Protein AF-0000000080771744 (afdb_homodimer)

Structure (mmCIF, N/CA/C/O backbone):
data_AF-0000000080771744-model_v1
#
loop_
_entity.id
_entity.type
_entity.pdbx_description
1 polymer 'Methyltransferase domain-containing protein'
#
loop_
_atom_site.group_PDB
_atom_site.id
_atom_site.type_symbol
_atom_site.label_atom_id
_atom_site.label_alt_id
_atom_site.label_comp_id
_atom_site.label_asym_id
_atom_site.label_entity_id
_atom_site.label_seq_id
_atom_site.pdbx_PDB_ins_code
_atom_site.Cartn_x
_atom_site.Cartn_y
_atom_site.Cartn_z
_atom_site.occupancy
_atom_site.B_iso_or_equiv
_atom_site.auth_seq_id
_atom_site.auth_comp_id
_atom_site.auth_asym_id
_atom_site.auth_atom_id
_atom_site.pdbx_PDB_model_num
ATOM 1 N N . MET A 1 1 ? 26.859 32.031 -7.391 1 39.81 1 MET A N 1
ATOM 2 C CA . MET A 1 1 ? 26.438 30.641 -7.172 1 39.81 1 MET A CA 1
ATOM 3 C C . MET A 1 1 ? 25.406 30.203 -8.211 1 39.81 1 MET A C 1
ATOM 5 O O . MET A 1 1 ? 24.422 30.906 -8.445 1 39.81 1 MET A O 1
ATOM 9 N N . SER A 1 2 ? 25.719 29.422 -9.203 1 46.47 2 SER A N 1
ATOM 10 C CA . SER A 1 2 ? 24.938 29.047 -10.367 1 46.47 2 SER A CA 1
ATOM 11 C C . SER A 1 2 ? 23.547 28.547 -9.969 1 46.47 2 SER A C 1
ATOM 13 O O . SER A 1 2 ? 23.438 27.672 -9.102 1 46.47 2 SER A O 1
ATOM 15 N N . LEU A 1 3 ? 22.516 29.344 -10.125 1 62.22 3 LEU A N 1
ATOM 16 C CA . LEU A 1 3 ? 21.109 29.141 -9.766 1 62.22 3 LEU A CA 1
ATOM 17 C C . LEU A 1 3 ? 20.578 27.844 -10.367 1 62.22 3 LEU A C 1
ATOM 19 O O . LEU A 1 3 ? 20.703 27.609 -11.57 1 62.22 3 LEU A O 1
ATOM 23 N N . ILE A 1 4 ? 20.688 26.734 -9.656 1 73.06 4 ILE A N 1
ATOM 24 C CA . ILE A 1 4 ? 19.984 25.531 -10.102 1 73.06 4 ILE A CA 1
ATOM 25 C C . ILE A 1 4 ? 18.531 25.859 -10.438 1 73.06 4 ILE A C 1
ATOM 27 O O . ILE A 1 4 ? 17.766 26.25 -9.562 1 73.06 4 ILE A O 1
ATOM 31 N N . PRO A 1 5 ? 18.25 25.906 -11.727 1 79.5 5 PRO A N 1
ATOM 32 C CA . PRO A 1 5 ? 16.938 26.391 -12.188 1 79.5 5 PRO A CA 1
ATOM 33 C C . PRO A 1 5 ? 15.773 25.75 -11.438 1 79.5 5 PRO A C 1
ATOM 35 O O . PRO A 1 5 ? 14.719 26.375 -11.289 1 79.5 5 PRO A O 1
ATOM 38 N N . GLU A 1 6 ? 15.922 24.609 -10.898 1 85.56 6 GLU A N 1
ATOM 39 C CA . GLU A 1 6 ? 14.828 23.891 -10.25 1 85.56 6 GLU A CA 1
ATOM 40 C C . GLU A 1 6 ? 14.594 24.422 -8.836 1 85.56 6 GLU A C 1
ATOM 42 O O . GLU A 1 6 ? 13.531 24.188 -8.25 1 85.56 6 GLU A O 1
ATOM 47 N N . ILE A 1 7 ? 15.602 25.172 -8.336 1 88.31 7 ILE A N 1
ATOM 48 C CA . ILE A 1 7 ? 15.516 25.625 -6.945 1 88.31 7 ILE A CA 1
ATOM 49 C C . ILE A 1 7 ? 14.969 27.047 -6.898 1 88.31 7 ILE A C 1
ATOM 51 O O . ILE A 1 7 ? 15.406 27.906 -7.664 1 88.31 7 ILE A O 1
ATOM 55 N N . LYS A 1 8 ? 14.062 27.266 -6.027 1 88.56 8 LYS A N 1
ATOM 56 C CA . LYS A 1 8 ? 13.523 28.625 -5.871 1 88.56 8 LYS A CA 1
ATOM 57 C C . LYS A 1 8 ? 14.578 29.578 -5.32 1 88.56 8 LYS A C 1
ATOM 59 O O . LYS A 1 8 ? 15.375 29.203 -4.457 1 88.56 8 LYS A O 1
ATOM 64 N N . PRO A 1 9 ? 14.578 30.844 -5.73 1 86.81 9 PRO A N 1
ATOM 65 C CA . PRO A 1 9 ? 15.648 31.781 -5.418 1 86.81 9 PRO A CA 1
ATOM 66 C C . PRO A 1 9 ? 15.789 32.062 -3.92 1 86.81 9 PRO A C 1
ATOM 68 O O . PRO A 1 9 ? 16.891 32.344 -3.436 1 86.81 9 PRO A O 1
ATOM 71 N N . GLN A 1 10 ? 14.758 31.984 -3.225 1 86.69 10 GLN A N 1
ATOM 72 C CA . GLN A 1 10 ? 14.805 32.375 -1.818 1 86.69 10 GLN A CA 1
ATOM 73 C C . GLN A 1 10 ? 15.289 31.219 -0.951 1 86.69 10 GLN A C 1
ATOM 75 O O . GLN A 1 10 ? 15.562 31.391 0.238 1 86.69 10 GLN A O 1
ATOM 80 N N . GLN A 1 11 ? 15.492 30.094 -1.507 1 92.19 11 GLN A N 1
ATOM 81 C CA . GLN A 1 11 ? 15.797 28.906 -0.697 1 92.19 11 GLN A CA 1
ATOM 82 C C . GLN A 1 11 ? 17.281 28.859 -0.331 1 92.19 11 GLN A C 1
ATOM 84 O O . GLN A 1 11 ? 18.125 29.25 -1.132 1 92.19 11 GLN A O 1
ATOM 89 N N . SER A 1 12 ? 17.547 28.391 0.818 1 92.31 12 SER A N 1
ATOM 90 C CA . SER A 1 12 ? 18.891 28.203 1.317 1 92.31 12 SER A CA 1
ATOM 91 C C . SER A 1 12 ? 19.531 26.953 0.713 1 92.31 12 SER A C 1
ATOM 93 O O . SER A 1 12 ? 19.094 25.844 0.976 1 92.31 12 SER A O 1
ATOM 95 N N . LEU A 1 13 ? 20.562 27.203 0.035 1 90.56 13 LEU A N 1
ATOM 96 C CA . LEU A 1 13 ? 21.281 26.078 -0.55 1 90.56 13 LEU A CA 1
ATOM 97 C C . LEU A 1 13 ? 21.891 25.188 0.537 1 90.56 13 LEU A C 1
ATOM 99 O O . LEU A 1 13 ? 21.938 23.969 0.393 1 90.56 13 LEU A O 1
ATOM 103 N N . GLU A 1 14 ? 22.328 25.859 1.558 1 92.94 14 GLU A N 1
ATOM 104 C CA . GLU A 1 14 ? 22.906 25.125 2.674 1 92.94 14 GLU A CA 1
ATOM 105 C C . GLU A 1 14 ? 21.891 24.188 3.314 1 92.94 14 GLU A C 1
ATOM 107 O O . GLU A 1 14 ? 22.234 23.062 3.684 1 92.94 14 GLU A O 1
ATOM 112 N N . LEU A 1 15 ? 20.719 24.672 3.41 1 94.56 15 LEU A N 1
ATOM 113 C CA . LEU A 1 15 ? 19.656 23.828 3.941 1 94.56 15 LEU A CA 1
ATOM 114 C C . LEU A 1 15 ? 19.422 22.641 3.033 1 94.56 15 LEU A C 1
ATOM 116 O O . LEU A 1 15 ? 19.328 21.5 3.504 1 94.56 15 LEU A O 1
ATOM 120 N N . LEU A 1 16 ? 19.312 22.859 1.751 1 93.06 16 LEU A N 1
ATOM 121 C CA . LEU A 1 16 ? 19 21.812 0.785 1 93.06 16 LEU A CA 1
ATOM 122 C C . LEU A 1 16 ? 20.094 20.75 0.759 1 93.06 16 LEU A C 1
ATOM 124 O O . LEU A 1 16 ? 19.828 19.578 0.575 1 93.06 16 LEU A O 1
ATOM 128 N N . LYS A 1 17 ? 21.312 21.203 1.01 1 92 17 LYS A N 1
ATOM 129 C CA . LYS A 1 17 ? 22.422 20.25 1.13 1 92 17 LYS A CA 1
ATOM 130 C C . LYS A 1 17 ? 22.266 19.391 2.373 1 92 17 LYS A C 1
ATOM 132 O O . LYS A 1 17 ? 22.406 18.156 2.303 1 92 17 LYS A O 1
ATOM 137 N N . GLU A 1 18 ? 21.906 20.094 3.426 1 91.44 18 GLU A N 1
ATOM 138 C CA . GLU A 1 18 ? 21.75 19.406 4.703 1 91.44 18 GLU A CA 1
ATOM 139 C C . GLU A 1 18 ? 20.641 18.359 4.648 1 91.44 18 GLU A C 1
ATOM 141 O O . GLU A 1 18 ? 20.734 17.312 5.297 1 91.44 18 GLU A O 1
ATOM 146 N N . LEU A 1 19 ? 19.641 18.625 3.889 1 89.69 19 LEU A N 1
ATOM 147 C CA . LEU A 1 19 ? 18.469 17.75 3.797 1 89.69 19 LEU A CA 1
ATOM 148 C C . LEU A 1 19 ? 18.672 16.703 2.707 1 89.69 19 LEU A C 1
ATOM 150 O O . LEU A 1 19 ? 17.766 15.906 2.439 1 89.69 19 LEU A O 1
ATOM 154 N N . HIS A 1 20 ? 19.75 16.734 2.057 1 88.69 20 HIS A N 1
ATOM 155 C CA . HIS A 1 20 ? 20.109 15.797 0.997 1 88.69 20 HIS A CA 1
ATOM 156 C C . HIS A 1 20 ? 19.172 15.922 -0.195 1 88.69 20 HIS A C 1
ATOM 158 O O . HIS A 1 20 ? 18.859 14.93 -0.854 1 88.69 20 HIS A O 1
ATOM 164 N N . ILE A 1 21 ? 18.656 17 -0.301 1 87.5 21 ILE A N 1
ATOM 165 C CA . ILE A 1 21 ? 17.891 17.344 -1.495 1 87.5 21 ILE A CA 1
ATOM 166 C C . ILE A 1 21 ? 18.844 17.766 -2.607 1 87.5 21 ILE A C 1
ATOM 168 O O . ILE A 1 21 ? 18.531 17.641 -3.793 1 87.5 21 ILE A O 1
ATOM 172 N N . LEU A 1 22 ? 19.984 18.297 -2.223 1 87.94 22 LEU A N 1
ATOM 173 C CA . LEU A 1 22 ? 21.141 18.516 -3.088 1 87.94 22 LEU A CA 1
ATOM 174 C C . LEU A 1 22 ? 22.297 17.625 -2.674 1 87.94 22 LEU A C 1
ATOM 176 O O . LEU A 1 22 ? 22.359 17.156 -1.536 1 87.94 22 LEU A O 1
ATOM 180 N N . THR A 1 23 ? 23.172 17.453 -3.676 1 87.62 23 THR A N 1
ATOM 181 C CA . THR A 1 23 ? 24.406 16.75 -3.32 1 87.62 23 THR A CA 1
ATOM 182 C C . THR A 1 23 ? 25.266 17.609 -2.408 1 87.62 23 THR A C 1
ATOM 184 O O . THR A 1 23 ? 25 18.797 -2.219 1 87.62 23 THR A O 1
ATOM 187 N N . ARG A 1 24 ? 26.297 17 -1.881 1 85.44 24 ARG A N 1
ATOM 188 C CA . ARG A 1 24 ? 27.188 17.688 -0.962 1 85.44 24 ARG A CA 1
ATOM 189 C C . ARG A 1 24 ? 27.859 18.875 -1.645 1 85.44 24 ARG A C 1
ATOM 191 O O . ARG A 1 24 ? 28.172 19.875 -0.997 1 85.44 24 ARG A O 1
ATOM 198 N N . ASP A 1 25 ? 27.969 18.75 -2.9 1 87.56 25 ASP A N 1
ATOM 199 C CA . ASP A 1 25 ? 28.641 19.797 -3.648 1 87.56 25 ASP A CA 1
ATOM 200 C C . ASP A 1 25 ? 27.641 20.797 -4.223 1 87.56 25 ASP A C 1
ATOM 202 O O . ASP A 1 25 ? 28 21.656 -5.02 1 87.56 25 ASP A O 1
ATOM 206 N N . GLY A 1 26 ? 26.391 20.562 -3.896 1 84.25 26 GLY A N 1
ATOM 207 C CA . GLY A 1 26 ? 25.375 21.531 -4.277 1 84.25 26 GLY A CA 1
ATOM 208 C C . GLY A 1 26 ? 24.828 21.297 -5.676 1 84.25 26 GLY A C 1
ATOM 209 O O . GLY A 1 26 ? 24.359 22.234 -6.324 1 84.25 26 GLY A O 1
ATOM 210 N N . LYS A 1 27 ? 25.016 20.016 -6.16 1 87.94 27 LYS A N 1
ATOM 211 C CA . LYS A 1 27 ? 24.531 19.688 -7.496 1 87.94 27 LYS A CA 1
ATOM 212 C C . LYS A 1 27 ? 23.234 18.875 -7.43 1 87.94 27 LYS A C 1
ATOM 214 O O . LYS A 1 27 ? 22.812 18.453 -6.348 1 87.94 27 LYS A O 1
ATOM 219 N N . ILE A 1 28 ? 22.469 18.812 -8.586 1 86.31 28 ILE A N 1
ATOM 220 C CA . ILE A 1 28 ? 21.219 18.078 -8.688 1 86.31 28 ILE A CA 1
ATOM 221 C C . ILE A 1 28 ? 21.422 16.844 -9.562 1 86.31 28 ILE A C 1
ATOM 223 O O . ILE A 1 28 ? 22.062 16.922 -10.617 1 86.31 28 ILE A O 1
ATOM 227 N N . ASN A 1 29 ? 21.141 15.742 -9.125 1 84.19 29 ASN A N 1
ATOM 228 C CA . ASN A 1 29 ? 21.062 14.508 -9.906 1 84.19 29 ASN A CA 1
ATOM 229 C C . ASN A 1 29 ? 19.641 13.977 -9.961 1 84.19 29 ASN A C 1
ATOM 231 O O . ASN A 1 29 ? 18.703 14.656 -9.547 1 84.19 29 ASN A O 1
ATOM 235 N N . GLN A 1 30 ? 19.422 12.812 -10.609 1 80.62 30 GLN A N 1
ATOM 236 C CA . GLN A 1 30 ? 18.078 12.289 -10.82 1 80.62 30 GLN A CA 1
ATOM 237 C C . GLN A 1 30 ? 17.375 12.047 -9.484 1 80.62 30 GLN A C 1
ATOM 239 O O . GLN A 1 30 ? 16.203 12.375 -9.336 1 80.62 30 GLN A O 1
ATOM 244 N N . ASP A 1 31 ? 18.047 11.562 -8.594 1 80.5 31 ASP A N 1
ATOM 245 C CA . ASP A 1 31 ? 17.484 11.25 -7.285 1 80.5 31 ASP A CA 1
ATOM 246 C C . ASP A 1 31 ? 17.094 12.523 -6.531 1 80.5 31 ASP A C 1
ATOM 248 O O . ASP A 1 31 ? 16 12.617 -5.98 1 80.5 31 ASP A O 1
ATOM 252 N N . THR A 1 32 ? 17.984 13.469 -6.527 1 83.06 32 THR A N 1
ATOM 253 C CA . THR A 1 32 ? 17.719 14.711 -5.816 1 83.06 32 THR A CA 1
ATOM 254 C C . THR A 1 32 ? 16.594 15.5 -6.484 1 83.06 32 THR A C 1
ATOM 256 O O . THR A 1 32 ? 15.82 16.188 -5.812 1 83.06 32 THR A O 1
ATOM 259 N N . ARG A 1 33 ? 16.562 15.398 -7.727 1 85.44 33 ARG A N 1
ATOM 260 C CA . ARG A 1 33 ? 15.461 16.031 -8.453 1 85.44 33 ARG A CA 1
ATOM 261 C C . ARG A 1 33 ? 14.117 15.461 -8.023 1 85.44 33 ARG A C 1
ATOM 263 O O . ARG A 1 33 ? 13.148 16.203 -7.848 1 85.44 33 ARG A O 1
ATOM 270 N N . ARG A 1 34 ? 14.047 14.188 -7.926 1 82.38 34 ARG A N 1
ATOM 271 C CA . ARG A 1 34 ? 12.836 13.508 -7.473 1 82.38 34 ARG A CA 1
ATOM 272 C C . ARG A 1 34 ? 12.438 13.969 -6.074 1 82.38 34 ARG A C 1
ATOM 274 O O . ARG A 1 34 ? 11.266 14.266 -5.82 1 82.38 34 ARG A O 1
ATOM 281 N N . LYS A 1 35 ? 13.398 14.094 -5.23 1 83.44 35 LYS A N 1
ATOM 282 C CA . LYS A 1 35 ? 13.141 14.531 -3.861 1 83.44 35 LYS A CA 1
ATOM 283 C C . LYS A 1 35 ? 12.633 15.969 -3.832 1 83.44 35 LYS A C 1
ATOM 285 O O . LYS A 1 35 ? 11.703 16.297 -3.08 1 83.44 35 LYS A O 1
ATOM 290 N N . LEU A 1 36 ? 13.273 16.75 -4.621 1 87.62 36 LEU A N 1
ATOM 291 C CA . LEU A 1 36 ? 12.867 18.156 -4.695 1 87.62 36 LEU A CA 1
ATOM 292 C C . LEU A 1 36 ? 11.43 18.281 -5.172 1 87.62 36 LEU A C 1
ATOM 294 O O . LEU A 1 36 ? 10.656 19.062 -4.621 1 87.62 36 LEU A O 1
ATOM 298 N N . LYS A 1 37 ? 11.109 17.531 -6.113 1 87.56 37 LYS A N 1
ATOM 299 C CA . LYS A 1 37 ? 9.75 17.547 -6.633 1 87.56 37 LYS A CA 1
ATOM 300 C C . LYS A 1 37 ? 8.75 17.125 -5.555 1 87.56 37 LYS A C 1
ATOM 302 O O . LYS A 1 37 ? 7.668 17.719 -5.445 1 87.56 37 LYS A O 1
ATOM 307 N N . GLN A 1 38 ? 9.07 16.188 -4.785 1 84.31 38 GLN A N 1
ATOM 308 C CA . GLN A 1 38 ? 8.219 15.711 -3.699 1 84.31 38 GLN A CA 1
ATOM 309 C C . GLN A 1 38 ? 8 16.797 -2.656 1 84.31 38 GLN A C 1
ATOM 311 O O . GLN A 1 38 ? 6.883 17.016 -2.191 1 84.31 38 GLN A O 1
ATOM 316 N N . VAL A 1 39 ? 9.055 17.453 -2.369 1 87.25 39 VAL A N 1
ATOM 317 C CA . VAL A 1 39 ? 9.016 18.516 -1.374 1 87.25 39 VAL A CA 1
ATOM 318 C C . VAL A 1 39 ? 8.102 19.641 -1.859 1 87.25 39 VAL A C 1
ATOM 320 O O . VAL A 1 39 ? 7.238 20.109 -1.115 1 87.25 39 VAL A O 1
ATOM 323 N N . TYR A 1 40 ? 8.258 19.984 -3.102 1 91.12 40 TYR A N 1
ATOM 324 C CA . TYR A 1 40 ? 7.457 21.078 -3.656 1 91.12 40 TYR A CA 1
ATOM 325 C C . TYR A 1 40 ? 5.992 20.672 -3.752 1 91.12 40 TYR A C 1
ATOM 327 O O . TYR A 1 40 ? 5.102 21.5 -3.559 1 91.12 40 TYR A O 1
ATOM 335 N N . HIS A 1 41 ? 5.812 19.453 -4.023 1 90.75 41 HIS A N 1
ATOM 336 C CA . HIS A 1 41 ? 4.438 18.984 -4.113 1 90.75 41 HIS A CA 1
ATOM 337 C C . HIS A 1 41 ? 3.725 19.094 -2.771 1 90.75 41 HIS A C 1
ATOM 339 O O . HIS A 1 41 ? 2.592 19.578 -2.705 1 90.75 41 HIS A O 1
ATOM 345 N N . LEU A 1 42 ? 4.352 18.641 -1.793 1 91.38 42 LEU A N 1
ATOM 346 C CA . LEU A 1 42 ? 3.783 18.766 -0.456 1 91.38 42 LEU A CA 1
ATOM 347 C C . LEU A 1 42 ? 3.611 20.234 -0.078 1 91.38 42 LEU A C 1
ATOM 349 O O . LEU A 1 42 ? 2.578 20.625 0.472 1 91.38 42 LEU A O 1
ATOM 353 N N . TYR A 1 43 ? 4.566 21.062 -0.37 1 94.69 43 TYR A N 1
ATOM 354 C CA . TYR A 1 43 ? 4.531 22.484 -0.07 1 94.69 43 TYR A CA 1
ATOM 355 C C . TYR A 1 43 ? 3.324 23.156 -0.723 1 94.69 43 TYR A C 1
ATOM 357 O O . TYR A 1 43 ? 2.699 24.031 -0.132 1 94.69 43 TYR A O 1
ATOM 365 N N . GLN A 1 44 ? 2.975 22.703 -1.859 1 94.75 44 GLN A N 1
ATOM 366 C CA . GLN A 1 44 ? 1.87 23.297 -2.611 1 94.75 44 GLN A CA 1
ATOM 367 C C . GLN A 1 44 ? 0.547 23.125 -1.869 1 94.75 44 GLN A C 1
ATOM 369 O O . GLN A 1 44 ? -0.357 23.953 -2.006 1 94.75 44 GLN A O 1
ATOM 374 N N . PHE A 1 45 ? 0.478 22.125 -1.07 1 95.19 45 PHE A N 1
ATOM 375 C CA . PHE A 1 45 ? -0.747 21.891 -0.316 1 95.19 45 PHE A CA 1
ATOM 376 C C . PHE A 1 45 ? -0.758 22.703 0.969 1 95.19 45 PHE A C 1
ATOM 378 O O . PHE A 1 45 ? -1.824 23.078 1.465 1 95.19 45 PHE A O 1
ATOM 385 N N . ILE A 1 46 ? 0.387 23.016 1.455 1 97.38 46 ILE A N 1
ATOM 386 C CA . ILE A 1 46 ? 0.469 23.641 2.768 1 97.38 46 ILE A CA 1
ATOM 387 C C . ILE A 1 46 ? 0.539 25.156 2.609 1 97.38 46 ILE A C 1
ATOM 389 O O . ILE A 1 46 ? -0.006 25.906 3.43 1 97.38 46 ILE A O 1
ATOM 393 N N . GLU A 1 47 ? 1.116 25.609 1.543 1 97.44 47 GLU A N 1
ATOM 394 C CA . GLU A 1 47 ? 1.354 27.031 1.31 1 97.44 47 GLU A CA 1
ATOM 395 C C . GLU A 1 47 ? 0.055 27.828 1.381 1 97.44 47 GLU A C 1
ATOM 397 O O . GLU A 1 47 ? -0.011 28.859 2.051 1 97.44 47 GLU A O 1
ATOM 402 N N . PRO A 1 48 ? -1.002 27.344 0.71 1 98 48 PRO A N 1
ATOM 403 C CA . PRO A 1 48 ? -2.242 28.125 0.768 1 98 48 PRO A CA 1
ATOM 404 C C . PRO A 1 48 ? -2.805 28.234 2.184 1 98 48 PRO A C 1
ATOM 406 O O . PRO A 1 48 ? -3.447 29.219 2.52 1 98 48 PRO A O 1
ATOM 409 N N . LEU A 1 49 ? -2.596 27.219 3.01 1 98.31 49 LEU A N 1
ATOM 410 C CA . LEU A 1 49 ? -3.049 27.25 4.398 1 98.31 49 LEU A CA 1
ATOM 411 C C . LEU A 1 49 ? -2.275 28.297 5.195 1 98.31 49 LEU A C 1
ATOM 413 O O . LEU A 1 49 ? -2.869 29.062 5.945 1 98.31 49 LEU A O 1
ATOM 417 N N . MET A 1 50 ? -0.976 28.312 4.969 1 97.94 50 MET A N 1
ATOM 418 C CA . MET A 1 50 ? -0.13 29.281 5.645 1 97.94 50 MET A CA 1
ATOM 419 C C . MET A 1 50 ? -0.497 30.703 5.227 1 97.94 50 MET A C 1
ATOM 421 O O . MET A 1 50 ? -0.61 31.594 6.07 1 97.94 50 MET A O 1
ATOM 425 N N . ALA A 1 51 ? -0.719 30.875 3.973 1 97.38 51 ALA A N 1
ATOM 426 C CA . ALA A 1 51 ? -1.099 32.188 3.445 1 97.38 51 ALA A CA 1
ATOM 427 C C . ALA A 1 51 ? -2.432 32.625 4.027 1 97.38 51 ALA A C 1
ATOM 429 O O . ALA A 1 51 ? -2.6 33.812 4.359 1 97.38 51 ALA A O 1
ATOM 430 N N . ASP A 1 52 ? -3.309 31.703 4.125 1 97.88 52 ASP A N 1
ATOM 431 C CA . ASP A 1 52 ? -4.633 32 4.656 1 97.88 52 ASP A CA 1
ATOM 432 C C . ASP A 1 52 ? -4.547 32.5 6.102 1 97.88 52 ASP A C 1
ATOM 434 O O . ASP A 1 52 ? -5.156 33.5 6.457 1 97.88 52 ASP A O 1
ATOM 438 N N . VAL A 1 53 ? -3.775 31.812 6.926 1 97.75 53 VAL A N 1
ATOM 439 C CA . VAL A 1 53 ? -3.619 32.188 8.328 1 97.75 53 VAL A CA 1
ATOM 440 C C . VAL A 1 53 ? -2.965 33.562 8.43 1 97.75 53 VAL A C 1
ATOM 442 O O . VAL A 1 53 ? -3.418 34.438 9.195 1 97.75 53 VAL A O 1
ATOM 445 N N . LEU A 1 54 ? -1.964 33.781 7.637 1 96.44 54 LEU A N 1
ATOM 446 C CA . LEU A 1 54 ? -1.242 35.031 7.68 1 96.44 54 LEU A CA 1
ATOM 447 C C . LEU A 1 54 ? -2.152 36.188 7.273 1 96.44 54 LEU A C 1
ATOM 449 O O . LEU A 1 54 ? -2.09 37.281 7.867 1 96.44 54 LEU A O 1
ATOM 453 N N . GLU A 1 55 ? -2.883 35.969 6.277 1 95.88 55 GLU A N 1
ATOM 454 C CA . GLU A 1 55 ? -3.795 37 5.801 1 95.88 55 GLU A CA 1
ATOM 455 C C . GLU A 1 55 ? -4.832 37.375 6.859 1 95.88 55 GLU A C 1
ATOM 457 O O . GLU A 1 55 ? -5.156 38.531 7.055 1 95.88 55 GLU A O 1
ATOM 462 N N . LYS A 1 56 ? -5.266 36.438 7.57 1 96.12 56 LYS A N 1
ATOM 463 C CA . LYS A 1 56 ? -6.355 36.625 8.523 1 96.12 56 LYS A CA 1
ATOM 464 C C . LYS A 1 56 ? -5.832 37.156 9.859 1 96.12 56 LYS A C 1
ATOM 466 O O . LYS A 1 56 ? -6.48 38 10.508 1 96.12 56 LYS A O 1
ATOM 471 N N . LYS A 1 57 ? -4.633 36.719 10.234 1 95.75 57 LYS A N 1
ATOM 472 C CA . LYS A 1 57 ? -4.191 36.969 11.602 1 95.75 57 LYS A CA 1
ATOM 473 C C . LYS A 1 57 ? -2.967 37.875 11.617 1 95.75 57 LYS A C 1
ATOM 475 O O . LYS A 1 57 ? -2.604 38.438 12.664 1 95.75 57 LYS A O 1
ATOM 480 N N . GLY A 1 58 ? -2.299 38.031 10.516 1 94 58 GLY A N 1
ATOM 481 C CA . GLY A 1 58 ? -1.105 38.844 10.445 1 94 58 GLY A CA 1
ATOM 482 C C . GLY A 1 58 ? 0.151 38.125 10.891 1 94 58 GLY A C 1
ATOM 483 O O . GLY A 1 58 ? 1.265 38.562 10.586 1 94 58 GLY A O 1
ATOM 484 N N . ALA A 1 59 ? -0.069 37.094 11.625 1 94.19 59 ALA A N 1
ATOM 485 C CA . ALA A 1 59 ? 1.008 36.219 12.062 1 94.19 59 ALA A CA 1
ATOM 486 C C . ALA A 1 59 ? 0.541 34.781 12.094 1 94.19 59 ALA A C 1
ATOM 488 O O . ALA A 1 59 ? -0.659 34.5 12.18 1 94.19 59 ALA A O 1
ATOM 489 N N . MET A 1 60 ? 1.565 33.844 11.984 1 95.56 60 MET A N 1
ATOM 490 C CA . MET A 1 60 ? 1.15 32.438 11.977 1 95.56 60 MET A CA 1
ATOM 491 C C . MET A 1 60 ? 2.08 31.594 12.844 1 95.56 60 MET A C 1
ATOM 493 O O . MET A 1 60 ? 3.281 31.875 12.922 1 95.56 60 MET A O 1
ATOM 497 N N . THR A 1 61 ? 1.513 30.641 13.484 1 98 61 THR A N 1
ATOM 498 C CA . THR A 1 61 ? 2.279 29.641 14.211 1 98 61 THR A CA 1
ATOM 499 C C . THR A 1 61 ? 2.047 28.25 13.625 1 98 61 THR A C 1
ATOM 501 O O . THR A 1 61 ? 0.918 27.891 13.281 1 98 61 THR A O 1
ATOM 504 N N . LEU A 1 62 ? 3.08 27.562 13.398 1 98.44 62 LEU A N 1
ATOM 505 C CA . LEU A 1 62 ? 3.043 26.188 12.906 1 98.44 62 LEU A CA 1
ATOM 506 C C . LEU A 1 62 ? 3.836 25.266 13.82 1 98.44 62 LEU A C 1
ATOM 508 O O . LEU A 1 62 ? 4.938 25.609 14.258 1 98.44 62 LEU A O 1
ATOM 512 N N . ALA A 1 63 ? 3.271 24.172 14.18 1 98.12 63 ALA A N 1
ATOM 513 C CA . ALA A 1 63 ? 3.988 23.172 14.969 1 98.12 63 ALA A CA 1
ATOM 514 C C . ALA A 1 63 ? 4.02 21.828 14.242 1 98.12 63 ALA A C 1
ATOM 516 O O . ALA A 1 63 ? 2.975 21.297 13.852 1 98.12 63 ALA A O 1
ATOM 517 N N . ASP A 1 64 ? 5.203 21.328 14.039 1 97.38 64 ASP A N 1
ATOM 518 C CA . ASP A 1 64 ? 5.395 19.984 13.508 1 97.38 64 ASP A CA 1
ATOM 519 C C . ASP A 1 64 ? 5.551 18.969 14.633 1 97.38 64 ASP A C 1
ATOM 521 O O . ASP A 1 64 ? 6.504 19.031 15.414 1 97.38 64 ASP A O 1
ATOM 525 N N . HIS A 1 65 ? 4.605 18.062 14.68 1 95 65 HIS A N 1
ATOM 526 C CA . HIS A 1 65 ? 4.613 17.047 15.727 1 95 65 HIS A CA 1
ATOM 527 C C . HIS A 1 65 ? 5.32 15.781 15.25 1 95 65 HIS A C 1
ATOM 529 O O . HIS A 1 65 ? 5.07 15.305 14.141 1 95 65 HIS A O 1
ATOM 535 N N . GLY A 1 66 ? 6.129 15.195 16.125 1 93.5 66 GLY A N 1
ATOM 536 C CA . GLY A 1 66 ? 7.008 14.141 15.648 1 93.5 66 GLY A CA 1
ATOM 537 C C . GLY A 1 66 ? 7.965 14.609 14.57 1 93.5 66 GLY A C 1
ATOM 538 O O . GLY A 1 66 ? 8.07 13.992 13.508 1 93.5 66 GLY A O 1
ATOM 539 N N . ALA A 1 67 ? 8.695 15.617 14.844 1 94.31 67 ALA A N 1
ATOM 540 C CA . ALA A 1 67 ? 9.391 16.391 13.82 1 94.31 67 ALA A CA 1
ATOM 541 C C . ALA A 1 67 ? 10.656 15.68 13.359 1 94.31 67 ALA A C 1
ATOM 543 O O . ALA A 1 67 ? 11.203 15.992 12.297 1 94.31 67 ALA A O 1
ATOM 544 N N . GLY A 1 68 ? 11.172 14.773 14.141 1 93.25 68 GLY A N 1
ATOM 545 C CA . GLY A 1 68 ? 12.453 14.18 13.797 1 93.25 68 GLY A CA 1
ATOM 546 C C . GLY A 1 68 ? 13.547 15.211 13.57 1 93.25 68 GLY A C 1
ATOM 547 O O . GLY A 1 68 ? 13.805 16.047 14.438 1 93.25 68 GLY A O 1
ATOM 548 N N . LYS A 1 69 ? 14.125 15.164 12.43 1 92.81 69 LYS A N 1
ATOM 549 C CA . LYS A 1 69 ? 15.141 16.156 12.062 1 92.81 69 LYS A CA 1
ATOM 550 C C . LYS A 1 69 ? 14.5 17.438 11.555 1 92.81 69 LYS A C 1
ATOM 552 O O . LYS A 1 69 ? 15.195 18.312 11.039 1 92.81 69 LYS A O 1
ATOM 557 N N . SER A 1 70 ? 13.273 17.594 11.656 1 94.75 70 SER A N 1
ATOM 558 C CA . SER A 1 70 ? 12.469 18.766 11.367 1 94.75 70 SER A CA 1
ATOM 559 C C . SER A 1 70 ? 12.633 19.219 9.914 1 94.75 70 SER A C 1
ATOM 561 O O . SER A 1 70 ? 12.656 20.406 9.625 1 94.75 70 SER A O 1
ATOM 563 N N . TYR A 1 71 ? 12.703 18.25 9.062 1 93.25 71 TYR A N 1
ATOM 564 C CA . TYR A 1 71 ? 12.875 18.547 7.648 1 93.25 71 TYR A CA 1
ATOM 565 C C . TYR A 1 71 ? 11.719 19.391 7.121 1 93.25 71 TYR A C 1
ATOM 567 O O . TYR A 1 71 ? 11.938 20.406 6.457 1 93.25 71 TYR A O 1
ATOM 575 N N . LEU A 1 72 ? 10.531 18.984 7.402 1 94.69 72 LEU A N 1
ATOM 576 C CA . LEU A 1 72 ? 9.367 19.703 6.898 1 94.69 72 LEU A CA 1
ATOM 577 C C . LEU A 1 72 ? 9.328 21.125 7.445 1 94.69 72 LEU A C 1
ATOM 579 O O . LEU A 1 72 ? 9.125 22.078 6.691 1 94.69 72 LEU A O 1
ATOM 583 N N . GLY A 1 73 ? 9.508 21.266 8.703 1 96.88 73 GLY A N 1
ATOM 584 C CA . GLY A 1 73 ? 9.523 22.594 9.305 1 96.88 73 GLY A CA 1
ATOM 585 C C . GLY A 1 73 ? 10.523 23.531 8.656 1 96.88 73 GLY A C 1
ATOM 586 O O . GLY A 1 73 ? 10.195 24.688 8.352 1 96.88 73 GLY A O 1
ATOM 587 N N . PHE A 1 74 ? 11.758 23.047 8.422 1 97.5 74 PHE A N 1
ATOM 588 C CA . PHE A 1 74 ? 12.805 23.859 7.797 1 97.5 74 PHE A CA 1
ATOM 589 C C . PHE A 1 74 ? 12.391 24.266 6.391 1 97.5 74 PHE A C 1
ATOM 591 O O . PHE A 1 74 ? 12.609 25.406 5.984 1 97.5 74 PHE A O 1
ATOM 598 N N . ILE A 1 75 ? 11.812 23.359 5.719 1 96.06 75 ILE A N 1
ATOM 599 C CA . ILE A 1 75 ? 11.422 23.625 4.34 1 96.06 75 ILE A CA 1
ATOM 600 C C . ILE A 1 75 ? 10.328 24.688 4.312 1 96.06 75 ILE A C 1
ATOM 602 O O . ILE A 1 75 ? 10.391 25.641 3.52 1 96.06 75 ILE A O 1
ATOM 606 N N . LEU A 1 76 ? 9.336 24.562 5.117 1 97.12 76 LEU A N 1
ATOM 607 C CA . LEU A 1 76 ? 8.234 25.516 5.16 1 97.12 76 LEU A CA 1
ATOM 608 C C . LEU A 1 76 ? 8.719 26.906 5.59 1 97.12 76 LEU A C 1
ATOM 610 O O . LEU A 1 76 ? 8.266 27.922 5.059 1 97.12 76 LEU A O 1
ATOM 614 N N . TYR A 1 77 ? 9.641 26.891 6.555 1 97.81 77 TYR A N 1
ATOM 615 C CA . TYR A 1 77 ? 10.234 28.156 6.984 1 97.81 77 TYR A CA 1
ATOM 616 C C . TYR A 1 77 ? 10.992 28.828 5.84 1 97.81 77 TYR A C 1
ATOM 618 O O . TYR A 1 77 ? 10.805 30.016 5.566 1 97.81 77 TYR A O 1
ATOM 626 N N . ASP A 1 78 ? 11.742 28.062 5.195 1 97.12 78 ASP A N 1
ATOM 627 C CA . ASP A 1 78 ? 12.633 28.547 4.137 1 97.12 78 ASP A CA 1
ATOM 628 C C . ASP A 1 78 ? 11.836 29.047 2.936 1 97.12 78 ASP A C 1
ATOM 630 O O . ASP A 1 78 ? 12.164 30.094 2.363 1 97.12 78 ASP A O 1
ATOM 634 N N . LEU A 1 79 ? 10.828 28.359 2.619 1 95.81 79 LEU A N 1
ATOM 635 C CA . LEU A 1 79 ? 10.078 28.641 1.4 1 95.81 79 LEU A CA 1
ATOM 636 C C . LEU A 1 79 ? 9.062 29.766 1.636 1 95.81 79 LEU A C 1
ATOM 638 O O . LEU A 1 79 ? 8.727 30.5 0.71 1 95.81 79 LEU A O 1
ATOM 642 N N . PHE A 1 80 ? 8.617 29.891 2.869 1 96.56 80 PHE A N 1
ATOM 643 C CA . PHE A 1 80 ? 7.453 30.766 3.051 1 96.56 80 PHE A CA 1
ATOM 644 C C . PHE A 1 80 ? 7.699 31.766 4.164 1 96.56 80 PHE A C 1
ATOM 646 O O . PHE A 1 80 ? 7.668 32.969 3.93 1 96.56 80 PHE A O 1
ATOM 653 N N . LEU A 1 81 ? 8.062 31.328 5.336 1 95.81 81 LEU A N 1
ATOM 654 C CA . LEU A 1 81 ? 7.977 32.156 6.527 1 95.81 81 LEU A CA 1
ATOM 655 C C . LEU A 1 81 ? 9.172 33.125 6.609 1 95.81 81 LEU A C 1
ATOM 657 O O . LEU A 1 81 ? 9.055 34.219 7.145 1 95.81 81 LEU A O 1
ATOM 661 N N . LYS A 1 82 ? 10.25 32.656 6.078 1 95.19 82 LYS A N 1
ATOM 662 C CA . LYS A 1 82 ? 11.492 33.406 6.18 1 95.19 82 LYS A CA 1
ATOM 663 C C . LYS A 1 82 ? 11.32 34.844 5.648 1 95.19 82 LYS A C 1
ATOM 665 O O . LYS A 1 82 ? 11.906 35.781 6.188 1 95.19 82 LYS A O 1
ATOM 670 N N . GLU A 1 83 ? 10.523 35.031 4.703 1 92.62 83 GLU A N 1
ATOM 671 C CA . GLU A 1 83 ? 10.367 36.312 4.043 1 92.62 83 GLU A CA 1
ATOM 672 C C . GLU A 1 83 ? 9.203 37.125 4.645 1 92.62 83 GLU A C 1
ATOM 674 O O . GLU A 1 83 ? 8.945 38.25 4.238 1 92.62 83 GLU A O 1
ATOM 679 N N . LYS A 1 84 ? 8.586 36.5 5.566 1 94.56 84 LYS A N 1
ATOM 680 C CA . LYS A 1 84 ? 7.461 37.188 6.203 1 94.56 84 LYS A CA 1
ATOM 681 C C . LYS A 1 84 ? 7.902 37.906 7.469 1 94.56 84 LYS A C 1
ATOM 683 O O . LYS A 1 84 ? 8.953 37.594 8.031 1 94.56 84 LYS A O 1
ATOM 688 N N . ALA A 1 85 ? 7.094 38.844 7.906 1 90.94 85 ALA A N 1
ATOM 689 C CA . ALA A 1 85 ? 7.453 39.719 9.031 1 90.94 85 ALA A CA 1
ATOM 690 C C . ALA A 1 85 ? 7.199 39 10.359 1 90.94 85 ALA A C 1
ATOM 692 O O . ALA A 1 85 ? 7.844 39.312 11.367 1 90.94 85 ALA A O 1
ATOM 693 N N . ALA A 1 86 ? 6.238 38.156 10.297 1 92.75 86 ALA A N 1
ATOM 694 C CA . ALA A 1 86 ? 5.859 37.531 11.555 1 92.75 86 ALA A CA 1
ATOM 695 C C . ALA A 1 86 ? 5.5 36.062 11.344 1 92.75 86 ALA A C 1
ATOM 697 O O . ALA A 1 86 ? 5.156 35.656 10.234 1 92.75 86 ALA A O 1
ATOM 698 N N . GLY A 1 87 ? 5.613 35.375 12.547 1 95.44 87 GLY A N 1
ATOM 699 C CA . GLY A 1 87 ? 5.328 33.938 12.547 1 95.44 87 GLY A CA 1
ATOM 700 C C . GLY A 1 87 ? 6.41 33.125 13.219 1 95.44 87 GLY A C 1
ATOM 701 O O . GLY A 1 87 ? 7.512 33.594 13.469 1 95.44 87 GLY A O 1
ATOM 702 N N . HIS A 1 88 ? 6.078 31.922 13.531 1 98 88 HIS A N 1
ATOM 703 C CA . HIS A 1 88 ? 7.004 31.031 14.219 1 98 88 HIS A CA 1
ATOM 704 C C . HIS A 1 88 ? 6.711 29.578 13.891 1 98 88 HIS A C 1
ATOM 706 O O . HIS A 1 88 ? 5.547 29.188 13.773 1 98 88 HIS A O 1
ATOM 712 N N . VAL A 1 89 ? 7.773 28.812 13.688 1 98.31 89 VAL A N 1
ATOM 713 C CA . VAL A 1 89 ? 7.648 27.375 13.453 1 98.31 89 VAL A CA 1
ATOM 714 C C . VAL A 1 89 ? 8.234 26.594 14.633 1 98.31 89 VAL A C 1
ATOM 716 O O . VAL A 1 89 ? 9.352 26.875 15.07 1 98.31 89 VAL A O 1
ATOM 719 N N . TYR A 1 90 ? 7.461 25.703 15.133 1 98.25 90 TYR A N 1
ATOM 720 C CA . TYR A 1 90 ? 7.914 24.844 16.234 1 98.25 90 TYR A CA 1
ATOM 721 C C . TYR A 1 90 ? 8.07 23.406 15.766 1 98.25 90 TYR A C 1
ATOM 723 O O . TYR A 1 90 ? 7.258 22.906 14.992 1 98.25 90 TYR A O 1
ATOM 731 N N . GLY A 1 91 ? 9.172 22.75 16.156 1 97.69 91 GLY A N 1
ATOM 732 C CA . GLY A 1 91 ? 9.32 21.312 16.062 1 97.69 91 GLY A CA 1
ATOM 733 C C . GLY A 1 91 ? 9.242 20.625 17.422 1 97.69 91 GLY A C 1
ATOM 734 O O . GLY A 1 91 ? 10 20.953 18.328 1 97.69 91 GLY A O 1
ATOM 735 N N . VAL A 1 92 ? 8.328 19.688 17.547 1 97 92 VAL A N 1
ATOM 736 C CA . VAL A 1 92 ? 8.18 18.938 18.797 1 97 92 VAL A CA 1
ATOM 737 C C . VAL A 1 92 ? 8.695 17.516 18.594 1 97 92 VAL A C 1
ATOM 739 O O . VAL A 1 92 ? 8.211 16.781 17.703 1 97 92 VAL A O 1
ATOM 742 N N . GLU A 1 93 ? 9.648 17.156 19.375 1 96 93 GLU A N 1
ATOM 743 C CA . GLU A 1 93 ? 10.328 15.867 19.219 1 96 93 GLU A CA 1
ATOM 744 C C . GLU A 1 93 ? 10.773 15.32 20.578 1 96 93 GLU A C 1
ATOM 746 O O . GLU A 1 93 ? 11.211 16.078 21.438 1 96 93 GLU A O 1
ATOM 751 N N . THR A 1 94 ? 10.641 13.93 20.688 1 94.56 94 THR A N 1
ATOM 752 C CA . THR A 1 94 ? 10.938 13.312 21.969 1 94.56 94 THR A CA 1
ATOM 753 C C . THR A 1 94 ? 12.414 12.945 22.062 1 94.56 94 THR A C 1
ATOM 755 O O . THR A 1 94 ? 12.945 12.75 23.156 1 94.56 94 THR A O 1
ATOM 758 N N . ARG A 1 95 ? 13.125 12.797 21.031 1 94.81 95 ARG A N 1
ATOM 759 C CA . ARG A 1 95 ? 14.547 12.445 21.031 1 94.81 95 ARG A CA 1
ATOM 760 C C . ARG A 1 95 ? 15.414 13.695 21.109 1 94.81 95 ARG A C 1
ATOM 762 O O . ARG A 1 95 ? 15.508 14.461 20.156 1 94.81 95 ARG A O 1
ATOM 769 N N . GLN A 1 96 ? 16.094 13.828 22.156 1 96.75 96 GLN A N 1
ATOM 770 C CA . GLN A 1 96 ? 16.891 15.008 22.438 1 96.75 96 GLN A CA 1
ATOM 771 C C . GLN A 1 96 ? 17.953 15.234 21.359 1 96.75 96 GLN A C 1
ATOM 773 O O . GLN A 1 96 ? 18.188 16.375 20.953 1 96.75 96 GLN A O 1
ATOM 778 N N . GLU A 1 97 ? 18.547 14.18 20.953 1 97.62 97 GLU A N 1
ATOM 779 C CA . GLU A 1 97 ? 19.594 14.289 19.953 1 97.62 97 GLU A CA 1
ATOM 780 C C . GLU A 1 97 ? 19.094 14.969 18.672 1 97.62 97 GLU A C 1
ATOM 782 O O . GLU A 1 97 ? 19.781 15.797 18.078 1 97.62 97 GLU A O 1
ATOM 787 N N . LEU A 1 98 ? 17.891 14.633 18.266 1 96.94 98 LEU A N 1
ATOM 788 C CA . LEU A 1 98 ? 17.297 15.211 17.062 1 96.94 98 LEU A CA 1
ATOM 789 C C . LEU A 1 98 ? 16.938 16.672 17.297 1 96.94 98 LEU A C 1
ATOM 791 O O . LEU A 1 98 ? 17.109 17.516 16.406 1 96.94 98 LEU A O 1
ATOM 795 N N . VAL A 1 99 ? 16.516 17.031 18.438 1 97.69 99 VAL A N 1
ATOM 796 C CA . VAL A 1 99 ? 16.188 18.391 18.812 1 97.69 99 VAL A CA 1
ATOM 797 C C . VAL A 1 99 ? 17.453 19.266 18.75 1 97.69 99 VAL A C 1
ATOM 799 O O . VAL A 1 99 ? 17.438 20.344 18.156 1 97.69 99 VAL A O 1
ATOM 802 N N . ASP A 1 100 ? 18.531 18.734 19.297 1 98.19 100 ASP A N 1
ATOM 803 C CA . ASP A 1 100 ? 19.781 19.469 19.312 1 98.19 100 ASP A CA 1
ATOM 804 C C . ASP A 1 100 ? 20.297 19.719 17.906 1 98.19 100 ASP A C 1
ATOM 806 O O . ASP A 1 100 ? 20.781 20.812 17.594 1 98.19 100 ASP A O 1
ATOM 810 N N . LYS A 1 101 ? 20.203 18.734 17.125 1 97.44 101 LYS A N 1
ATOM 811 C CA . LYS A 1 101 ? 20.641 18.859 15.734 1 97.44 101 LYS A CA 1
ATOM 812 C C . LYS A 1 101 ? 19.828 19.922 15 1 97.44 101 LYS A C 1
ATOM 814 O O . LYS A 1 101 ? 20.359 20.703 14.211 1 97.44 101 LYS A O 1
ATOM 819 N N . SER A 1 102 ? 18.547 19.906 15.266 1 97.81 102 SER A N 1
ATOM 820 C CA . SER A 1 102 ? 17.672 20.906 14.641 1 97.81 102 SER A CA 1
ATOM 821 C C . SER A 1 102 ? 18 22.312 15.125 1 97.81 102 SER A C 1
ATOM 823 O O . SER A 1 102 ? 18.031 23.25 14.328 1 97.81 102 SER A O 1
ATOM 825 N N . ARG A 1 103 ? 18.281 22.484 16.391 1 98.12 103 ARG A N 1
ATOM 826 C CA . ARG A 1 103 ? 18.672 23.781 16.953 1 98.12 103 ARG A CA 1
ATOM 827 C C . ARG A 1 103 ? 19.969 24.266 16.328 1 98.12 103 ARG A C 1
ATOM 829 O O . ARG A 1 103 ? 20.062 25.438 15.938 1 98.12 103 ARG A O 1
ATOM 836 N N . GLU A 1 104 ? 20.875 23.391 16.219 1 98 104 GLU A N 1
ATOM 837 C CA . GLU A 1 104 ? 22.172 23.734 15.633 1 98 104 GLU A CA 1
ATOM 838 C C . GLU A 1 104 ? 22 24.188 14.18 1 98 104 GLU A C 1
ATOM 840 O O . GLU A 1 104 ? 22.609 25.156 13.75 1 98 104 GLU A O 1
ATOM 845 N N . LEU A 1 105 ? 21.234 23.453 13.484 1 97.5 105 LEU A N 1
ATOM 846 C CA . LEU A 1 105 ? 21.031 23.766 12.07 1 97.5 105 LEU A CA 1
ATOM 847 C C . LEU A 1 105 ? 20.359 25.125 11.914 1 97.5 105 LEU A C 1
ATOM 849 O O . LEU A 1 105 ? 20.75 25.922 11.07 1 97.5 105 LEU A O 1
ATOM 853 N N . ALA A 1 106 ? 19.312 25.375 12.711 1 98.06 106 ALA A N 1
ATOM 854 C CA . ALA A 1 106 ? 18.625 26.656 12.656 1 98.06 106 ALA A CA 1
ATOM 855 C C . ALA A 1 106 ? 19.562 27.812 12.961 1 98.06 106 ALA A C 1
ATOM 857 O O . ALA A 1 106 ? 19.516 28.859 12.297 1 98.06 106 ALA A O 1
ATOM 858 N N . GLU A 1 107 ? 20.391 27.578 13.906 1 97.75 107 GLU A N 1
ATOM 859 C CA . GLU A 1 107 ? 21.391 28.594 14.273 1 97.75 107 GLU A CA 1
ATOM 860 C C . GLU A 1 107 ? 22.359 28.844 13.125 1 97.75 107 GLU A C 1
ATOM 862 O O . GLU A 1 107 ? 22.641 30 12.781 1 97.75 107 GLU A O 1
ATOM 867 N N . ARG A 1 108 ? 22.828 27.828 12.562 1 97.12 108 ARG A N 1
ATOM 868 C CA . ARG A 1 108 ? 23.781 27.922 11.461 1 97.12 108 ARG A CA 1
ATOM 869 C C . ARG A 1 108 ? 23.156 28.656 10.273 1 97.12 108 ARG A C 1
ATOM 871 O O . ARG A 1 108 ? 23.859 29.391 9.57 1 97.12 108 ARG A O 1
ATOM 878 N N . LEU A 1 109 ? 21.875 28.484 10.094 1 97.06 109 LEU A N 1
ATOM 879 C CA . LEU A 1 109 ? 21.219 29.031 8.922 1 97.06 109 LEU A CA 1
ATOM 880 C C . LEU A 1 109 ? 20.641 30.422 9.219 1 97.06 109 LEU A C 1
ATOM 882 O O . LEU A 1 109 ? 20.156 31.109 8.32 1 97.06 109 LEU A O 1
ATOM 886 N N . GLY A 1 110 ? 20.594 30.781 10.492 1 96.69 110 GLY A N 1
ATOM 887 C CA . GLY A 1 110 ? 20.016 32.062 10.906 1 96.69 110 GLY A CA 1
ATOM 888 C C . GLY A 1 110 ? 18.5 32.031 10.906 1 96.69 110 GLY A C 1
ATOM 889 O O . GLY A 1 110 ? 17.875 33.062 10.602 1 96.69 110 GLY A O 1
ATOM 890 N N . PHE A 1 111 ? 17.938 30.891 11.047 1 97.5 111 PHE A N 1
ATOM 891 C CA . PHE A 1 111 ? 16.484 30.781 11.133 1 97.5 111 PHE A CA 1
ATOM 892 C C . PHE A 1 111 ? 16 31.062 12.539 1 97.5 111 PHE A C 1
ATOM 894 O O . PHE A 1 111 ? 15.711 30.156 13.312 1 97.5 111 PHE A O 1
ATOM 901 N N . GLU A 1 112 ? 15.734 32.312 12.859 1 95.94 112 GLU A N 1
ATOM 902 C CA . GLU A 1 112 ? 15.57 32.812 14.219 1 95.94 112 GLU A CA 1
ATOM 903 C C . GLU A 1 112 ? 14.156 32.531 14.734 1 95.94 112 GLU A C 1
ATOM 905 O O . GLU A 1 112 ? 13.914 32.531 15.938 1 95.94 112 GLU A O 1
ATOM 910 N N . ARG A 1 113 ? 13.234 32.406 13.836 1 97.62 113 ARG A N 1
ATOM 911 C CA . ARG A 1 113 ? 11.859 32.219 14.281 1 97.62 113 ARG A CA 1
ATOM 912 C C . ARG A 1 113 ? 11.438 30.766 14.211 1 97.62 113 ARG A C 1
ATOM 914 O O . ARG A 1 113 ? 10.312 30.453 13.82 1 97.62 113 ARG A O 1
ATOM 921 N N . MET A 1 114 ? 12.375 29.875 14.453 1 98 114 MET A N 1
ATOM 922 C CA . MET A 1 114 ? 12.102 28.453 14.648 1 98 114 MET A CA 1
ATOM 923 C C . MET A 1 114 ? 12.461 28.031 16.062 1 98 114 MET A C 1
ATOM 925 O O . MET A 1 114 ? 13.469 28.484 16.625 1 98 114 MET A O 1
ATOM 929 N N . GLY A 1 115 ? 11.68 27.25 16.625 1 97.69 115 GLY A N 1
ATOM 930 C CA . GLY A 1 115 ? 11.938 2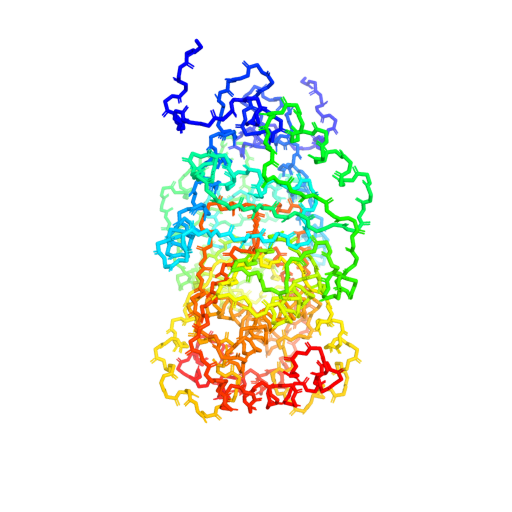6.656 17.938 1 97.69 115 GLY A CA 1
ATOM 931 C C . GLY A 1 115 ? 11.789 25.141 17.938 1 97.69 115 GLY A C 1
ATOM 932 O O . GLY A 1 115 ? 10.93 24.594 17.234 1 97.69 115 GLY A O 1
ATOM 933 N N . PHE A 1 116 ? 12.609 24.5 18.719 1 98.19 116 PHE A N 1
ATOM 934 C CA . PHE A 1 116 ? 12.602 23.031 18.812 1 98.19 116 PHE A CA 1
ATOM 935 C C . PHE A 1 116 ? 12.484 22.594 20.25 1 98.19 116 PHE A C 1
ATOM 937 O O . PHE A 1 116 ? 13.312 22.953 21.094 1 98.19 116 PHE A O 1
ATOM 944 N N . LEU A 1 117 ? 11.477 21.844 20.5 1 97.88 117 LEU A N 1
ATOM 945 C CA . LEU A 1 117 ? 11.133 21.5 21.875 1 97.88 117 LEU A CA 1
ATOM 946 C C . LEU A 1 117 ? 11.203 19.984 22.094 1 97.88 117 LEU A C 1
ATOM 948 O O . LEU A 1 117 ? 10.656 19.219 21.297 1 97.88 117 LEU A O 1
ATOM 952 N N . ASN A 1 118 ? 11.898 19.594 23.125 1 97.5 118 ASN A N 1
ATOM 953 C CA . ASN A 1 118 ? 11.938 18.203 23.547 1 97.5 118 ASN A CA 1
ATOM 954 C C . ASN A 1 118 ? 10.789 17.859 24.5 1 97.5 118 ASN A C 1
ATOM 956 O O . ASN A 1 118 ? 10.953 17.938 25.719 1 97.5 118 ASN A O 1
ATOM 960 N N . LEU A 1 119 ? 9.656 17.5 23.938 1 95.62 119 LEU A N 1
ATOM 961 C CA . LEU A 1 119 ? 8.445 17.25 24.703 1 95.62 119 LEU A CA 1
ATOM 962 C C . LEU A 1 119 ? 7.719 16.016 24.188 1 95.62 119 LEU A C 1
ATOM 964 O O . LEU A 1 119 ? 7.723 15.742 22.984 1 95.62 119 LEU A O 1
ATOM 968 N N . THR A 1 120 ? 7.09 15.258 25.078 1 92.19 120 THR A N 1
ATOM 969 C CA . THR A 1 120 ? 6.086 14.273 24.703 1 92.19 120 THR A CA 1
ATOM 970 C C . THR A 1 120 ? 4.781 14.953 24.297 1 92.19 120 THR A C 1
ATOM 972 O O . THR A 1 120 ? 4.629 16.172 24.484 1 92.19 120 THR A O 1
ATOM 975 N N . VAL A 1 121 ? 3.906 14.188 23.688 1 86.62 121 VAL A N 1
ATOM 976 C CA . VAL A 1 121 ? 2.607 14.742 23.312 1 86.62 121 VAL A CA 1
ATOM 977 C C . VAL A 1 121 ? 1.913 15.32 24.547 1 86.62 121 VAL A C 1
ATOM 979 O O . VAL A 1 121 ? 1.384 16.438 24.5 1 86.62 121 VAL A O 1
ATOM 982 N N . GLU A 1 122 ? 1.893 14.547 25.594 1 88.88 122 GLU A N 1
ATOM 983 C CA . GLU A 1 122 ? 1.237 14.984 26.828 1 88.88 122 GLU A CA 1
ATOM 984 C C . GLU A 1 122 ? 1.844 16.281 27.344 1 88.88 122 GLU A C 1
ATOM 986 O O . GLU A 1 122 ? 1.119 17.203 27.734 1 88.88 122 GLU A O 1
ATOM 991 N N . GLN A 1 123 ? 3.109 16.344 27.297 1 94.31 123 GLN A N 1
ATOM 992 C CA . GLN A 1 123 ? 3.807 17.547 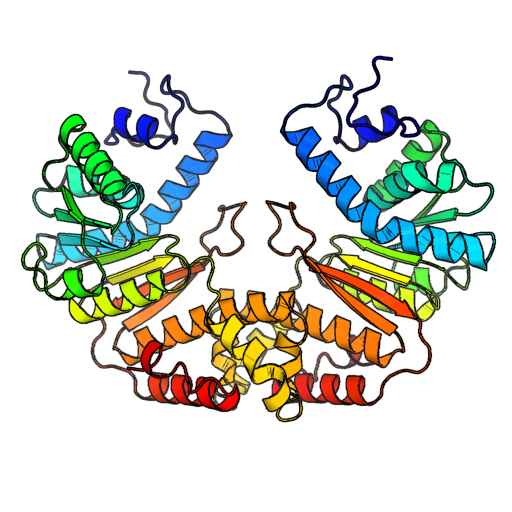27.75 1 94.31 123 GLN A CA 1
ATOM 993 C C . GLN A 1 123 ? 3.529 18.719 26.828 1 94.31 123 GLN A C 1
ATOM 995 O O . GLN A 1 123 ? 3.396 19.859 27.297 1 94.31 123 GLN A O 1
ATOM 1000 N N . SER A 1 124 ? 3.482 18.422 25.562 1 93.69 124 SER A N 1
ATOM 1001 C CA . SER A 1 124 ? 3.322 19.5 24.594 1 93.69 124 SER A CA 1
ATOM 1002 C C . SER A 1 124 ? 1.949 20.156 24.703 1 93.69 124 SER A C 1
ATOM 1004 O O . SER A 1 124 ? 1.792 21.344 24.406 1 93.69 124 SER A O 1
ATOM 1006 N N . ILE A 1 125 ? 0.981 19.422 25.109 1 93.94 125 ILE A N 1
ATOM 1007 C CA . ILE A 1 125 ? -0.388 19.906 25.234 1 93.94 125 ILE A CA 1
ATOM 1008 C C . ILE A 1 125 ? -0.457 20.953 26.328 1 93.94 125 ILE A C 1
ATOM 1010 O O . ILE A 1 125 ? -1.166 21.953 26.203 1 93.94 125 ILE A O 1
ATOM 1014 N N . THR A 1 126 ? 0.399 20.844 27.359 1 93.69 126 THR A N 1
ATOM 1015 C CA . THR A 1 126 ? 0.283 21.719 28.516 1 93.69 126 THR A CA 1
ATOM 1016 C C . THR A 1 126 ? 1.488 22.656 28.609 1 93.69 126 THR A C 1
ATOM 1018 O O . THR A 1 126 ? 1.515 23.562 29.438 1 93.69 126 THR A O 1
ATOM 1021 N N . SER A 1 127 ? 2.398 22.453 27.781 1 94.06 127 SER A N 1
ATOM 1022 C CA . SER A 1 127 ? 3.639 23.219 27.875 1 94.06 127 SER A CA 1
ATOM 1023 C C . SER A 1 127 ? 3.396 24.703 27.609 1 94.06 127 SER A C 1
ATOM 1025 O O . SER A 1 127 ? 2.643 25.062 26.703 1 94.06 127 SER A O 1
ATOM 1027 N N . THR A 1 128 ? 4.18 25.578 28.328 1 94.69 128 THR A N 1
ATOM 1028 C CA . THR A 1 128 ? 4.113 27.016 28.125 1 94.69 128 THR A CA 1
ATOM 1029 C C . THR A 1 128 ? 5.125 27.469 27.078 1 94.69 128 THR A C 1
ATOM 1031 O O . THR A 1 128 ? 5.129 28.641 26.672 1 94.69 128 THR A O 1
ATOM 1034 N N . ALA A 1 129 ? 5.898 26.562 26.609 1 94.88 129 ALA A N 1
ATOM 1035 C CA . ALA A 1 129 ? 6.863 26.875 25.562 1 94.88 129 ALA A CA 1
ATOM 1036 C C . ALA A 1 129 ? 6.18 27 24.203 1 94.88 129 ALA A C 1
ATOM 1038 O O . ALA A 1 129 ? 6.762 27.516 23.25 1 94.88 129 ALA A O 1
ATOM 1039 N N . LEU A 1 130 ? 4.984 26.5 24.109 1 95.62 130 LEU A N 1
ATOM 1040 C CA . LEU A 1 130 ? 4.133 26.641 22.938 1 95.62 130 LEU A CA 1
ATOM 1041 C C . LEU A 1 130 ? 2.955 27.578 23.219 1 95.62 130 LEU A C 1
ATOM 1043 O O . LEU A 1 130 ? 2.512 27.672 24.375 1 95.62 130 LEU A O 1
ATOM 1047 N N . PRO A 1 131 ? 2.564 28.281 22.234 1 95.62 131 PRO A N 1
ATOM 1048 C CA . PRO A 1 131 ? 1.349 29.062 22.453 1 95.62 131 PRO A CA 1
ATOM 1049 C C . PRO A 1 131 ? 0.138 28.203 22.797 1 95.62 131 PRO A C 1
ATOM 1051 O O . PRO A 1 131 ? 0.125 27 22.5 1 95.62 131 PRO A O 1
ATOM 1054 N N . GLU A 1 132 ? -0.817 28.844 23.438 1 95.56 132 GLU A N 1
ATOM 1055 C CA . GLU A 1 132 ? -2.043 28.141 23.797 1 95.56 132 GLU A CA 1
ATOM 1056 C C . GLU A 1 132 ? -2.77 27.625 22.547 1 95.56 132 GLU A C 1
ATOM 1058 O O . GLU A 1 132 ? -3.357 26.547 22.578 1 95.56 132 GLU A O 1
ATOM 1063 N N . GLN A 1 133 ? -2.721 28.453 21.562 1 96.69 133 GLN A N 1
ATOM 1064 C CA . GLN A 1 133 ? -3.285 28.078 20.266 1 96.69 133 GLN A CA 1
ATOM 1065 C C . GLN A 1 133 ? -2.211 28.047 19.188 1 96.69 133 GLN A C 1
ATOM 1067 O O . GLN A 1 133 ? -1.337 28.922 19.141 1 96.69 133 GLN A O 1
ATOM 1072 N N . VAL A 1 134 ? -2.254 27 18.406 1 97.94 134 VAL A N 1
ATOM 1073 C CA . VAL A 1 134 ? -1.366 26.891 17.25 1 97.94 134 VAL A CA 1
ATOM 1074 C C . VAL A 1 134 ? -2.191 26.844 15.961 1 97.94 134 VAL A C 1
ATOM 1076 O O . VAL A 1 134 ? -3.152 26.078 15.859 1 97.94 134 VAL A O 1
ATOM 1079 N N . ASP A 1 135 ? -1.807 27.594 14.953 1 98.69 135 ASP A N 1
ATOM 1080 C CA . ASP A 1 135 ? -2.637 27.781 13.766 1 98.69 135 ASP A CA 1
ATOM 1081 C C . ASP A 1 135 ? -2.615 26.531 12.883 1 98.69 135 ASP A C 1
ATOM 1083 O O . ASP A 1 135 ? -3.658 26.109 12.391 1 98.69 135 ASP A O 1
ATOM 1087 N N . ILE A 1 136 ? -1.438 26.016 12.609 1 98.75 136 ILE A N 1
ATOM 1088 C CA . ILE A 1 136 ? -1.276 24.875 11.711 1 98.75 136 ILE A CA 1
ATOM 1089 C C . ILE A 1 136 ? -0.46 23.797 12.406 1 98.75 136 ILE A C 1
ATOM 1091 O O . ILE A 1 136 ? 0.603 24.062 12.969 1 98.75 136 ILE A O 1
ATOM 1095 N N . ILE A 1 137 ? -0.95 22.625 12.414 1 98.56 137 ILE A N 1
ATOM 1096 C CA . ILE A 1 137 ? -0.211 21.469 12.938 1 98.56 137 ILE A CA 1
ATOM 1097 C C . ILE A 1 137 ? 0.057 20.469 11.812 1 98.56 137 ILE A C 1
ATOM 1099 O O . ILE A 1 137 ? -0.845 20.141 11.047 1 98.56 137 ILE A O 1
ATOM 1103 N N . THR A 1 138 ? 1.283 20.047 11.711 1 98 138 THR A N 1
ATOM 1104 C CA . THR A 1 138 ? 1.672 19.062 10.711 1 98 138 THR A CA 1
ATOM 1105 C C . THR A 1 138 ? 2.25 17.812 11.375 1 98 138 THR A C 1
ATOM 1107 O O . THR A 1 138 ? 2.84 17.906 12.453 1 98 138 THR A O 1
ATOM 1110 N N . ALA A 1 139 ? 2.033 16.703 10.836 1 96.06 139 ALA A N 1
ATOM 1111 C CA . ALA A 1 139 ? 2.666 15.438 11.203 1 96.06 139 ALA A CA 1
ATOM 1112 C C . ALA A 1 139 ? 2.938 14.578 9.977 1 96.06 139 ALA A C 1
ATOM 1114 O O . ALA A 1 139 ? 2.012 14.023 9.383 1 96.06 139 ALA A O 1
ATOM 1115 N N . LEU A 1 140 ? 4.184 14.5 9.68 1 91.94 140 LEU A N 1
ATOM 1116 C CA . LEU A 1 140 ? 4.59 13.773 8.477 1 91.94 140 LEU A CA 1
ATOM 1117 C C . LEU A 1 140 ? 5.258 12.453 8.844 1 91.94 140 LEU A C 1
ATOM 1119 O O . LEU A 1 140 ? 6.27 12.438 9.547 1 91.94 140 LEU A O 1
ATOM 1123 N N . HIS A 1 141 ? 4.645 11.375 8.328 1 87.94 141 HIS A N 1
ATOM 1124 C CA . HIS A 1 141 ? 5.168 10.031 8.539 1 87.94 141 HIS A CA 1
ATOM 1125 C C . HIS A 1 141 ? 5.352 9.727 10.023 1 87.94 141 HIS A C 1
ATOM 1127 O O . HIS A 1 141 ? 6.391 9.203 10.43 1 87.94 141 HIS A O 1
ATOM 1133 N N . ALA A 1 142 ? 4.469 10.25 10.734 1 87.06 142 ALA A N 1
ATOM 1134 C CA . ALA A 1 142 ? 4.441 9.891 12.148 1 87.06 142 ALA A CA 1
ATOM 1135 C C . ALA A 1 142 ? 3.916 8.469 12.344 1 87.06 142 ALA A C 1
ATOM 1137 O O . ALA A 1 142 ? 2.746 8.188 12.086 1 87.06 142 ALA A O 1
ATOM 1138 N N . CYS A 1 143 ? 4.703 7.59 12.812 1 81.69 143 CYS A N 1
ATOM 1139 C CA . CYS A 1 143 ? 4.43 6.16 12.773 1 81.69 143 CYS A CA 1
ATOM 1140 C C . CYS A 1 143 ? 3.559 5.734 13.953 1 81.69 143 CYS A C 1
ATOM 1142 O O . CYS A 1 143 ? 3.414 6.48 14.922 1 81.69 143 CYS A O 1
ATOM 1144 N N . ASN A 1 144 ? 2.895 4.617 13.773 1 84.75 144 ASN A N 1
ATOM 1145 C CA . ASN A 1 144 ? 2.072 3.945 14.773 1 84.75 144 ASN A CA 1
ATOM 1146 C C . ASN A 1 144 ? 1.066 4.902 15.406 1 84.75 144 ASN A C 1
ATOM 1148 O O . ASN A 1 144 ? 0.162 5.398 14.734 1 84.75 144 ASN A O 1
ATOM 1152 N N . THR A 1 145 ? 1.306 5.316 16.703 1 88.69 145 THR A N 1
ATOM 1153 C CA . THR A 1 145 ? 0.3 6.113 17.406 1 88.69 145 THR A CA 1
ATOM 1154 C C . THR A 1 145 ? 0.68 7.594 17.391 1 88.69 145 THR A C 1
ATOM 1156 O O . THR A 1 145 ? -0.076 8.438 17.859 1 88.69 145 THR A O 1
ATOM 1159 N N . ALA A 1 146 ? 1.778 7.867 16.75 1 91 146 ALA A N 1
ATOM 1160 C CA . ALA A 1 146 ? 2.271 9.242 16.766 1 91 146 ALA A CA 1
ATOM 1161 C C . ALA A 1 146 ? 1.315 10.18 16.031 1 91 146 ALA A C 1
ATOM 1163 O O . ALA A 1 146 ? 1.149 11.336 16.422 1 91 146 ALA A O 1
ATOM 1164 N N . THR A 1 147 ? 0.736 9.711 14.922 1 94.31 147 THR A N 1
ATOM 1165 C CA . THR A 1 147 ? -0.257 10.516 14.211 1 94.31 147 THR A CA 1
ATOM 1166 C C . THR A 1 147 ? -1.464 10.789 15.109 1 94.31 147 THR A C 1
ATOM 1168 O O . THR A 1 147 ? -1.995 11.906 15.117 1 94.31 147 THR A O 1
ATOM 1171 N N . ASP A 1 148 ? -1.873 9.828 15.859 1 95.06 148 ASP A N 1
ATOM 1172 C CA . ASP A 1 148 ? -2.977 10.008 16.797 1 95.06 148 ASP A CA 1
ATOM 1173 C C . ASP A 1 148 ? -2.621 11.031 17.875 1 95.06 148 ASP A C 1
ATOM 1175 O O . ASP A 1 148 ? -3.461 11.844 18.266 1 95.06 148 ASP A O 1
ATOM 1179 N N . ASP A 1 149 ? -1.442 10.953 18.281 1 94.62 149 ASP A N 1
ATOM 1180 C CA . ASP A 1 149 ? -0.95 11.93 19.25 1 94.62 149 ASP A CA 1
ATOM 1181 C C . ASP A 1 149 ? -0.957 13.336 18.672 1 94.62 149 ASP A C 1
ATOM 1183 O O . ASP A 1 149 ? -1.311 14.297 19.359 1 94.62 149 ASP A O 1
ATOM 1187 N N . ALA A 1 150 ? -0.539 13.391 17.469 1 96.25 150 ALA A N 1
ATOM 1188 C CA . ALA A 1 150 ? -0.554 14.688 16.797 1 96.25 150 ALA A CA 1
ATOM 1189 C C . ALA A 1 150 ? -1.973 15.242 16.703 1 96.25 150 ALA A C 1
ATOM 1191 O O . ALA A 1 150 ? -2.184 16.453 16.859 1 96.25 150 ALA A O 1
ATOM 1192 N N . ILE A 1 151 ? -2.914 14.383 16.422 1 97.5 151 ILE A N 1
ATOM 1193 C CA . ILE A 1 151 ? -4.309 14.797 16.344 1 97.5 151 ILE A CA 1
ATOM 1194 C C . ILE A 1 151 ? -4.77 15.305 17.703 1 97.5 151 ILE A C 1
ATOM 1196 O O . ILE A 1 151 ? -5.387 16.375 17.812 1 97.5 151 ILE A O 1
ATOM 1200 N N . ARG A 1 152 ? -4.457 14.586 18.75 1 96.56 152 ARG A N 1
ATOM 1201 C CA . ARG A 1 152 ? -4.805 15.008 20.109 1 96.56 152 ARG A CA 1
ATOM 1202 C C . ARG A 1 152 ? -4.199 16.375 20.422 1 96.56 152 ARG A C 1
ATOM 1204 O O . ARG A 1 152 ? -4.879 17.25 20.969 1 96.56 152 ARG A O 1
ATOM 1211 N N . PHE A 1 153 ? -2.98 16.516 20.078 1 96.94 153 PHE A N 1
ATOM 1212 C CA . PHE A 1 153 ? -2.275 17.781 20.266 1 96.94 153 PHE A CA 1
ATOM 1213 C C . PHE A 1 153 ? -2.959 18.906 19.5 1 96.94 153 PHE A C 1
ATOM 1215 O O . PHE A 1 153 ? -3.186 19.984 20.047 1 96.94 153 PHE A O 1
ATOM 1222 N N . ALA A 1 154 ? -3.264 18.656 18.266 1 98.06 154 ALA A N 1
ATOM 1223 C CA . ALA A 1 154 ? -3.893 19.656 17.406 1 98.06 154 ALA A CA 1
ATOM 1224 C C . ALA A 1 154 ? -5.234 20.094 17.984 1 98.06 154 ALA A C 1
ATOM 1226 O O . ALA A 1 154 ? -5.555 21.281 17.969 1 98.06 154 ALA A O 1
ATOM 1227 N N . LEU A 1 155 ? -5.988 19.125 18.469 1 97.25 155 LEU A N 1
ATOM 1228 C CA . LEU A 1 155 ? -7.285 19.438 19.047 1 97.25 155 LEU A CA 1
ATOM 1229 C C . LEU A 1 155 ? -7.125 20.25 20.328 1 97.25 155 LEU A C 1
ATOM 1231 O O . LEU A 1 155 ? -7.852 21.219 20.547 1 97.25 155 LEU A O 1
ATOM 1235 N N . ALA A 1 156 ? -6.16 19.875 21.125 1 96.75 156 ALA A N 1
ATOM 1236 C CA . ALA A 1 156 ? -5.906 20.594 22.375 1 96.75 156 ALA A CA 1
ATOM 1237 C C . ALA A 1 156 ? -5.457 22.016 22.109 1 96.75 156 ALA A C 1
ATOM 1239 O O . ALA A 1 156 ? -5.793 22.938 22.875 1 96.75 156 ALA A O 1
ATOM 1240 N N . LYS A 1 157 ? -4.758 22.219 21.047 1 97.5 157 LYS A N 1
ATOM 1241 C CA . LYS A 1 157 ? -4.21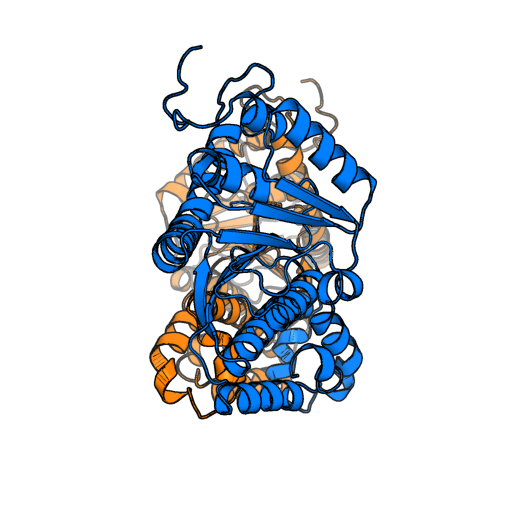9 23.547 20.719 1 97.5 157 LYS A CA 1
ATOM 1242 C C . LYS A 1 157 ? -5.164 24.312 19.812 1 97.5 157 LYS A C 1
ATOM 1244 O O . LYS A 1 157 ? -4.82 25.391 19.312 1 97.5 157 LYS A O 1
ATOM 1249 N N . ASP A 1 158 ? -6.27 23.766 19.547 1 97 158 ASP A N 1
ATOM 1250 C CA . ASP A 1 158 ? -7.328 24.406 18.766 1 97 158 ASP A CA 1
ATOM 1251 C C . ASP A 1 158 ? -6.801 24.875 17.422 1 97 158 ASP A C 1
ATOM 1253 O O . ASP A 1 158 ? -6.984 26.031 17.047 1 97 158 ASP A O 1
ATOM 1257 N N . ALA A 1 159 ? -6.164 23.984 16.719 1 98.31 159 ALA A N 1
ATOM 1258 C CA . ALA A 1 159 ? -5.535 24.297 15.445 1 98.31 159 ALA A CA 1
ATOM 1259 C C . ALA A 1 159 ? -6.582 24.672 14.391 1 98.31 159 ALA A C 1
ATOM 1261 O O . ALA A 1 159 ? -7.652 24.062 14.336 1 98.31 159 ALA A O 1
ATOM 1262 N N . GLN A 1 160 ? -6.234 25.625 13.547 1 98.31 160 GLN A N 1
ATOM 1263 C CA . GLN A 1 160 ? -7.086 25.984 12.422 1 98.31 160 GLN A CA 1
ATOM 1264 C C . GLN A 1 160 ? -6.957 24.969 11.289 1 98.31 160 GLN A C 1
ATOM 1266 O O . GLN A 1 160 ? -7.945 24.625 10.641 1 98.31 160 GLN A O 1
ATOM 1271 N N . TYR A 1 161 ? -5.773 24.578 11.047 1 98.75 161 TYR A N 1
ATOM 1272 C CA . TYR A 1 161 ? -5.496 23.578 10.031 1 98.75 161 TYR A CA 1
ATOM 1273 C C . TYR A 1 161 ? -4.641 22.453 10.594 1 98.75 161 TYR A C 1
ATOM 1275 O O . TYR A 1 161 ? -3.75 22.688 11.414 1 98.75 161 TYR A O 1
ATOM 1283 N N . ILE A 1 162 ? -4.91 21.234 10.156 1 98.69 162 ILE A N 1
ATOM 1284 C CA . ILE A 1 162 ? -4.125 20.047 10.477 1 98.69 162 ILE A CA 1
ATOM 1285 C C . ILE A 1 162 ? -3.723 19.328 9.188 1 98.69 162 ILE A C 1
ATOM 1287 O O . ILE A 1 162 ? -4.562 19.078 8.32 1 98.69 162 ILE A O 1
ATOM 1291 N N . VAL A 1 163 ? -2.447 19.078 8.984 1 98.06 163 VAL A N 1
ATOM 1292 C CA . VAL A 1 163 ? -1.935 18.375 7.805 1 98.06 163 VAL A CA 1
ATOM 1293 C C . VAL A 1 163 ? -1.222 17.094 8.234 1 98.06 163 VAL A C 1
ATOM 1295 O O . VAL A 1 163 ? -0.194 17.141 8.914 1 98.06 163 VAL A O 1
ATOM 1298 N N . LEU A 1 164 ? -1.769 15.977 7.82 1 96.25 164 LEU A N 1
ATOM 1299 C CA . LEU A 1 164 ? -1.234 14.68 8.234 1 96.25 164 LEU A CA 1
ATOM 1300 C C . LEU A 1 164 ? -0.825 13.844 7.031 1 96.25 164 LEU A C 1
ATOM 1302 O O . LEU A 1 164 ? -1.53 13.82 6.02 1 96.25 164 LEU A O 1
ATOM 1306 N N . VAL A 1 165 ? 0.307 13.266 7.125 1 93.19 165 VAL A N 1
ATOM 1307 C CA . VAL A 1 165 ? 0.733 12.219 6.207 1 93.19 165 VAL A CA 1
ATOM 1308 C C . VAL A 1 165 ? 1.064 10.953 6.992 1 93.19 165 VAL A C 1
ATOM 1310 O O . VAL A 1 165 ? 2.229 10.695 7.305 1 93.19 165 VAL A O 1
ATOM 1313 N N . PRO A 1 166 ? -0.016 10.125 7.203 1 90.94 166 PRO A N 1
ATOM 1314 C CA . PRO A 1 166 ? 0.212 8.938 8.031 1 90.94 166 PRO A CA 1
ATOM 1315 C C . PRO A 1 166 ? 1.021 7.863 7.305 1 90.94 166 PRO A C 1
ATOM 1317 O O . PRO A 1 166 ? 1.128 7.887 6.078 1 90.94 166 PRO A O 1
ATOM 1320 N N . CYS A 1 167 ? 1.696 6.93 7.977 1 81.69 167 CYS A N 1
ATOM 1321 C CA . CYS A 1 167 ? 2.445 5.836 7.375 1 81.69 167 CYS A CA 1
ATOM 1322 C C . CYS A 1 167 ? 2.051 4.5 7.992 1 81.69 167 CYS A C 1
ATOM 1324 O O . CYS A 1 167 ? 0.885 4.105 7.938 1 81.69 167 CYS A O 1
ATOM 1326 N N . CYS A 1 168 ? 2.93 3.949 8.812 1 76.31 168 CYS A N 1
ATOM 1327 C CA . CYS A 1 168 ? 2.676 2.607 9.32 1 76.31 168 CYS A CA 1
ATOM 1328 C C . CYS A 1 168 ? 1.907 2.658 10.633 1 76.31 168 CYS A C 1
ATOM 1330 O O . CYS A 1 168 ? 2.113 3.564 11.445 1 76.31 168 CYS A O 1
ATOM 1332 N N . GLN A 1 169 ? 0.94 1.837 10.781 1 79.19 169 GLN A N 1
ATOM 1333 C CA . GLN A 1 169 ? 0.174 1.666 12.016 1 79.19 169 GLN A CA 1
ATOM 1334 C C . GLN A 1 169 ? -0.136 0.194 12.266 1 79.19 169 GLN A C 1
ATOM 1336 O O . GLN A 1 169 ? -0.582 -0.517 11.367 1 79.19 169 GLN A O 1
ATOM 1341 N N . ALA A 1 170 ? 0.099 -0.106 13.594 1 85.75 170 ALA A N 1
ATOM 1342 C CA . ALA A 1 170 ? -0.014 -1.539 13.852 1 85.75 170 ALA A CA 1
ATOM 1343 C C . ALA A 1 170 ? -1.023 -1.819 14.961 1 85.75 170 ALA A C 1
ATOM 1345 O O . ALA A 1 170 ? -1.408 -2.969 15.18 1 85.75 170 ALA A O 1
ATOM 1346 N N . GLU A 1 171 ? -1.494 -0.793 15.602 1 90.25 171 GLU A N 1
ATOM 1347 C CA . GLU A 1 171 ? -2.309 -1.027 16.797 1 90.25 171 GLU A CA 1
ATOM 1348 C C . GLU A 1 171 ? -3.643 -1.67 16.422 1 90.25 171 GLU A C 1
ATOM 1350 O O . GLU A 1 171 ? -4.043 -2.666 17.031 1 90.25 171 GLU A O 1
ATOM 1355 N N . VAL A 1 172 ? -4.328 -1.102 15.492 1 93.31 172 VAL A N 1
ATOM 1356 C CA . VAL A 1 172 ? -5.621 -1.633 15.078 1 93.31 172 VAL A CA 1
ATOM 1357 C C . VAL A 1 172 ? -5.457 -3.059 14.555 1 93.31 172 VAL A C 1
ATOM 1359 O O . VAL A 1 172 ? -6.211 -3.957 14.93 1 93.31 172 VAL A O 1
ATOM 1362 N N . ALA A 1 173 ? -4.469 -3.254 13.758 1 92.25 173 ALA A N 1
ATOM 1363 C CA . ALA A 1 173 ? -4.191 -4.59 13.234 1 92.25 173 ALA A CA 1
ATOM 1364 C C . ALA A 1 173 ? -3.938 -5.578 14.367 1 92.25 173 ALA A C 1
ATOM 1366 O O . ALA A 1 173 ? -4.391 -6.723 14.312 1 92.25 173 ALA A O 1
ATOM 1367 N N . SER A 1 174 ? -3.203 -5.117 15.336 1 93.81 174 SER A N 1
ATOM 1368 C CA . SER A 1 174 ? -2.885 -5.973 16.484 1 93.81 174 SER A CA 1
ATOM 1369 C C . SER A 1 174 ? -4.148 -6.406 17.219 1 93.81 174 SER A C 1
ATOM 1371 O O . SER A 1 174 ? -4.297 -7.574 17.562 1 93.81 174 SER A O 1
ATOM 1373 N N . VAL A 1 175 ? -5.031 -5.555 17.422 1 93.69 175 VAL A N 1
ATOM 1374 C CA . VAL A 1 175 ? -6.27 -5.875 18.125 1 93.69 175 VAL A CA 1
ATOM 1375 C C . VAL A 1 175 ? -7.129 -6.801 17.266 1 93.69 175 VAL A C 1
ATOM 1377 O O . VAL A 1 175 ? -7.73 -7.746 17.781 1 93.69 175 VAL A O 1
ATOM 1380 N N . LEU A 1 176 ? -7.207 -6.523 15.984 1 93.31 176 LEU A N 1
ATOM 1381 C CA . LEU A 1 176 ? -7.941 -7.395 15.078 1 93.31 176 LEU A CA 1
ATOM 1382 C C . LEU A 1 176 ? -7.418 -8.828 15.156 1 93.31 176 LEU A C 1
ATOM 1384 O O . LEU A 1 176 ? -8.203 -9.781 15.195 1 93.31 176 LEU A O 1
ATOM 1388 N N . ARG A 1 177 ? -6.113 -8.953 15.188 1 91.31 177 ARG A N 1
ATOM 1389 C CA . ARG A 1 177 ? -5.48 -10.273 15.25 1 91.31 177 ARG A CA 1
ATOM 1390 C C . ARG A 1 177 ? -5.809 -10.969 16.562 1 91.31 177 ARG A C 1
ATOM 1392 O O . ARG A 1 177 ? -6.098 -12.172 16.578 1 91.31 177 ARG A O 1
ATOM 1399 N N . GLN A 1 178 ? -5.75 -10.227 17.609 1 91.69 178 GLN A N 1
ATOM 1400 C CA . GLN A 1 178 ? -5.992 -10.773 18.938 1 91.69 178 GLN A CA 1
ATOM 1401 C C . GLN A 1 178 ? -7.426 -11.281 19.078 1 91.69 178 GLN A C 1
ATOM 1403 O O . GLN A 1 178 ? -7.676 -12.289 19.734 1 91.69 178 GLN A O 1
ATOM 1408 N N . LYS A 1 179 ? -8.32 -10.656 18.422 1 91.5 179 LYS A N 1
ATOM 1409 C CA . LYS A 1 179 ? -9.727 -10.984 18.594 1 91.5 179 LYS A CA 1
ATOM 1410 C C . LYS A 1 179 ? -10.258 -11.797 17.422 1 91.5 179 LYS A C 1
ATOM 1412 O O . LYS A 1 179 ? -11.477 -11.906 17.234 1 91.5 179 LYS A O 1
ATOM 1417 N N . LYS A 1 180 ? -9.391 -12.195 16.641 1 87 180 LYS A N 1
ATOM 1418 C CA . LYS A 1 180 ? -9.742 -12.891 15.398 1 87 180 LYS A CA 1
ATOM 1419 C C . LYS A 1 180 ? -10.703 -14.039 15.672 1 87 180 LYS A C 1
ATOM 1421 O O . LYS A 1 180 ? -11.742 -14.156 15.016 1 87 180 LYS A O 1
ATOM 1426 N N . ASN A 1 181 ? -10.453 -14.891 16.625 1 84.56 181 ASN A N 1
ATOM 1427 C CA . ASN A 1 181 ? -11.25 -16.078 16.922 1 84.56 181 ASN A CA 1
ATOM 1428 C C . ASN A 1 181 ? -12.656 -15.695 17.391 1 84.56 181 ASN A C 1
ATOM 1430 O O . ASN A 1 181 ? -13.625 -16.391 17.094 1 84.56 181 ASN A O 1
ATOM 1434 N N . GLU A 1 182 ? -12.68 -14.562 18.094 1 86 182 GLU A N 1
ATOM 1435 C CA . GLU A 1 182 ? -13.969 -14.094 18.594 1 86 182 GLU A CA 1
ATOM 1436 C C . GLU A 1 182 ? -14.82 -13.516 17.469 1 86 182 GLU A C 1
ATOM 1438 O O . GLU A 1 182 ? -16.047 -13.562 17.531 1 86 182 GLU A O 1
ATOM 1443 N N . THR A 1 183 ? -14.133 -13.086 16.484 1 82.12 183 THR A N 1
ATOM 1444 C CA . THR A 1 183 ? -14.852 -12.328 15.469 1 82.12 183 THR A CA 1
ATOM 1445 C C . THR A 1 183 ? -15.156 -13.203 14.258 1 82.12 183 THR A C 1
ATOM 1447 O O . THR A 1 183 ? -16.109 -12.938 13.516 1 82.12 183 THR A O 1
ATOM 1450 N N . PHE A 1 184 ? -14.25 -14.242 14.281 1 75.25 184 PHE A N 1
ATOM 1451 C CA . PHE A 1 184 ? -14.422 -15.117 13.125 1 75.25 184 PHE A CA 1
ATOM 1452 C C . PHE A 1 184 ? -15.773 -15.82 13.18 1 75.25 184 PHE A C 1
ATOM 1454 O O . PHE A 1 184 ? -16.188 -16.297 14.242 1 75.25 184 PHE A O 1
ATOM 1461 N N . GLY A 1 185 ? -16.641 -15.742 12.484 1 76.12 185 GLY A N 1
ATOM 1462 C CA . GLY A 1 185 ? -17.953 -16.359 12.438 1 76.12 185 GLY A CA 1
ATOM 1463 C C . GLY A 1 185 ? -19.078 -15.359 12.656 1 76.12 185 GLY A C 1
ATOM 1464 O O . GLY A 1 185 ? -20.234 -15.648 12.344 1 76.12 185 GLY A O 1
ATOM 1465 N N . LYS A 1 186 ? -18.625 -14.227 13.234 1 80.75 186 LYS A N 1
ATOM 1466 C CA . LYS A 1 186 ? -19.656 -13.242 13.523 1 80.75 186 LYS A CA 1
ATOM 1467 C C . LYS A 1 186 ? -19.969 -12.391 12.297 1 80.75 186 LYS A C 1
ATOM 1469 O O . LYS A 1 186 ? -21.078 -11.859 12.164 1 80.75 186 LYS A O 1
ATOM 1474 N N . THR A 1 187 ? -19 -12.328 11.516 1 86.06 187 THR A N 1
ATOM 1475 C CA . THR A 1 187 ? -19.219 -11.523 10.32 1 86.06 187 THR A CA 1
ATOM 1476 C C . THR A 1 187 ? -18.391 -12.055 9.148 1 86.06 187 THR A C 1
ATOM 1478 O O . THR A 1 187 ? -17.219 -12.43 9.328 1 86.06 187 THR A O 1
ATOM 1481 N N . PRO A 1 188 ? -19 -12.094 7.992 1 88.44 188 PRO A N 1
ATOM 1482 C CA . PRO A 1 188 ? -18.219 -12.5 6.82 1 88.44 188 PRO A CA 1
ATOM 1483 C C . PRO A 1 188 ? -17.078 -11.539 6.504 1 88.44 188 PRO A C 1
ATOM 1485 O O . PRO A 1 188 ? -16.125 -11.914 5.824 1 88.44 188 PRO A O 1
ATOM 1488 N N . LEU A 1 189 ? -17.141 -10.359 7.035 1 90.5 189 LEU A N 1
ATOM 1489 C CA . LEU A 1 189 ? -16.125 -9.344 6.75 1 90.5 189 LEU A CA 1
ATOM 1490 C C . LEU A 1 189 ? -14.828 -9.656 7.469 1 90.5 189 LEU A C 1
ATOM 1492 O O . LEU A 1 189 ? -13.789 -9.062 7.168 1 90.5 189 LEU A O 1
ATOM 1496 N N . SER A 1 190 ? -14.875 -10.68 8.328 1 91.06 190 SER A N 1
ATOM 1497 C CA . SER A 1 190 ? -13.648 -11.094 9.023 1 91.06 190 SER A CA 1
ATOM 1498 C C . SER A 1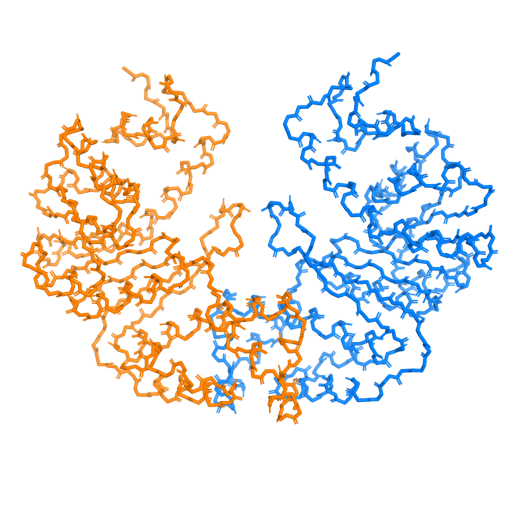 190 ? -12.625 -11.641 8.039 1 91.06 190 SER A C 1
ATOM 1500 O O . SER A 1 190 ? -11.438 -11.727 8.359 1 91.06 190 SER A O 1
ATOM 1502 N N . GLU A 1 191 ? -13.07 -11.961 6.844 1 92.19 191 GLU A N 1
ATOM 1503 C CA . GLU A 1 191 ? -12.164 -12.422 5.797 1 92.19 191 GLU A CA 1
ATOM 1504 C C . GLU A 1 191 ? -11.164 -11.336 5.406 1 92.19 191 GLU A C 1
ATOM 1506 O O . GLU A 1 191 ? -10.086 -11.633 4.898 1 92.19 191 GLU A O 1
ATOM 1511 N N . LEU A 1 192 ? -11.531 -10.094 5.676 1 92.88 192 LEU A N 1
ATOM 1512 C CA . LEU A 1 192 ? -10.68 -8.961 5.328 1 92.88 192 LEU A CA 1
ATOM 1513 C C . LEU A 1 192 ? -9.414 -8.953 6.168 1 92.88 192 LEU A C 1
ATOM 1515 O O . LEU A 1 192 ? -8.438 -8.273 5.824 1 92.88 192 LEU A O 1
ATOM 1519 N N . TRP A 1 193 ? -9.422 -9.648 7.242 1 93.25 193 TRP A N 1
ATOM 1520 C CA . TRP A 1 193 ? -8.227 -9.672 8.078 1 93.25 193 TRP A CA 1
ATOM 1521 C C . TRP A 1 193 ? -7.918 -11.094 8.539 1 93.25 193 TRP A C 1
ATOM 1523 O O . TRP A 1 193 ? -7.473 -11.297 9.672 1 93.25 193 TRP A O 1
ATOM 1533 N N . ARG A 1 194 ? -8.211 -12.078 7.754 1 91.5 194 ARG A N 1
ATOM 1534 C CA . ARG A 1 194 ? -7.93 -13.477 8.047 1 91.5 194 ARG A CA 1
ATOM 1535 C C . ARG A 1 194 ? -6.438 -13.773 7.922 1 91.5 194 ARG A C 1
ATOM 1537 O O . ARG A 1 194 ? -5.855 -14.438 8.781 1 91.5 194 ARG A O 1
ATOM 1544 N N . HIS A 1 195 ? -5.879 -13.312 6.852 1 92.12 195 HIS A N 1
ATOM 1545 C CA . HIS A 1 195 ? -4.453 -13.516 6.621 1 92.12 195 HIS A CA 1
ATOM 1546 C C . HIS A 1 195 ? -3.633 -12.367 7.199 1 92.12 195 HIS A C 1
ATOM 1548 O O . HIS A 1 195 ? -4.07 -11.211 7.18 1 92.12 195 HIS A O 1
ATOM 1554 N N . PRO A 1 196 ? -2.441 -12.656 7.707 1 89.75 196 PRO A N 1
ATOM 1555 C CA . PRO A 1 196 ? -1.644 -11.641 8.391 1 89.75 196 PRO A CA 1
ATOM 1556 C C . PRO A 1 196 ? -1.407 -10.398 7.523 1 89.75 196 PRO A C 1
ATOM 1558 O O . PRO A 1 196 ? -1.538 -9.273 8.008 1 89.75 196 PRO A O 1
ATOM 1561 N N . ILE A 1 197 ? -1.092 -10.547 6.293 1 89.69 197 ILE A N 1
ATOM 1562 C CA . ILE A 1 197 ? -0.834 -9.406 5.422 1 89.69 197 ILE A CA 1
ATOM 1563 C C . ILE A 1 197 ? -2.115 -8.594 5.246 1 89.69 197 ILE A C 1
ATOM 1565 O O . ILE A 1 197 ? -2.078 -7.359 5.215 1 89.69 197 ILE A O 1
ATOM 1569 N N . HIS A 1 198 ? -3.287 -9.258 5.109 1 91.88 198 HIS A N 1
ATOM 1570 C CA . HIS A 1 198 ? -4.562 -8.562 4.977 1 91.88 198 HIS A CA 1
ATOM 1571 C C . HIS A 1 198 ? -4.922 -7.82 6.258 1 91.88 198 HIS A C 1
ATOM 1573 O O . HIS A 1 198 ? -5.473 -6.719 6.203 1 91.88 198 HIS A O 1
ATOM 1579 N N . THR A 1 199 ? -4.555 -8.453 7.375 1 92.5 199 THR A N 1
ATOM 1580 C CA . THR A 1 199 ? -4.82 -7.816 8.664 1 92.5 199 THR A CA 1
ATOM 1581 C C . THR A 1 199 ? -4.055 -6.5 8.781 1 92.5 199 THR A C 1
ATOM 1583 O O . THR A 1 199 ? -4.617 -5.488 9.203 1 92.5 199 THR A O 1
ATOM 1586 N N . ARG A 1 200 ? -2.857 -6.551 8.43 1 90.88 200 ARG A N 1
ATOM 1587 C CA . ARG A 1 200 ? -2.02 -5.359 8.508 1 90.88 200 ARG A CA 1
ATOM 1588 C C . ARG A 1 200 ? -2.537 -4.27 7.57 1 90.88 200 ARG A C 1
ATOM 1590 O O . ARG A 1 200 ? -2.635 -3.104 7.965 1 90.88 200 ARG A O 1
ATOM 1597 N N . GLU A 1 201 ? -2.855 -4.652 6.352 1 88.56 201 GLU A N 1
ATOM 1598 C CA . GLU A 1 201 ? -3.354 -3.697 5.367 1 88.56 201 GLU A CA 1
ATOM 1599 C C . GLU A 1 201 ? -4.688 -3.1 5.805 1 88.56 201 GLU A C 1
ATOM 1601 O O . GLU A 1 201 ? -4.879 -1.883 5.746 1 88.56 201 GLU A O 1
ATOM 1606 N N . PHE A 1 202 ? -5.535 -3.93 6.219 1 93.12 202 PHE A N 1
ATOM 1607 C CA . PHE A 1 202 ? -6.852 -3.471 6.652 1 93.12 202 PHE A CA 1
ATOM 1608 C C . PHE A 1 202 ? -6.734 -2.594 7.895 1 93.12 202 PHE A C 1
ATOM 1610 O O . PHE A 1 202 ? -7.395 -1.558 7.992 1 93.12 202 PHE A O 1
ATOM 1617 N N . GLY A 1 203 ? -5.988 -3.08 8.836 1 93.81 203 GLY A N 1
ATOM 1618 C CA . GLY A 1 203 ? -5.777 -2.301 10.047 1 93.81 203 GLY A CA 1
ATOM 1619 C C . GLY A 1 203 ? -5.266 -0.898 9.773 1 93.81 203 GLY A C 1
ATOM 1620 O O . GLY A 1 203 ? -5.719 0.066 10.391 1 93.81 203 GLY A O 1
ATOM 1621 N N . SER A 1 204 ? -4.371 -0.821 8.906 1 91.38 204 SER A N 1
ATOM 1622 C CA . SER A 1 204 ? -3.812 0.478 8.555 1 91.38 204 SER A CA 1
ATOM 1623 C C . SER A 1 204 ? -4.863 1.376 7.91 1 91.38 204 SER A C 1
ATOM 1625 O O . SER A 1 204 ? -4.992 2.549 8.273 1 91.38 204 SER A O 1
ATOM 1627 N N . GLN A 1 205 ? -5.551 0.856 6.93 1 91.69 205 GLN A N 1
ATOM 1628 C CA . GLN A 1 205 ? -6.598 1.611 6.254 1 91.69 205 GLN A CA 1
ATOM 1629 C C . GLN A 1 205 ? -7.668 2.07 7.234 1 91.69 205 GLN A C 1
ATOM 1631 O O . GLN A 1 205 ? -8.086 3.23 7.211 1 91.69 205 GLN A O 1
ATOM 1636 N N . LEU A 1 206 ? -8.102 1.158 8.031 1 94.75 206 LEU A N 1
ATOM 1637 C CA . LEU A 1 206 ? -9.133 1.454 9.023 1 94.75 206 LEU A CA 1
ATOM 1638 C C . LEU A 1 206 ? -8.68 2.559 9.969 1 94.75 206 LEU A C 1
ATOM 1640 O O . LEU A 1 206 ? -9.469 3.428 10.344 1 94.75 206 LEU A O 1
ATOM 1644 N N . THR A 1 207 ? -7.449 2.51 10.359 1 95.31 207 THR A N 1
ATOM 1645 C CA . THR A 1 207 ? -6.91 3.533 11.25 1 95.31 207 THR A CA 1
ATOM 1646 C C . THR A 1 207 ? -7.07 4.922 10.641 1 95.31 207 THR A C 1
ATOM 1648 O O . THR A 1 207 ? -7.523 5.852 11.312 1 95.31 207 THR A O 1
ATOM 1651 N N . ASN A 1 208 ? -6.707 5.043 9.398 1 94.25 208 ASN A N 1
ATOM 1652 C CA . ASN A 1 208 ? -6.832 6.332 8.727 1 94.25 208 ASN A CA 1
ATOM 1653 C C . ASN A 1 208 ? -8.289 6.785 8.648 1 94.25 208 ASN A C 1
ATOM 1655 O O . ASN A 1 208 ? -8.578 7.973 8.789 1 94.25 208 ASN A O 1
ATOM 1659 N N . VAL A 1 209 ? -9.18 5.875 8.398 1 95.69 209 VAL A N 1
ATOM 1660 C CA . VAL A 1 209 ? -10.602 6.18 8.352 1 95.69 209 VAL A CA 1
ATOM 1661 C C . VAL A 1 209 ? -11.07 6.688 9.711 1 95.69 209 VAL A C 1
ATOM 1663 O O . VAL A 1 209 ? -11.797 7.684 9.797 1 95.69 209 VAL A O 1
ATOM 1666 N N . LEU A 1 210 ? -10.633 5.988 10.75 1 96.88 210 LEU A N 1
ATOM 1667 C CA . LEU A 1 210 ? -11.016 6.391 12.102 1 96.88 210 LEU A CA 1
ATOM 1668 C C . LEU A 1 210 ? -10.453 7.766 12.438 1 96.88 210 LEU A C 1
ATOM 1670 O O . LEU A 1 210 ? -11.117 8.57 13.094 1 96.88 210 LEU A O 1
ATOM 1674 N N . ARG A 1 211 ? -9.25 8.023 12.016 1 96.62 211 ARG A N 1
ATOM 1675 C CA . ARG A 1 211 ? -8.641 9.336 12.211 1 96.62 211 ARG A CA 1
ATOM 1676 C C . ARG A 1 211 ? -9.453 10.43 11.523 1 96.62 211 ARG A C 1
ATOM 1678 O O . ARG A 1 211 ? -9.688 11.492 12.102 1 96.62 211 ARG A O 1
ATOM 1685 N N . CYS A 1 212 ? -9.875 10.141 10.297 1 97.12 212 CYS A N 1
ATOM 1686 C CA . CYS A 1 212 ? -10.711 11.086 9.562 1 97.12 212 CYS A CA 1
ATOM 1687 C C . CYS A 1 212 ? -12.016 11.352 10.305 1 97.12 212 CYS A C 1
ATOM 1689 O O . CYS A 1 212 ? -12.406 12.508 10.484 1 97.12 212 CYS A O 1
ATOM 1691 N N . LEU A 1 213 ? -12.664 10.328 10.75 1 97.5 213 LEU A N 1
ATOM 1692 C CA . LEU A 1 213 ? -13.93 10.469 11.461 1 97.5 213 LEU A CA 1
ATOM 1693 C C . LEU A 1 213 ? -13.742 11.242 12.758 1 97.5 213 LEU A C 1
ATOM 1695 O O . LEU A 1 213 ? -14.602 12.031 13.148 1 97.5 213 LEU A O 1
ATOM 1699 N N . GLN A 1 214 ? -12.625 10.984 13.453 1 97.69 214 GLN A N 1
ATOM 1700 C CA . GLN A 1 214 ? -12.336 11.719 14.68 1 97.69 214 GLN A CA 1
ATOM 1701 C C . GLN A 1 214 ? -12.242 13.219 14.414 1 97.69 214 GLN A C 1
ATOM 1703 O O . GLN A 1 214 ? -12.812 14.023 15.156 1 97.69 214 GLN A O 1
ATOM 1708 N N . LEU A 1 215 ? -11.555 13.578 13.391 1 98.12 215 LEU A N 1
ATOM 1709 C CA . LEU A 1 215 ? -11.398 14.992 13.039 1 98.12 215 LEU A CA 1
ATOM 1710 C C . LEU A 1 215 ? -12.742 15.609 12.656 1 98.12 215 LEU A C 1
ATOM 1712 O O . LEU A 1 215 ? -13.062 16.719 13.086 1 98.12 215 LEU A O 1
ATOM 1716 N N . GLU A 1 216 ? -13.555 14.859 11.891 1 97.62 216 GLU A N 1
ATOM 1717 C CA . GLU A 1 216 ? -14.883 15.359 11.531 1 97.62 216 GLU A CA 1
ATOM 1718 C C . GLU A 1 216 ? -15.758 15.523 12.766 1 97.62 216 GLU A C 1
ATOM 1720 O O . GLU A 1 216 ? -16.469 16.531 12.898 1 97.62 216 GLU A O 1
ATOM 1725 N N . ALA A 1 217 ? -15.672 14.57 13.609 1 97.62 217 ALA A N 1
ATOM 1726 C CA . ALA A 1 217 ? -16.469 14.609 14.836 1 97.62 217 ALA A CA 1
ATOM 1727 C C . ALA A 1 217 ? -16.062 15.797 15.703 1 97.62 217 ALA A C 1
ATOM 1729 O O . ALA A 1 217 ? -16.844 16.234 16.562 1 97.62 217 ALA A O 1
ATOM 1730 N N . ARG A 1 218 ? -14.898 16.328 15.484 1 97.75 218 ARG A N 1
ATOM 1731 C CA . ARG A 1 218 ? -14.391 17.406 16.312 1 97.75 218 ARG A CA 1
ATOM 1732 C C . ARG A 1 218 ? -14.422 18.734 15.555 1 97.75 218 ARG A C 1
ATOM 1734 O O . ARG A 1 218 ? -13.781 19.703 15.961 1 97.75 218 ARG A O 1
ATOM 1741 N N . GLY A 1 219 ? -15.078 18.766 14.438 1 97.69 219 GLY A N 1
ATOM 1742 C CA . GLY A 1 219 ? -15.43 20.031 13.812 1 97.69 219 GLY A CA 1
ATOM 1743 C C . GLY A 1 219 ? -14.492 20.422 12.688 1 97.69 219 GLY A C 1
ATOM 1744 O O . GLY A 1 219 ? -14.328 21.609 12.391 1 97.69 219 GLY A O 1
ATOM 1745 N N . TYR A 1 220 ? -13.914 19.453 12.07 1 98.44 220 TYR A N 1
ATOM 1746 C CA . TYR A 1 220 ? -13.023 19.734 10.953 1 98.44 220 TYR A CA 1
ATOM 1747 C C . TYR A 1 220 ? -13.609 19.219 9.641 1 98.44 220 TYR A C 1
ATOM 1749 O O . TYR A 1 220 ? -14.242 18.156 9.617 1 98.44 220 TYR A O 1
ATOM 1757 N N . GLN A 1 221 ? -13.398 19.984 8.578 1 97.75 221 GLN A N 1
ATOM 1758 C CA . GLN A 1 221 ? -13.641 19.531 7.207 1 97.75 221 GLN A CA 1
ATOM 1759 C C . GLN A 1 221 ? -12.383 18.938 6.59 1 97.75 221 GLN A C 1
ATOM 1761 O O . GLN A 1 221 ? -11.289 19.484 6.75 1 97.75 221 GLN A O 1
ATOM 1766 N N . LEU A 1 222 ? -12.625 17.812 5.898 1 97.12 222 LEU A N 1
ATOM 1767 C CA . LEU A 1 222 ? -11.438 17.078 5.492 1 97.12 222 LEU A CA 1
ATOM 1768 C C . LEU A 1 222 ? -11.266 17.109 3.975 1 97.12 222 LEU A C 1
ATOM 1770 O O . LEU A 1 222 ? -12.258 17.078 3.238 1 97.12 222 LEU A O 1
ATOM 1774 N N . THR A 1 223 ? -10.031 17.219 3.557 1 96 223 THR A N 1
ATOM 1775 C CA . THR A 1 223 ? -9.57 16.844 2.223 1 96 223 THR A CA 1
ATOM 1776 C C . THR A 1 223 ? -8.578 15.688 2.297 1 96 223 THR A C 1
ATOM 1778 O O . THR A 1 223 ? -7.539 15.789 2.951 1 96 223 THR A O 1
ATOM 1781 N N . VAL A 1 224 ? -8.977 14.57 1.736 1 94.81 224 VAL A N 1
ATOM 1782 C CA . VAL A 1 224 ? -8.141 13.375 1.747 1 94.81 224 VAL A CA 1
ATOM 1783 C C . VAL A 1 224 ? -7.676 13.055 0.327 1 94.81 224 VAL A C 1
ATOM 1785 O O . VAL A 1 224 ? -8.5 12.789 -0.553 1 94.81 224 VAL A O 1
ATOM 1788 N N . THR A 1 225 ? -6.328 13.117 0.107 1 90.62 225 THR A N 1
ATOM 1789 C CA . THR A 1 225 ? -5.812 12.922 -1.245 1 90.62 225 THR A CA 1
ATOM 1790 C C . THR A 1 225 ? -4.512 12.125 -1.221 1 90.62 225 THR A C 1
ATOM 1792 O O . THR A 1 225 ? -4.059 11.703 -0.156 1 90.62 225 THR A O 1
ATOM 1795 N N . GLU A 1 226 ? -4.102 11.797 -2.396 1 85.94 226 GLU A N 1
ATOM 1796 C CA . GLU A 1 226 ? -2.844 11.07 -2.541 1 85.94 226 GLU A CA 1
ATOM 1797 C C . GLU A 1 226 ? -1.688 12.016 -2.838 1 85.94 226 GLU A C 1
ATOM 1799 O O . GLU A 1 226 ? -1.831 12.945 -3.635 1 85.94 226 GLU A O 1
ATOM 1804 N N . LEU A 1 227 ? -0.69 11.883 -2.041 1 75.75 227 LEU A N 1
ATOM 1805 C CA . LEU A 1 227 ? 0.543 12.594 -2.352 1 75.75 227 LEU A CA 1
ATOM 1806 C C . LEU A 1 227 ? 1.355 11.844 -3.4 1 75.75 227 LEU A C 1
ATOM 1808 O O . LEU A 1 227 ? 1.915 10.781 -3.117 1 75.75 227 LEU A O 1
ATOM 1812 N N . VAL A 1 228 ? 1.103 12.156 -4.77 1 61.91 228 VAL A N 1
ATOM 1813 C CA . VAL A 1 228 ? 1.688 11.461 -5.914 1 61.91 228 VAL A CA 1
ATOM 1814 C C . VAL A 1 228 ? 3.201 11.656 -5.914 1 61.91 228 VAL A C 1
ATOM 1816 O O . VAL A 1 228 ? 3.699 12.711 -5.512 1 61.91 228 VAL A O 1
ATOM 1819 N N . GLY A 1 229 ? 4.004 10.578 -6.461 1 53.56 229 GLY A N 1
ATOM 1820 C CA . GLY A 1 229 ? 5.438 10.672 -6.684 1 53.56 229 GLY A CA 1
ATOM 1821 C C . GLY A 1 229 ? 6.258 10.031 -5.582 1 53.56 229 GLY A C 1
ATOM 1822 O O . GLY A 1 229 ? 7.492 10.031 -5.633 1 53.56 229 GLY A O 1
ATOM 1823 N N . TRP A 1 230 ? 5.512 9.875 -4.562 1 45.5 230 TRP A N 1
ATOM 1824 C CA . TRP A 1 230 ? 6.316 9.258 -3.512 1 45.5 230 TRP A CA 1
ATOM 1825 C C . TRP A 1 230 ? 6.52 7.773 -3.785 1 45.5 230 TRP A C 1
ATOM 1827 O O . TRP A 1 230 ? 5.566 6.996 -3.775 1 45.5 230 TRP A O 1
ATOM 1837 N N . GLU A 1 231 ? 7.145 7.59 -4.883 1 43.22 231 GLU A N 1
ATOM 1838 C CA . GLU A 1 231 ? 7.391 6.285 -5.496 1 43.22 231 GLU A CA 1
ATOM 1839 C C . GLU A 1 231 ? 7.328 5.168 -4.457 1 43.22 231 GLU A C 1
ATOM 1841 O O . GLU A 1 231 ? 6.852 4.07 -4.746 1 43.22 231 GLU A O 1
ATOM 1846 N N . HIS A 1 232 ? 8.141 5.406 -3.414 1 42.53 232 HIS A N 1
ATOM 1847 C CA . HIS A 1 232 ? 8.477 4.258 -2.58 1 42.53 232 HIS A CA 1
ATOM 1848 C C . HIS A 1 232 ? 7.469 4.082 -1.45 1 42.53 232 HIS A C 1
ATOM 1850 O O . HIS A 1 232 ? 7.68 3.275 -0.542 1 42.53 232 HIS A O 1
ATOM 1856 N N . SER A 1 233 ? 6.551 4.949 -1.359 1 43.88 233 SER A N 1
ATOM 1857 C CA . SER A 1 233 ? 5.832 4.781 -0.099 1 43.88 233 SER A CA 1
ATOM 1858 C C . SER A 1 233 ? 4.414 4.277 -0.333 1 43.88 233 SER A C 1
ATOM 1860 O O . SER A 1 233 ? 3.764 4.664 -1.306 1 43.88 233 SER A O 1
ATOM 1862 N N . MET A 1 234 ? 4.086 3.127 0.138 1 43.91 234 MET A N 1
ATOM 1863 C CA . MET A 1 234 ? 2.76 2.523 0.231 1 43.91 234 MET A CA 1
ATOM 1864 C C . MET A 1 234 ? 1.719 3.557 0.65 1 43.91 234 MET A C 1
ATOM 1866 O O . MET A 1 234 ? 0.524 3.375 0.408 1 43.91 234 MET A O 1
ATOM 1870 N N . LYS A 1 235 ? 2.17 4.383 1.531 1 57.28 235 LYS A N 1
ATOM 1871 C CA . LYS A 1 235 ? 1.065 5.137 2.119 1 57.28 235 LYS A CA 1
ATOM 1872 C C . LYS A 1 235 ? 1.178 6.625 1.793 1 57.28 235 LYS A C 1
ATOM 1874 O O . LYS A 1 235 ? 2.092 7.301 2.266 1 57.28 235 LYS A O 1
ATOM 1879 N N . ASN A 1 236 ? 0.719 6.957 0.557 1 72.69 236 ASN A N 1
ATOM 1880 C CA . ASN A 1 236 ? 0.737 8.312 0.024 1 72.69 236 ASN A CA 1
ATOM 1881 C C . ASN A 1 236 ? -0.545 9.07 0.367 1 72.69 236 ASN A C 1
ATOM 1883 O O . ASN A 1 236 ? -1.042 9.859 -0.441 1 72.69 236 ASN A O 1
ATOM 1887 N N . GLU A 1 237 ? -0.972 8.836 1.583 1 89 237 GLU A N 1
ATOM 1888 C CA . GLU A 1 237 ? -2.213 9.523 1.928 1 89 237 GLU A CA 1
ATOM 1889 C C . GLU A 1 237 ? -1.932 10.859 2.607 1 89 237 GLU A C 1
ATOM 1891 O O . GLU A 1 237 ? -1.061 10.953 3.475 1 89 237 GLU A O 1
ATOM 1896 N N . LEU A 1 238 ? -2.521 11.945 2.1 1 93.69 238 LEU A N 1
ATOM 1897 C CA . LEU A 1 238 ? -2.49 13.281 2.686 1 93.69 238 LEU A CA 1
ATOM 1898 C C . LEU A 1 238 ? -3.865 13.672 3.221 1 93.69 238 LEU A C 1
ATOM 1900 O O . LEU A 1 238 ? -4.852 13.656 2.482 1 93.69 238 LEU A O 1
ATOM 1904 N N . ILE A 1 239 ? -3.975 13.945 4.52 1 96.5 239 ILE A N 1
ATOM 1905 C CA . ILE A 1 239 ? -5.203 14.414 5.156 1 96.5 239 ILE A CA 1
ATOM 1906 C C . ILE A 1 239 ? -5.051 15.883 5.559 1 96.5 239 ILE A C 1
ATOM 1908 O O . ILE A 1 239 ? -4.172 16.219 6.352 1 96.5 239 ILE A O 1
ATOM 1912 N N . ILE A 1 240 ? -5.816 16.703 4.988 1 98.12 240 ILE A N 1
ATOM 1913 C CA . ILE A 1 240 ? -5.871 18.109 5.371 1 98.12 240 ILE A CA 1
ATOM 1914 C C . ILE A 1 240 ? -7.203 18.406 6.055 1 98.12 240 ILE A C 1
ATOM 1916 O O . ILE A 1 240 ? -8.273 18.156 5.484 1 98.12 240 ILE A O 1
ATOM 1920 N N . ALA A 1 241 ? -7.102 18.922 7.25 1 98.56 241 ALA A N 1
ATOM 1921 C CA . ALA A 1 241 ? -8.297 19.25 8.023 1 98.56 241 ALA A CA 1
ATOM 1922 C C . ALA A 1 241 ? -8.383 20.766 8.281 1 98.56 241 ALA A C 1
ATOM 1924 O O . ALA A 1 241 ? -7.398 21.375 8.695 1 98.56 241 ALA A O 1
ATOM 1925 N N . LYS A 1 242 ? -9.477 21.328 8.031 1 98.44 242 LYS A N 1
ATOM 1926 C CA . LYS A 1 242 ? -9.766 22.734 8.297 1 98.44 242 LYS A CA 1
ATOM 1927 C C . LYS A 1 242 ? -10.875 22.875 9.336 1 98.44 242 LYS A C 1
ATOM 1929 O O . LYS A 1 242 ? -11.953 22.297 9.188 1 98.44 242 LYS A O 1
ATOM 1934 N N . LYS A 1 243 ? -10.633 23.672 10.312 1 97.88 243 LYS A N 1
ATOM 1935 C CA . LYS A 1 243 ? -11.625 23.875 11.359 1 97.88 243 LYS A CA 1
ATOM 1936 C C . LYS A 1 243 ? -12.836 24.641 10.828 1 97.88 243 LYS A C 1
ATOM 1938 O O . LYS A 1 243 ? -12.68 25.703 10.234 1 97.88 243 LYS A O 1
ATOM 1943 N N . THR A 1 244 ? -13.969 24.172 10.93 1 93.19 244 THR A N 1
ATOM 1944 C CA . THR A 1 244 ? -15.188 24.812 10.445 1 93.19 244 THR A CA 1
ATOM 1945 C C . THR A 1 244 ? -16.141 25.109 11.602 1 93.19 244 THR A C 1
ATOM 1947 O O . THR A 1 244 ? -17.047 25.922 11.469 1 93.19 244 THR A O 1
ATOM 1950 N N . GLY A 1 245 ? -15.984 24.484 12.688 1 86.38 245 GLY A N 1
ATOM 1951 C CA . GLY A 1 245 ? -16.859 24.812 13.797 1 86.38 245 GLY A CA 1
ATOM 1952 C C . GLY A 1 245 ? -17.266 23.609 14.617 1 86.38 245 GLY A C 1
ATOM 1953 O O . GLY A 1 245 ? -16.406 22.828 15.055 1 86.38 245 GLY A O 1
ATOM 1954 N N . LYS A 1 246 ? -18.656 23.391 14.586 1 87.19 246 LYS A N 1
ATOM 1955 C CA . LYS A 1 246 ? -19.172 22.406 15.531 1 87.19 246 LYS A CA 1
ATOM 1956 C C . LYS A 1 246 ? -18.984 20.984 15 1 87.19 246 LYS A C 1
ATOM 1958 O O . LYS A 1 246 ? -19.203 20.734 13.812 1 87.19 246 LYS A O 1
ATOM 1963 N N . GLY A 1 247 ? -18.594 20.172 15.867 1 91.19 247 GLY A N 1
ATOM 1964 C CA . GLY A 1 247 ? -18.438 18.75 15.578 1 91.19 247 GLY A CA 1
ATOM 1965 C C . GLY A 1 247 ? -19.688 18.109 15.023 1 91.19 247 GLY A C 1
ATOM 1966 O O . GLY A 1 247 ? -20.797 18.484 15.398 1 91.19 247 GLY A O 1
ATOM 1967 N N . LYS A 1 248 ? -19.5 17.156 14.125 1 91.5 248 LYS A N 1
ATOM 1968 C CA . LYS A 1 248 ? -20.609 16.406 13.555 1 91.5 248 LYS A CA 1
ATOM 1969 C C . LYS A 1 248 ? -20.922 15.164 14.391 1 91.5 248 LYS A C 1
ATOM 1971 O O . LYS A 1 248 ? -20.125 14.219 14.445 1 91.5 248 LYS A O 1
ATOM 1976 N N . ASN A 1 249 ? -22.062 15.125 14.961 1 94.38 249 ASN A N 1
ATOM 1977 C CA . ASN A 1 249 ? -22.484 13.969 15.75 1 94.38 249 ASN A CA 1
ATOM 1978 C C . ASN A 1 249 ? -22.578 12.711 14.898 1 94.38 249 ASN A C 1
ATOM 1980 O O . ASN A 1 249 ? -22.297 11.609 15.375 1 94.38 249 ASN A O 1
ATOM 1984 N N . SER A 1 250 ? -23.016 12.945 13.695 1 93.81 250 SER A N 1
ATOM 1985 C CA . SER A 1 250 ? -23.141 11.82 12.781 1 93.81 250 SER A CA 1
ATOM 1986 C C . SER A 1 250 ? -21.797 11.117 12.586 1 93.81 250 SER A C 1
ATOM 1988 O O . SER A 1 250 ? -21.75 9.891 12.477 1 93.81 250 SER A O 1
ATOM 1990 N N . ALA A 1 251 ? -20.734 11.883 12.547 1 94.81 251 ALA A N 1
ATOM 1991 C CA . ALA A 1 251 ? -19.406 11.297 12.398 1 94.81 251 ALA A CA 1
ATOM 1992 C C . ALA A 1 251 ? -19.031 10.461 13.617 1 94.81 251 ALA A C 1
ATOM 1994 O O . ALA A 1 251 ? -18.484 9.359 13.484 1 94.81 251 ALA A O 1
ATOM 1995 N N . ARG A 1 252 ? -19.344 10.922 14.797 1 96.75 252 ARG A N 1
ATOM 1996 C CA . ARG A 1 252 ? -19.094 10.188 16.031 1 96.75 252 ARG A CA 1
ATOM 1997 C C . ARG A 1 252 ? -19.906 8.891 16.062 1 96.75 252 ARG A C 1
ATOM 1999 O O . ARG A 1 252 ? -19.375 7.84 16.438 1 96.75 252 ARG A O 1
ATOM 2006 N N . GLU A 1 253 ? -21.109 8.984 15.648 1 96.25 253 GLU A N 1
ATOM 2007 C CA . GLU A 1 253 ? -21.969 7.809 15.625 1 96.25 253 GLU A CA 1
ATOM 2008 C C . GLU A 1 253 ? -21.422 6.738 14.688 1 96.25 253 GLU A C 1
ATOM 2010 O O . GLU A 1 253 ? -21.391 5.555 15.031 1 96.25 253 GLU A O 1
ATOM 2015 N N . ARG A 1 254 ? -21.016 7.18 13.547 1 94.81 254 ARG A N 1
ATOM 2016 C CA . ARG A 1 254 ? -20.453 6.242 12.586 1 94.81 254 ARG A CA 1
ATOM 2017 C C . ARG A 1 254 ? -19.156 5.641 13.109 1 94.81 254 ARG A C 1
ATOM 2019 O O . ARG A 1 254 ? -18.891 4.445 12.93 1 94.81 254 ARG A O 1
ATOM 2026 N N . GLN A 1 255 ? -18.359 6.469 13.672 1 96.31 255 GLN A N 1
ATOM 2027 C CA . GLN A 1 255 ? -17.094 6.035 14.273 1 96.31 255 GLN A CA 1
ATOM 2028 C C . GLN A 1 255 ? -17.328 4.934 15.305 1 96.31 255 GLN A C 1
ATOM 2030 O O . GLN A 1 255 ? -16.688 3.885 15.258 1 96.31 255 GLN A O 1
ATOM 2035 N N . LEU A 1 256 ? -18.266 5.121 16.172 1 97.12 256 LEU A N 1
ATOM 2036 C CA . LEU A 1 256 ? -18.594 4.156 17.219 1 97.12 256 LEU A CA 1
ATOM 2037 C C . LEU A 1 256 ? -19.203 2.896 16.625 1 97.12 256 LEU A C 1
ATOM 2039 O O . LEU A 1 256 ? -18.938 1.786 17.094 1 97.12 256 LEU A O 1
ATOM 2043 N N . ALA A 1 257 ? -20.016 3.055 15.625 1 95.62 257 ALA A N 1
ATOM 2044 C CA . ALA A 1 257 ? -20.641 1.917 14.953 1 95.62 257 ALA A CA 1
ATOM 2045 C C . ALA A 1 257 ? -19.594 1.016 14.312 1 95.62 257 ALA A C 1
ATOM 2047 O O . ALA A 1 257 ? -19.688 -0.212 14.375 1 95.62 257 ALA A O 1
ATOM 2048 N N . ILE A 1 258 ? -18.594 1.634 13.711 1 94.88 258 ILE A N 1
ATOM 2049 C CA . ILE A 1 258 ? -17.516 0.88 13.078 1 94.88 258 ILE A CA 1
ATOM 2050 C C . ILE A 1 258 ? -16.734 0.101 14.133 1 94.88 258 ILE A C 1
ATOM 2052 O O . ILE A 1 258 ? -16.484 -1.094 13.969 1 94.88 258 ILE A O 1
ATOM 2056 N N . LEU A 1 259 ? -16.375 0.751 15.234 1 96.06 259 LEU A N 1
ATOM 2057 C CA . LEU A 1 259 ? -15.641 0.099 16.312 1 96.06 259 LEU A CA 1
ATOM 2058 C C . LEU A 1 259 ? -16.422 -1.081 16.875 1 96.06 259 LEU A C 1
ATOM 2060 O O . LEU A 1 259 ? -15.859 -2.141 17.141 1 96.06 259 LEU A O 1
ATOM 2064 N N . ASP A 1 260 ? -17.688 -0.905 16.953 1 93.94 260 ASP A N 1
ATOM 2065 C CA . ASP A 1 260 ? -18.547 -1.96 17.469 1 93.94 260 ASP A CA 1
ATOM 2066 C C . ASP A 1 260 ? -18.641 -3.129 16.5 1 93.94 260 ASP A C 1
ATOM 2068 O O . ASP A 1 260 ? -18.422 -4.281 16.875 1 93.94 260 ASP A O 1
ATOM 2072 N N . GLU A 1 261 ? -18.922 -2.844 15.266 1 90.81 261 GLU A N 1
ATOM 2073 C CA . GLU A 1 261 ? -19.141 -3.863 14.242 1 90.81 261 GLU A CA 1
ATOM 2074 C C . GLU A 1 261 ? -17.891 -4.707 14.039 1 90.81 261 GLU A C 1
ATOM 2076 O O . GLU A 1 261 ? -17.969 -5.902 13.742 1 90.81 261 GLU A O 1
ATOM 2081 N N . LEU A 1 262 ? -16.781 -4.098 14.266 1 92.06 262 LEU A N 1
ATOM 2082 C CA . LEU A 1 262 ? -15.531 -4.812 14.016 1 92.06 262 LEU A CA 1
ATOM 2083 C C . LEU A 1 262 ? -14.914 -5.301 15.32 1 92.06 262 LEU A C 1
ATOM 2085 O O . LEU A 1 262 ? -13.758 -5.734 15.344 1 92.06 262 LEU A O 1
ATOM 2089 N N . ASN A 1 263 ? -15.641 -5.188 16.406 1 92.12 263 ASN A N 1
ATOM 2090 C CA . ASN A 1 263 ? -15.211 -5.641 17.734 1 92.12 263 ASN A CA 1
ATOM 2091 C C . ASN A 1 263 ? -13.922 -4.949 18.172 1 92.12 263 ASN A C 1
ATOM 2093 O O . ASN A 1 263 ? -12.969 -5.613 18.578 1 92.12 263 ASN A O 1
ATOM 2097 N N . LEU A 1 264 ? -13.898 -3.652 18 1 94.5 264 LEU A N 1
ATOM 2098 C CA . LEU A 1 264 ? -12.711 -2.859 18.312 1 94.5 264 LEU A CA 1
ATOM 2099 C C . LEU A 1 264 ? -13.023 -1.811 19.375 1 94.5 264 LEU A C 1
ATOM 2101 O O . LEU A 1 264 ? -12.359 -0.773 19.438 1 94.5 264 LEU A O 1
ATOM 2105 N N . MET A 1 265 ? -14.023 -2.027 20.219 1 94.69 265 MET A N 1
ATOM 2106 C CA . MET A 1 265 ? -14.438 -1.048 21.219 1 94.69 265 MET A CA 1
ATOM 2107 C C . MET A 1 265 ? -13.328 -0.797 22.234 1 94.69 265 MET A C 1
ATOM 2109 O O . MET A 1 265 ? -13.312 0.243 22.891 1 94.69 265 MET A O 1
ATOM 2113 N N . ASP A 1 266 ? -12.391 -1.703 22.328 1 93.94 266 ASP A N 1
ATOM 2114 C CA . ASP A 1 266 ? -11.227 -1.515 23.188 1 93.94 266 ASP A CA 1
ATOM 2115 C C . ASP A 1 266 ? -10.43 -0.284 22.766 1 93.94 266 ASP A C 1
ATOM 2117 O O . ASP A 1 266 ? -9.672 0.273 23.562 1 93.94 266 ASP A O 1
ATOM 2121 N N . LEU A 1 267 ? -10.586 0.156 21.531 1 94.62 267 LEU A N 1
ATOM 2122 C CA . LEU A 1 267 ? -9.812 1.273 21 1 94.62 267 LEU A CA 1
ATOM 2123 C C . LEU A 1 267 ? -10.625 2.564 21.031 1 94.62 267 LEU A C 1
ATOM 2125 O O . LEU A 1 267 ? -10.195 3.592 20.516 1 94.62 267 LEU A O 1
ATOM 2129 N N . ARG A 1 268 ? -11.766 2.58 21.656 1 96.31 268 ARG A N 1
ATOM 2130 C CA . ARG A 1 268 ? -12.672 3.721 21.688 1 96.31 268 ARG A CA 1
ATOM 2131 C C . ARG A 1 268 ? -11.984 4.957 22.25 1 96.31 268 ARG A C 1
ATOM 2133 O O . ARG A 1 268 ? -12.109 6.051 21.703 1 96.31 268 ARG A O 1
ATOM 2140 N N . GLU A 1 269 ? -11.234 4.828 23.312 1 93.69 269 GLU A N 1
ATOM 2141 C CA . GLU A 1 269 ? -10.602 5.961 23.984 1 93.69 269 GLU A CA 1
ATOM 2142 C C . GLU A 1 269 ? -9.562 6.621 23.078 1 93.69 269 GLU A C 1
ATOM 2144 O O . GLU A 1 269 ? -9.32 7.824 23.172 1 93.69 269 GLU A O 1
ATOM 2149 N N . ARG A 1 270 ? -9.062 5.906 22.234 1 91.5 270 ARG A N 1
ATOM 2150 C CA . ARG A 1 270 ? -8.023 6.418 21.344 1 91.5 270 ARG A CA 1
ATOM 2151 C C . ARG A 1 270 ? -8.625 7.141 20.141 1 91.5 270 ARG A C 1
ATOM 2153 O O . ARG A 1 270 ? -8.094 8.164 19.703 1 91.5 270 ARG A O 1
ATOM 2160 N N . PHE A 1 271 ? -9.734 6.598 19.641 1 93.81 271 PHE A N 1
ATOM 2161 C CA . PHE A 1 271 ? -10.18 7.07 18.344 1 93.81 271 PHE A CA 1
ATOM 2162 C C . PHE A 1 271 ? -11.477 7.867 18.469 1 93.81 271 PHE A C 1
ATOM 2164 O O . PHE A 1 271 ? -11.859 8.578 17.531 1 93.81 271 PHE A O 1
ATOM 2171 N N . ALA A 1 272 ? -12.18 7.734 19.578 1 95.19 272 ALA A N 1
ATOM 2172 C CA . ALA A 1 272 ? -13.477 8.391 19.703 1 95.19 272 ALA A CA 1
ATOM 2173 C C . ALA A 1 272 ? -13.594 9.133 21.031 1 95.19 272 ALA A C 1
ATOM 2175 O O . ALA A 1 272 ? -14.188 8.625 21.984 1 95.19 272 ALA A O 1
ATOM 2176 N N . TYR A 1 273 ? -13.109 10.312 21.125 1 93.62 273 TYR A N 1
ATOM 2177 C CA . TYR A 1 273 ? -13.172 11.148 22.312 1 93.62 273 TYR A CA 1
ATOM 2178 C C . TYR A 1 273 ? -13.625 12.562 21.969 1 93.62 273 TYR A C 1
ATOM 2180 O O . TYR A 1 273 ? -13.516 12.992 20.812 1 93.62 273 TYR A O 1
ATOM 2188 N N . MET B 1 1 ? 35.125 -16.344 -17.547 1 39.75 1 MET B N 1
ATOM 2189 C CA . MET B 1 1 ? 34.094 -15.328 -17.219 1 39.75 1 MET B CA 1
ATOM 2190 C C . MET B 1 1 ? 33.938 -15.195 -15.703 1 39.75 1 MET B C 1
ATOM 2192 O O . MET B 1 1 ? 33.75 -16.188 -15 1 39.75 1 MET B O 1
ATOM 2196 N N . SER B 1 2 ? 34.469 -14.164 -15.055 1 45.56 2 SER B N 1
ATOM 2197 C CA . SER B 1 2 ? 34.594 -13.961 -13.609 1 45.56 2 SER B CA 1
ATOM 2198 C C . SER B 1 2 ? 33.25 -14.156 -12.922 1 45.56 2 SER B C 1
ATOM 2200 O O . SER B 1 2 ? 32.25 -13.57 -13.328 1 45.56 2 SER B O 1
ATOM 2202 N N . LEU B 1 3 ? 33 -15.297 -12.25 1 61.88 3 LEU B N 1
ATOM 2203 C CA . LEU B 1 3 ? 31.812 -15.758 -11.555 1 61.88 3 LEU B CA 1
ATOM 2204 C C . LEU B 1 3 ? 31.328 -14.719 -10.547 1 61.88 3 LEU B C 1
ATOM 2206 O O . LEU B 1 3 ? 32.094 -14.273 -9.688 1 61.88 3 LEU B O 1
ATOM 2210 N N . ILE B 1 4 ? 30.422 -13.758 -10.914 1 72.5 4 ILE B N 1
ATOM 2211 C CA . ILE B 1 4 ? 29.766 -12.906 -9.93 1 72.5 4 ILE B CA 1
ATOM 2212 C C . ILE B 1 4 ? 29.219 -13.75 -8.789 1 72.5 4 ILE B C 1
ATOM 2214 O O . ILE B 1 4 ? 28.312 -14.562 -8.992 1 72.5 4 ILE B O 1
ATOM 2218 N N . PRO B 1 5 ? 29.906 -13.656 -7.652 1 79 5 PRO B N 1
ATOM 2219 C CA . PRO B 1 5 ? 29.594 -14.562 -6.547 1 79 5 PRO B CA 1
ATOM 2220 C C . PRO B 1 5 ? 28.094 -14.617 -6.238 1 79 5 PRO B C 1
ATOM 2222 O O . PRO B 1 5 ? 27.594 -15.641 -5.758 1 79 5 PRO B O 1
ATOM 2225 N N . GLU B 1 6 ? 27.359 -13.617 -6.547 1 85.56 6 GLU B N 1
ATOM 2226 C CA . GLU B 1 6 ? 25.938 -13.555 -6.195 1 85.56 6 GLU B CA 1
ATOM 2227 C C . GLU B 1 6 ? 25.094 -14.359 -7.176 1 85.56 6 GLU B C 1
ATOM 2229 O O . GLU B 1 6 ? 23.953 -14.703 -6.875 1 85.56 6 GLU B O 1
ATOM 2234 N N . ILE B 1 7 ? 25.719 -14.719 -8.336 1 88.06 7 ILE B N 1
ATOM 2235 C CA . ILE B 1 7 ? 24.953 -15.391 -9.375 1 88.06 7 ILE B CA 1
ATOM 2236 C C . ILE B 1 7 ? 25.156 -16.891 -9.297 1 88.06 7 ILE B C 1
ATOM 2238 O O . ILE B 1 7 ? 26.297 -17.359 -9.156 1 88.06 7 ILE B O 1
ATOM 2242 N N . LYS B 1 8 ? 24.109 -17.609 -9.398 1 88.5 8 LYS B N 1
ATOM 2243 C CA . LYS B 1 8 ? 24.234 -19.062 -9.383 1 88.5 8 LYS B CA 1
ATOM 2244 C C . LYS B 1 8 ? 24.938 -19.578 -10.641 1 88.5 8 LYS B C 1
ATOM 2246 O O . LYS B 1 8 ? 24.719 -19.047 -11.734 1 88.5 8 LYS B O 1
ATOM 2251 N N . PRO B 1 9 ? 25.734 -20.625 -10.547 1 86.44 9 PRO B N 1
ATOM 2252 C CA . PRO B 1 9 ? 26.609 -21.078 -11.641 1 86.44 9 PRO B CA 1
ATOM 2253 C C . PRO B 1 9 ? 25.828 -21.5 -12.875 1 86.44 9 PRO B C 1
ATOM 2255 O O . PRO B 1 9 ? 26.312 -21.375 -14 1 86.44 9 PRO B O 1
ATOM 2258 N N . GLN B 1 10 ? 24.688 -22 -12.703 1 86.5 10 GLN B N 1
ATOM 2259 C CA . GLN B 1 10 ? 23.969 -22.562 -13.836 1 86.5 10 GLN B CA 1
ATOM 2260 C C . GLN B 1 10 ? 23.219 -21.469 -14.602 1 86.5 10 GLN B C 1
ATOM 2262 O O . GLN B 1 10 ? 22.688 -21.719 -15.68 1 86.5 10 GLN B O 1
ATOM 2267 N N . GLN B 1 11 ? 23.234 -20.297 -14.141 1 92.19 11 GLN B N 1
ATOM 2268 C CA . GLN B 1 11 ? 22.406 -19.25 -14.734 1 92.19 11 GLN B CA 1
ATOM 2269 C C . GLN B 1 11 ? 23.078 -18.641 -15.969 1 92.19 11 GLN B C 1
ATOM 2271 O O . GLN B 1 11 ? 24.312 -18.5 -16 1 92.19 11 GLN B O 1
ATOM 2276 N N . SER B 1 12 ? 22.297 -18.312 -16.922 1 92.19 12 SER B N 1
ATOM 2277 C CA . SER B 1 12 ? 22.75 -17.656 -18.141 1 92.19 12 SER B CA 1
ATOM 2278 C C . SER B 1 12 ? 23.031 -16.172 -17.906 1 92.19 12 SER B C 1
ATOM 2280 O O . SER B 1 12 ? 22.125 -15.398 -17.625 1 92.19 12 SER B O 1
ATOM 2282 N N . LEU B 1 13 ? 24.234 -15.852 -18.109 1 90.38 13 LEU B N 1
ATOM 2283 C CA . LEU B 1 13 ? 24.609 -14.453 -17.969 1 90.38 13 LEU B CA 1
ATOM 2284 C C . LEU B 1 13 ? 23.906 -13.586 -19.016 1 90.38 13 LEU B C 1
ATOM 2286 O O . LEU B 1 13 ? 23.531 -12.445 -18.734 1 90.38 13 LEU B O 1
ATOM 2290 N N . GLU B 1 14 ? 23.797 -14.164 -20.156 1 92.75 14 GLU B N 1
ATOM 2291 C CA . GLU B 1 14 ? 23.125 -13.445 -21.25 1 92.75 14 GLU B CA 1
ATOM 2292 C C . GLU B 1 14 ? 21.688 -13.133 -20.891 1 92.75 14 GLU B C 1
ATOM 2294 O O . GLU B 1 14 ? 21.188 -12.047 -21.188 1 92.75 14 GLU B O 1
ATOM 2299 N N . LEU B 1 15 ? 21.078 -14.078 -20.281 1 94.38 15 LEU B N 1
ATOM 2300 C CA . LEU B 1 15 ? 19.719 -13.852 -19.844 1 94.38 15 LEU B CA 1
ATOM 2301 C C . LEU B 1 15 ? 19.656 -12.734 -18.812 1 94.38 15 LEU B C 1
ATOM 2303 O O . LEU B 1 15 ? 18.828 -11.828 -18.906 1 94.38 15 LEU B O 1
ATOM 2307 N N . LEU B 1 16 ? 20.516 -12.773 -17.828 1 92.81 16 LEU B N 1
ATOM 2308 C CA . LEU B 1 16 ? 20.516 -11.805 -16.734 1 92.81 16 LEU B CA 1
ATOM 2309 C C . LEU B 1 16 ? 20.797 -10.398 -17.266 1 92.81 16 LEU B C 1
ATOM 2311 O O . LEU B 1 16 ? 20.25 -9.43 -16.734 1 92.81 16 LEU B O 1
ATOM 2315 N N . LYS B 1 17 ? 21.578 -10.328 -18.297 1 91.81 17 LYS B N 1
ATOM 2316 C CA . LYS B 1 17 ? 21.812 -9.039 -18.953 1 91.81 17 LYS B CA 1
ATOM 2317 C C . LYS B 1 17 ? 20.547 -8.531 -19.625 1 91.81 17 LYS B C 1
ATOM 2319 O O . LYS B 1 17 ? 20.172 -7.363 -19.469 1 91.81 17 LYS B O 1
ATOM 2324 N N . GLU B 1 18 ? 19.922 -9.484 -20.297 1 91.25 18 GLU B N 1
ATOM 2325 C CA . GLU B 1 18 ? 18.703 -9.141 -21.031 1 91.25 18 GLU B CA 1
ATOM 2326 C C . GLU B 1 18 ? 17.609 -8.664 -20.078 1 91.25 18 GLU B C 1
ATOM 2328 O O . GLU B 1 18 ? 16.812 -7.797 -20.438 1 91.25 18 GLU B O 1
ATOM 2333 N N . LEU B 1 19 ? 17.578 -9.203 -18.922 1 89.38 19 LEU B N 1
ATOM 2334 C CA . LEU B 1 19 ? 16.531 -8.891 -17.938 1 89.38 19 LEU B CA 1
ATOM 2335 C C . LEU B 1 19 ? 16.938 -7.695 -17.094 1 89.38 19 LEU B C 1
ATOM 2337 O O . LEU B 1 19 ? 16.203 -7.312 -16.172 1 89.38 19 LEU B O 1
ATOM 2341 N N . HIS B 1 20 ? 18.047 -7.156 -17.312 1 88.38 20 HIS B N 1
ATOM 2342 C CA . HIS B 1 20 ? 18.578 -6 -16.594 1 88.38 20 HIS B CA 1
ATOM 2343 C C . HIS B 1 20 ? 18.812 -6.316 -15.125 1 88.38 20 HIS B C 1
ATOM 2345 O O . HIS B 1 20 ? 18.641 -5.449 -14.266 1 88.38 20 HIS B O 1
ATOM 2351 N N . ILE B 1 21 ? 19 -7.477 -14.898 1 87.25 21 ILE B N 1
ATOM 2352 C CA . ILE B 1 21 ? 19.453 -7.91 -13.578 1 87.25 21 ILE B CA 1
ATOM 2353 C C . ILE B 1 21 ? 20.953 -7.711 -13.445 1 87.25 21 ILE B C 1
ATOM 2355 O O . ILE B 1 21 ? 21.469 -7.527 -12.344 1 87.25 21 ILE B O 1
ATOM 2359 N N . LEU B 1 22 ? 21.641 -7.758 -14.555 1 87.81 22 LEU B N 1
ATOM 2360 C CA . LEU B 1 22 ? 23.031 -7.328 -14.711 1 87.81 22 LEU B CA 1
ATOM 2361 C C . LEU B 1 22 ? 23.125 -6.113 -15.625 1 87.81 22 LEU B C 1
ATOM 2363 O O . LEU B 1 22 ? 22.219 -5.863 -16.422 1 87.81 22 LEU B O 1
ATOM 2367 N N . THR B 1 23 ? 24.266 -5.441 -15.414 1 87.44 23 THR B N 1
ATOM 2368 C CA . THR B 1 23 ? 24.516 -4.359 -16.359 1 87.44 23 THR B CA 1
ATOM 2369 C C . THR B 1 23 ? 24.828 -4.914 -17.75 1 87.44 23 THR B C 1
ATOM 2371 O O . THR B 1 23 ? 25.031 -6.121 -17.906 1 87.44 23 THR B O 1
ATOM 2374 N N . ARG B 1 24 ? 24.891 -4.027 -18.688 1 85.5 24 ARG B N 1
ATOM 2375 C CA . ARG B 1 24 ? 25.156 -4.422 -20.078 1 85.5 24 ARG B CA 1
ATOM 2376 C C . ARG B 1 24 ? 26.516 -5.082 -20.203 1 85.5 24 ARG B C 1
ATOM 2378 O O . ARG B 1 24 ? 26.719 -5.961 -21.047 1 85.5 24 ARG B O 1
ATOM 2385 N N . ASP B 1 25 ? 27.344 -4.703 -19.328 1 87.44 25 ASP B N 1
ATOM 2386 C CA . ASP B 1 25 ? 28.703 -5.234 -19.391 1 87.44 25 ASP B CA 1
ATOM 2387 C C . ASP B 1 25 ? 28.859 -6.449 -18.469 1 87.44 25 ASP B C 1
ATOM 2389 O O . ASP B 1 25 ? 29.969 -6.938 -18.266 1 87.44 25 ASP B O 1
ATOM 2393 N N . GLY B 1 26 ? 27.75 -6.82 -17.875 1 84 26 GLY B N 1
ATOM 2394 C CA . GLY B 1 26 ? 27.766 -8.047 -17.094 1 84 26 GLY B CA 1
ATOM 2395 C C . GLY B 1 26 ? 28.219 -7.84 -15.664 1 84 26 GLY B C 1
ATOM 2396 O O . GLY B 1 26 ? 28.734 -8.766 -15.031 1 84 26 GLY B O 1
ATOM 2397 N N . LYS B 1 27 ? 28.125 -6.516 -15.188 1 87.75 27 LYS B N 1
ATOM 2398 C CA . LYS B 1 27 ? 28.547 -6.207 -13.828 1 87.75 27 LYS B CA 1
ATOM 2399 C C . LYS B 1 27 ? 27.344 -6.039 -12.898 1 87.75 27 LYS B C 1
ATOM 2401 O O . LYS B 1 27 ? 26.203 -6.023 -13.359 1 87.75 27 LYS B O 1
ATOM 2406 N N . ILE B 1 28 ? 27.594 -6.133 -11.547 1 86.12 28 ILE B N 1
ATOM 2407 C CA . ILE B 1 28 ? 26.547 -5.965 -10.531 1 86.12 28 ILE B CA 1
ATOM 2408 C C . ILE B 1 28 ? 26.734 -4.633 -9.812 1 86.12 28 ILE B C 1
ATOM 2410 O O . ILE B 1 28 ? 27.859 -4.258 -9.469 1 86.12 28 ILE B O 1
ATOM 2414 N N . ASN B 1 29 ? 25.812 -3.836 -9.773 1 84.06 29 ASN B N 1
ATOM 2415 C CA . ASN B 1 29 ? 25.75 -2.639 -8.945 1 84.06 29 ASN B CA 1
ATOM 2416 C C . ASN B 1 29 ? 24.656 -2.75 -7.879 1 84.06 29 ASN B C 1
ATOM 2418 O O . ASN B 1 29 ? 24.078 -3.82 -7.691 1 84.06 29 ASN B O 1
ATOM 2422 N N . GLN B 1 30 ? 24.469 -1.699 -7.062 1 80.62 30 GLN B N 1
ATOM 2423 C CA . GLN B 1 30 ? 23.531 -1.763 -5.945 1 80.62 30 GLN B CA 1
ATOM 2424 C C . GLN B 1 30 ? 22.109 -2.064 -6.434 1 80.62 30 GLN B C 1
ATOM 2426 O O . GLN B 1 30 ? 21.406 -2.879 -5.836 1 80.62 30 GLN B O 1
ATOM 2431 N N . ASP B 1 31 ? 21.766 -1.496 -7.461 1 80.31 31 ASP B N 1
ATOM 2432 C CA . ASP B 1 31 ? 20.422 -1.671 -8.008 1 80.31 31 ASP B CA 1
ATOM 2433 C C . ASP B 1 31 ? 20.219 -3.094 -8.523 1 80.31 31 ASP B C 1
ATOM 2435 O O . ASP B 1 31 ? 19.203 -3.727 -8.234 1 80.31 31 ASP B O 1
ATOM 2439 N N . THR B 1 32 ? 21.172 -3.566 -9.258 1 82.81 32 THR B N 1
ATOM 2440 C CA . THR B 1 32 ? 21.062 -4.906 -9.828 1 82.81 32 THR B CA 1
ATOM 2441 C C . THR B 1 32 ? 21.109 -5.965 -8.727 1 82.81 32 THR B C 1
ATOM 2443 O O . THR B 1 32 ? 20.469 -7.008 -8.836 1 82.81 32 THR B O 1
ATOM 2446 N N . ARG B 1 33 ? 21.859 -5.688 -7.766 1 85.25 33 ARG B N 1
ATOM 2447 C CA . ARG B 1 33 ? 21.906 -6.594 -6.621 1 85.25 33 ARG B CA 1
ATOM 2448 C C . ARG B 1 33 ? 20.531 -6.711 -5.965 1 85.25 33 ARG B C 1
ATOM 2450 O O . ARG B 1 33 ? 20.109 -7.805 -5.59 1 85.25 33 ARG B O 1
ATOM 2457 N N . ARG B 1 34 ? 19.891 -5.625 -5.789 1 82.25 34 ARG B N 1
ATOM 2458 C CA . ARG B 1 34 ? 18.547 -5.598 -5.219 1 82.25 34 ARG B CA 1
ATOM 2459 C C . ARG B 1 34 ? 17.578 -6.41 -6.074 1 82.25 34 ARG B C 1
ATOM 2461 O O . ARG B 1 34 ? 16.797 -7.203 -5.547 1 82.25 34 ARG B O 1
ATOM 2468 N N . LYS B 1 35 ? 17.688 -6.254 -7.344 1 83.25 35 LYS B N 1
ATOM 2469 C CA . LYS B 1 35 ? 16.812 -6.984 -8.258 1 83.25 35 LYS B CA 1
ATOM 2470 C C . LYS B 1 35 ? 17.062 -8.484 -8.188 1 83.25 35 LYS B C 1
ATOM 2472 O O . LYS B 1 35 ? 16.125 -9.281 -8.195 1 83.25 35 LYS B O 1
ATOM 2477 N N . LEU B 1 36 ? 18.312 -8.797 -8.156 1 87.56 36 LEU B N 1
ATOM 2478 C CA . LEU B 1 36 ? 18.688 -10.203 -8.078 1 87.56 36 LEU B CA 1
ATOM 2479 C C . LEU B 1 36 ? 18.141 -10.836 -6.805 1 87.56 36 LEU B C 1
ATOM 2481 O O . LEU B 1 36 ? 17.625 -11.953 -6.844 1 87.56 36 LEU B O 1
ATOM 2485 N N . LYS B 1 37 ? 18.25 -10.141 -5.773 1 87.44 37 LYS B N 1
ATOM 2486 C CA . LYS B 1 37 ? 17.719 -10.625 -4.504 1 87.44 37 LYS B CA 1
ATOM 2487 C C . LYS B 1 37 ? 16.219 -10.859 -4.578 1 87.44 37 LYS B C 1
ATOM 2489 O O . LYS B 1 37 ? 15.703 -11.844 -4.051 1 87.44 37 LYS B O 1
ATOM 2494 N N . GLN B 1 38 ? 15.523 -10.008 -5.191 1 84.25 38 GLN B N 1
ATOM 2495 C CA . GLN B 1 38 ? 14.078 -10.125 -5.359 1 84.25 38 GLN B CA 1
ATOM 2496 C C . GLN B 1 38 ? 13.711 -11.359 -6.176 1 84.25 38 GLN B C 1
ATOM 2498 O O . GLN B 1 38 ? 12.789 -12.094 -5.82 1 84.25 38 GLN B O 1
ATOM 2503 N N . VAL B 1 39 ? 14.469 -11.547 -7.184 1 87.19 39 VAL B N 1
ATOM 2504 C CA . VAL B 1 39 ? 14.234 -12.68 -8.07 1 87.19 39 VAL B CA 1
ATOM 2505 C C . VAL B 1 39 ? 14.438 -13.984 -7.305 1 87.19 39 VAL B C 1
ATOM 2507 O O . VAL B 1 39 ? 13.609 -14.891 -7.371 1 87.19 39 VAL B O 1
ATOM 2510 N N . TYR B 1 40 ? 15.508 -14.023 -6.559 1 91 40 TYR B N 1
ATOM 2511 C CA . TYR B 1 40 ? 15.812 -15.234 -5.809 1 91 40 TYR B CA 1
ATOM 2512 C C . TYR B 1 40 ? 14.781 -15.477 -4.715 1 91 40 TYR B C 1
ATOM 2514 O O . TYR B 1 40 ? 14.43 -16.625 -4.418 1 91 40 TYR B O 1
ATOM 2522 N N . HIS B 1 41 ? 14.344 -14.422 -4.184 1 90.56 41 HIS B N 1
ATOM 2523 C CA . HIS B 1 41 ? 13.336 -14.555 -3.141 1 90.56 41 HIS B CA 1
ATOM 2524 C C . HIS B 1 41 ? 12.055 -15.172 -3.688 1 90.56 41 HIS B C 1
ATOM 2526 O O . HIS B 1 41 ? 11.492 -16.078 -3.08 1 90.56 41 HIS B O 1
ATOM 2532 N N . LEU B 1 42 ? 11.609 -14.664 -4.742 1 91.25 42 LEU B N 1
ATOM 2533 C CA . LEU B 1 42 ? 10.43 -15.234 -5.383 1 91.25 42 LEU B CA 1
ATOM 2534 C C . LEU B 1 42 ? 10.688 -16.672 -5.797 1 91.25 42 LEU B C 1
ATOM 2536 O O . LEU B 1 42 ? 9.836 -17.547 -5.594 1 91.25 42 LEU B O 1
ATOM 2540 N N . TYR B 1 43 ? 11.828 -16.969 -6.344 1 94.62 43 TYR B N 1
ATOM 2541 C CA . TYR B 1 43 ? 12.203 -18.312 -6.785 1 94.62 43 TYR B CA 1
ATOM 2542 C C . TYR B 1 43 ? 12.148 -19.312 -5.625 1 94.62 43 TYR B C 1
ATOM 2544 O O . TYR B 1 43 ? 11.734 -20.453 -5.805 1 94.62 43 TYR B O 1
ATOM 2552 N N . GLN B 1 44 ? 12.477 -18.859 -4.48 1 94.69 44 GLN B N 1
ATOM 2553 C CA . GLN B 1 44 ? 12.508 -19.719 -3.303 1 94.69 44 GLN B CA 1
ATOM 2554 C C . GLN B 1 44 ? 11.117 -20.234 -2.959 1 94.69 44 GLN B C 1
ATOM 2556 O O . GLN B 1 44 ? 10.977 -21.328 -2.408 1 94.69 44 GLN B O 1
ATOM 2561 N N . PHE B 1 45 ? 10.141 -19.5 -3.34 1 95.12 45 PHE B N 1
ATOM 2562 C CA . PHE B 1 45 ? 8.773 -19.922 -3.059 1 95.12 45 PHE B CA 1
ATOM 2563 C C . PHE B 1 45 ? 8.266 -20.875 -4.137 1 95.12 45 PHE B C 1
ATOM 2565 O O . PHE B 1 45 ? 7.422 -21.734 -3.871 1 95.12 45 PHE B O 1
ATOM 2572 N N . ILE B 1 46 ? 8.797 -20.75 -5.297 1 97.31 46 ILE B N 1
ATOM 2573 C CA . ILE B 1 46 ? 8.25 -21.5 -6.426 1 97.31 46 ILE B CA 1
ATOM 2574 C C . ILE B 1 46 ? 9.031 -22.797 -6.609 1 97.31 46 ILE B C 1
ATOM 2576 O O . ILE B 1 46 ? 8.453 -23.828 -6.984 1 97.31 46 ILE B O 1
ATOM 2580 N N . GLU B 1 47 ? 10.281 -22.781 -6.27 1 97.38 47 GLU B N 1
ATOM 2581 C CA . GLU B 1 47 ? 11.172 -23.922 -6.488 1 97.38 47 GLU B CA 1
ATOM 2582 C C . GLU B 1 47 ? 10.633 -25.172 -5.824 1 97.38 47 GLU B C 1
ATOM 2584 O O . GLU B 1 47 ? 10.578 -26.234 -6.449 1 97.38 47 GLU B O 1
ATOM 2589 N N . PRO B 1 48 ? 10.203 -25.078 -4.562 1 98 48 PRO B N 1
ATOM 2590 C CA . PRO B 1 48 ? 9.703 -26.297 -3.928 1 98 48 PRO B CA 1
ATOM 2591 C C . PRO B 1 48 ? 8.469 -26.859 -4.625 1 98 48 PRO B C 1
ATOM 2593 O O . PRO B 1 48 ? 8.25 -28.078 -4.625 1 98 48 PRO B O 1
ATOM 2596 N N . LEU B 1 49 ? 7.637 -26 -5.199 1 98.31 49 LEU B N 1
ATOM 2597 C CA . LEU B 1 49 ? 6.461 -26.453 -5.934 1 98.31 49 LEU B CA 1
ATOM 2598 C C . LEU B 1 49 ? 6.859 -27.203 -7.203 1 98.31 49 LEU B C 1
ATOM 2600 O O . LEU B 1 49 ? 6.316 -28.266 -7.504 1 98.31 49 LEU B O 1
ATOM 2604 N N . MET B 1 50 ? 7.84 -26.625 -7.895 1 97.94 50 MET B N 1
ATOM 2605 C CA . MET B 1 50 ? 8.336 -27.266 -9.109 1 97.94 50 MET B CA 1
ATOM 2606 C C . MET B 1 50 ? 8.969 -28.625 -8.805 1 97.94 50 MET B C 1
ATOM 2608 O O . MET B 1 50 ? 8.711 -29.594 -9.5 1 97.94 50 MET B O 1
ATOM 2612 N N . ALA B 1 51 ? 9.711 -28.656 -7.754 1 97.38 51 ALA B N 1
ATOM 2613 C CA . ALA B 1 51 ? 10.359 -29.891 -7.34 1 97.38 51 ALA B CA 1
ATOM 2614 C C . ALA B 1 51 ? 9.328 -30.953 -6.977 1 97.38 51 ALA B C 1
ATOM 2616 O O . ALA B 1 51 ? 9.484 -32.125 -7.316 1 97.38 51 ALA B O 1
ATOM 2617 N N . ASP B 1 52 ? 8.328 -30.5 -6.312 1 97.81 52 ASP B N 1
ATOM 2618 C CA . ASP B 1 52 ? 7.266 -31.406 -5.895 1 97.81 52 ASP B CA 1
ATOM 2619 C C . ASP B 1 52 ? 6.582 -32.031 -7.102 1 97.81 52 ASP B C 1
ATOM 2621 O O . ASP B 1 52 ? 6.383 -33.25 -7.137 1 97.81 52 ASP B O 1
ATOM 2625 N N . VAL B 1 53 ? 6.246 -31.266 -8.109 1 97.75 53 VAL B N 1
ATOM 2626 C CA . VAL B 1 53 ? 5.582 -31.75 -9.312 1 97.75 53 VAL B CA 1
ATOM 2627 C C . VAL B 1 53 ? 6.504 -32.719 -10.039 1 97.75 53 VAL B C 1
ATOM 2629 O O . VAL B 1 53 ? 6.07 -33.812 -10.453 1 97.75 53 VAL B O 1
ATOM 2632 N N . LEU B 1 54 ? 7.746 -32.375 -10.141 1 96.44 54 LEU B N 1
ATOM 2633 C CA . LEU B 1 54 ? 8.703 -33.219 -10.852 1 96.44 54 LEU B CA 1
ATOM 2634 C C . LEU B 1 54 ? 8.867 -34.562 -10.156 1 96.44 54 LEU B C 1
ATOM 2636 O O . LEU B 1 54 ? 8.961 -35.594 -10.812 1 96.44 54 LEU B O 1
ATOM 2640 N N . GLU B 1 55 ? 8.953 -34.5 -8.906 1 95.88 55 GLU B N 1
ATOM 2641 C CA . GLU B 1 55 ? 9.117 -35.719 -8.133 1 95.88 55 GLU B CA 1
ATOM 2642 C C . GLU B 1 55 ? 7.91 -36.625 -8.297 1 95.88 55 GLU B C 1
ATOM 2644 O O . GLU B 1 55 ? 8.062 -37.844 -8.422 1 95.88 55 GLU B O 1
ATOM 2649 N N . LYS B 1 56 ? 6.797 -36.125 -8.383 1 96.06 56 LYS B N 1
ATOM 2650 C CA . LYS B 1 56 ? 5.566 -36.906 -8.406 1 96.06 56 LYS B CA 1
ATOM 2651 C C . LYS B 1 56 ? 5.238 -37.375 -9.82 1 96.06 56 LYS B C 1
ATOM 2653 O O . LYS B 1 56 ? 4.75 -38.469 -10.016 1 96.06 56 LYS B O 1
ATOM 2658 N N . LYS B 1 57 ? 5.559 -36.531 -10.82 1 95.75 57 LYS B N 1
ATOM 2659 C CA . LYS B 1 57 ? 5.055 -36.812 -12.164 1 95.75 57 LYS B CA 1
ATOM 2660 C C . LYS B 1 57 ? 6.199 -37.094 -13.125 1 95.75 57 LYS B C 1
ATOM 2662 O O . LYS B 1 57 ? 5.973 -37.625 -14.227 1 95.75 57 LYS B O 1
ATOM 2667 N N . GLY B 1 58 ? 7.398 -36.781 -12.773 1 93.94 58 GLY B N 1
ATOM 2668 C CA . GLY B 1 58 ? 8.539 -37 -13.641 1 93.94 58 GLY B CA 1
ATOM 2669 C C . GLY B 1 58 ? 8.742 -35.906 -14.664 1 93.94 58 GLY B C 1
ATOM 2670 O O . GLY B 1 58 ? 9.828 -35.781 -15.242 1 93.94 58 GLY B O 1
ATOM 2671 N N . ALA B 1 59 ? 7.699 -35.219 -14.883 1 94.06 59 ALA B N 1
ATOM 2672 C CA . ALA B 1 59 ? 7.73 -34.031 -15.758 1 94.06 59 ALA B CA 1
ATOM 2673 C C . ALA B 1 59 ? 6.809 -32.938 -15.234 1 94.06 59 ALA B C 1
ATOM 2675 O O . ALA B 1 59 ? 5.871 -33.219 -14.484 1 94.06 59 ALA B O 1
ATOM 2676 N N . MET B 1 60 ? 7.156 -31.672 -15.648 1 95.5 60 MET B N 1
ATOM 2677 C CA . MET B 1 60 ? 6.316 -30.594 -15.141 1 95.5 60 MET B CA 1
ATOM 2678 C C . MET B 1 60 ? 5.996 -29.594 -16.25 1 95.5 60 MET B C 1
ATOM 2680 O O . MET B 1 60 ? 6.824 -29.328 -17.125 1 95.5 60 MET B O 1
ATOM 2684 N N . THR B 1 61 ? 4.812 -29.078 -16.188 1 98 61 THR B N 1
ATOM 2685 C CA . THR B 1 61 ? 4.406 -27.984 -17.062 1 98 61 THR B CA 1
ATOM 2686 C C . THR B 1 61 ? 4.066 -26.75 -16.25 1 98 61 THR B C 1
ATOM 2688 O O . THR B 1 61 ? 3.436 -26.844 -15.195 1 98 61 THR B O 1
ATOM 2691 N N . LEU B 1 62 ? 4.586 -25.672 -16.641 1 98.44 62 LEU B N 1
ATOM 2692 C CA . LEU B 1 62 ? 4.316 -24.375 -16.031 1 98.44 62 LEU B CA 1
ATOM 2693 C C . LEU B 1 62 ? 3.836 -23.359 -17.062 1 98.44 62 LEU B C 1
ATOM 2695 O O . LEU B 1 62 ? 4.391 -23.281 -18.172 1 98.44 62 LEU B O 1
ATOM 2699 N N . ALA B 1 63 ? 2.793 -22.688 -16.781 1 98.12 63 ALA B N 1
ATOM 2700 C CA . ALA B 1 63 ? 2.318 -21.625 -17.656 1 98.12 63 ALA B CA 1
ATOM 2701 C C . ALA B 1 63 ? 2.256 -20.281 -16.922 1 98.12 63 ALA B C 1
ATOM 2703 O O . ALA B 1 63 ? 1.638 -20.188 -15.859 1 98.12 63 ALA B O 1
ATOM 2704 N N . ASP B 1 64 ? 2.932 -19.312 -17.469 1 97.31 64 ASP B N 1
ATOM 2705 C CA . ASP B 1 64 ? 2.842 -17.938 -16.969 1 97.31 64 ASP B CA 1
ATOM 2706 C C . ASP B 1 64 ? 1.779 -17.156 -17.734 1 97.31 64 ASP B C 1
ATOM 2708 O O . ASP B 1 64 ? 1.898 -16.953 -18.953 1 97.31 64 ASP B O 1
ATOM 2712 N N . HIS B 1 65 ? 0.778 -16.75 -17 1 94.94 65 HIS B N 1
ATOM 2713 C CA . HIS B 1 65 ? -0.322 -16.016 -17.609 1 94.94 65 HIS B CA 1
ATOM 2714 C C . HIS B 1 65 ? -0.094 -14.508 -17.516 1 94.94 65 HIS B C 1
ATOM 2716 O O . HIS B 1 65 ? 0.275 -14 -16.453 1 94.94 65 HIS B O 1
ATOM 2722 N N . GLY B 1 66 ? -0.409 -13.781 -18.578 1 93.44 66 GLY B N 1
ATOM 2723 C CA . GLY B 1 66 ? 0.026 -12.398 -18.625 1 93.44 66 GLY B CA 1
ATOM 2724 C C . GLY B 1 66 ? 1.531 -12.242 -18.531 1 93.44 66 GLY B C 1
ATOM 2725 O O . GLY B 1 66 ? 2.033 -11.469 -17.719 1 93.44 66 GLY B O 1
ATOM 2726 N N . ALA B 1 67 ? 2.232 -12.883 -19.375 1 94.25 67 ALA B N 1
ATOM 2727 C CA . ALA B 1 67 ? 3.664 -13.117 -19.203 1 94.25 67 ALA B CA 1
ATOM 2728 C C . ALA B 1 67 ? 4.473 -11.883 -19.578 1 94.25 67 ALA B C 1
ATOM 2730 O O . ALA B 1 67 ? 5.645 -11.766 -19.203 1 94.25 67 ALA B O 1
ATOM 2731 N N . GLY B 1 68 ? 3.904 -10.992 -20.344 1 93.19 68 GLY B N 1
ATOM 2732 C CA . GLY B 1 68 ? 4.699 -9.867 -20.812 1 93.19 68 GLY B CA 1
ATOM 2733 C C . GLY B 1 68 ? 5.961 -10.297 -21.531 1 93.19 68 GLY B C 1
ATOM 2734 O O . GLY B 1 68 ? 5.906 -11.07 -22.484 1 93.19 68 GLY B O 1
ATOM 2735 N N . LYS B 1 69 ? 7.066 -9.828 -21.062 1 92.69 69 LYS B N 1
ATOM 2736 C CA . LYS B 1 69 ? 8.352 -10.227 -21.609 1 92.69 69 LYS B CA 1
ATOM 2737 C C . LYS B 1 69 ? 8.812 -11.562 -21.031 1 92.69 69 LYS B C 1
ATOM 2739 O O . LYS B 1 69 ? 9.961 -11.969 -21.234 1 92.69 69 LYS B O 1
ATOM 2744 N N . SER B 1 70 ? 8.039 -12.219 -20.344 1 94.62 70 SER B N 1
ATOM 2745 C CA . SER B 1 70 ? 8.203 -13.562 -19.797 1 94.62 70 SER B CA 1
ATOM 2746 C C . SER B 1 70 ? 9.438 -13.648 -18.906 1 94.62 70 SER B C 1
ATOM 2748 O O . SER B 1 70 ? 10.141 -14.664 -18.906 1 94.62 70 SER B O 1
ATOM 2750 N N . TYR B 1 71 ? 9.633 -12.617 -18.156 1 93 71 TYR B N 1
ATOM 2751 C CA . TYR B 1 71 ? 10.789 -12.57 -17.281 1 93 71 TYR B CA 1
ATOM 2752 C C . TYR B 1 71 ? 10.758 -13.719 -16.281 1 93 71 TYR B C 1
ATOM 2754 O O . TYR B 1 71 ? 11.75 -14.422 -16.094 1 93 71 TYR B O 1
ATOM 2762 N N . LEU B 1 72 ? 9.664 -13.906 -15.648 1 94.56 72 LEU B N 1
ATOM 2763 C CA . LEU B 1 72 ? 9.555 -14.945 -14.633 1 94.56 72 LEU B CA 1
ATOM 2764 C C . LEU B 1 72 ? 9.758 -16.328 -15.25 1 94.56 72 LEU B C 1
ATOM 2766 O O . LEU B 1 72 ? 10.516 -17.141 -14.719 1 94.56 72 LEU B O 1
ATOM 2770 N N . GLY B 1 73 ? 9.109 -16.578 -16.312 1 96.88 73 GLY B N 1
ATOM 2771 C CA . GLY B 1 73 ? 9.273 -17.859 -16.984 1 96.88 73 GLY B CA 1
ATOM 2772 C C . GLY B 1 73 ? 10.719 -18.172 -17.328 1 96.88 73 GLY B C 1
ATOM 2773 O O . GLY B 1 73 ? 11.195 -19.297 -17.078 1 96.88 73 GLY B O 1
ATOM 2774 N N . PHE B 1 74 ? 11.453 -17.203 -17.875 1 97.44 74 PHE B N 1
ATOM 2775 C CA . PHE B 1 74 ? 12.859 -17.375 -18.234 1 97.44 74 PHE B CA 1
ATOM 2776 C C . PHE B 1 74 ? 13.695 -17.688 -17 1 97.44 74 PHE B C 1
ATOM 2778 O O . PHE B 1 74 ? 14.57 -18.547 -17.031 1 97.44 74 PHE B O 1
ATOM 2785 N N . ILE B 1 75 ? 13.391 -17 -15.969 1 95.94 75 ILE B N 1
ATOM 2786 C CA . ILE B 1 75 ? 14.148 -17.172 -14.734 1 95.94 75 ILE B CA 1
ATOM 2787 C C . ILE B 1 75 ? 13.922 -18.578 -14.172 1 95.94 75 ILE B C 1
ATOM 2789 O O . ILE B 1 75 ? 14.867 -19.266 -13.789 1 95.94 75 ILE B O 1
ATOM 2793 N N . LEU B 1 76 ? 12.719 -19.016 -14.109 1 97.06 76 LEU B N 1
ATOM 2794 C CA . LEU B 1 76 ? 12.383 -20.328 -13.578 1 97.06 76 LEU B CA 1
ATOM 2795 C C . LEU B 1 76 ? 12.992 -21.438 -14.453 1 97.06 76 LEU B C 1
ATOM 2797 O O . LEU B 1 76 ? 13.477 -22.438 -13.93 1 97.06 76 LEU B O 1
ATOM 2801 N N . TYR B 1 77 ? 12.945 -21.203 -15.766 1 97.81 77 TYR B N 1
ATOM 2802 C CA . TYR B 1 77 ? 13.562 -22.156 -16.672 1 97.81 77 TYR B CA 1
ATOM 2803 C C . TYR B 1 77 ? 15.062 -22.25 -16.438 1 97.81 77 TYR B C 1
ATOM 2805 O O . TYR B 1 77 ? 15.617 -23.344 -16.312 1 97.81 77 TYR B O 1
ATOM 2813 N N . ASP B 1 78 ? 15.641 -21.156 -16.328 1 97.06 78 ASP B N 1
ATOM 2814 C CA . ASP B 1 78 ? 17.094 -21.031 -16.203 1 97.06 78 ASP B CA 1
ATOM 2815 C C . ASP B 1 78 ? 17.578 -21.609 -14.875 1 97.06 78 ASP B C 1
ATOM 2817 O O . ASP B 1 78 ? 18.594 -22.328 -14.844 1 97.06 78 ASP B O 1
ATOM 2821 N N . LEU B 1 79 ? 16.859 -21.375 -13.875 1 95.75 79 LEU B N 1
ATOM 2822 C CA . LEU B 1 79 ? 17.312 -21.75 -12.531 1 95.75 79 LEU B CA 1
ATOM 2823 C C . LEU B 1 79 ? 16.984 -23.203 -12.234 1 95.75 79 LEU B C 1
ATOM 2825 O O . LEU B 1 79 ? 17.672 -23.844 -11.453 1 95.75 79 LEU B O 1
ATOM 2829 N N . PHE B 1 80 ? 15.945 -23.703 -12.867 1 96.56 80 PHE B N 1
ATOM 2830 C CA . PHE B 1 80 ? 15.453 -25 -12.391 1 96.56 80 PHE B CA 1
ATOM 2831 C C . PHE B 1 80 ? 15.305 -25.984 -13.539 1 96.56 80 PHE B C 1
ATOM 2833 O O . PHE B 1 80 ? 15.938 -27.031 -13.547 1 96.56 80 PHE B O 1
ATOM 2840 N N . LEU B 1 81 ? 14.594 -25.625 -14.57 1 95.81 81 LEU B N 1
ATOM 2841 C CA . LEU B 1 81 ? 14.109 -26.609 -15.539 1 95.81 81 LEU B CA 1
ATOM 2842 C C . LEU B 1 81 ? 15.203 -26.969 -16.531 1 95.81 81 LEU B C 1
ATOM 2844 O O . LEU B 1 81 ? 15.234 -28.094 -17.047 1 95.81 81 LEU B O 1
ATOM 2848 N N . LYS B 1 82 ? 16.047 -26.031 -16.766 1 95.12 82 LYS B N 1
ATOM 2849 C CA . LYS B 1 82 ? 17.078 -26.203 -17.781 1 95.12 82 LYS B CA 1
ATOM 2850 C C . LYS B 1 82 ? 17.906 -27.469 -17.516 1 95.12 82 LYS B C 1
ATOM 2852 O O . LYS B 1 82 ? 18.312 -28.156 -18.453 1 95.12 82 LYS B O 1
ATOM 2857 N N . GLU B 1 83 ? 18.094 -27.812 -16.328 1 92.56 83 GLU B N 1
ATOM 2858 C CA . GLU B 1 83 ? 18.953 -28.922 -15.961 1 92.56 83 GLU B CA 1
ATOM 2859 C C . GLU B 1 83 ? 18.156 -30.203 -15.773 1 92.56 83 GLU B C 1
ATOM 2861 O O . GLU B 1 83 ? 18.719 -31.266 -15.484 1 92.56 83 GLU B O 1
ATOM 2866 N N . LYS B 1 84 ? 16.922 -30.078 -15.953 1 94.5 84 LYS B N 1
ATOM 2867 C CA . LYS B 1 84 ? 16.062 -31.25 -15.805 1 94.5 84 LYS B CA 1
ATOM 2868 C C . LYS B 1 84 ? 15.828 -31.922 -17.156 1 94.5 84 LYS B C 1
ATOM 2870 O O . LYS B 1 84 ? 15.992 -31.312 -18.203 1 94.5 84 LYS B O 1
ATOM 2875 N N . ALA B 1 85 ? 15.414 -33.188 -17.094 1 91.12 85 ALA B N 1
ATOM 2876 C CA . ALA B 1 85 ? 15.266 -34 -18.312 1 91.12 85 ALA B CA 1
ATOM 2877 C C . ALA B 1 85 ? 13.938 -33.688 -19 1 91.12 85 ALA B C 1
ATOM 2879 O O . ALA B 1 85 ? 13.82 -33.875 -20.219 1 91.12 85 ALA B O 1
ATOM 2880 N N . ALA B 1 86 ? 13.016 -33.312 -18.188 1 92.81 86 ALA B N 1
ATOM 2881 C CA . ALA B 1 86 ? 11.688 -33.125 -18.766 1 92.81 86 ALA B CA 1
ATOM 2882 C C . ALA B 1 86 ? 11 -31.922 -18.141 1 92.81 86 ALA B C 1
ATOM 2884 O O . ALA B 1 86 ? 11.359 -31.5 -17.031 1 92.81 86 ALA B O 1
ATOM 2885 N N . GLY B 1 87 ? 9.977 -31.438 -18.984 1 95.44 87 GLY B N 1
ATOM 2886 C CA . GLY B 1 87 ? 9.211 -30.281 -18.547 1 95.44 87 GLY B CA 1
ATOM 2887 C C . GLY B 1 87 ? 9.109 -29.203 -19.625 1 95.44 87 GLY B C 1
ATOM 2888 O O . GLY B 1 87 ? 9.844 -29.25 -20.609 1 95.44 87 GLY B O 1
ATOM 2889 N N . HIS B 1 88 ? 8.211 -28.328 -19.422 1 98 88 HIS B N 1
ATOM 2890 C CA . HIS B 1 88 ? 7.973 -27.266 -20.391 1 98 88 HIS B CA 1
ATOM 2891 C C . HIS B 1 88 ? 7.395 -26.031 -19.719 1 98 88 HIS B C 1
ATOM 2893 O O . HIS B 1 88 ? 6.57 -26.141 -18.812 1 98 88 HIS B O 1
ATOM 2899 N N . VAL B 1 89 ? 7.887 -24.859 -20.141 1 98.31 89 VAL B N 1
ATOM 2900 C CA . VAL B 1 89 ? 7.363 -23.594 -19.641 1 98.31 89 VAL B CA 1
ATOM 2901 C C . VAL B 1 89 ? 6.641 -22.859 -20.766 1 98.31 89 VAL B C 1
ATOM 2903 O O . VAL B 1 89 ? 7.176 -22.719 -21.859 1 98.31 89 VAL B O 1
ATOM 2906 N N . TYR B 1 90 ? 5.449 -22.453 -20.484 1 98.19 90 TYR B N 1
ATOM 2907 C CA . TYR B 1 90 ? 4.664 -21.688 -21.438 1 98.19 90 TYR B CA 1
ATOM 2908 C C . TYR B 1 90 ? 4.469 -20.25 -20.969 1 98.19 90 TYR B C 1
ATOM 2910 O O . TYR B 1 90 ? 4.242 -20.016 -19.766 1 98.19 90 TYR B O 1
ATOM 2918 N N . GLY B 1 91 ? 4.645 -19.281 -21.859 1 97.62 91 GLY B N 1
ATOM 2919 C CA . GLY B 1 91 ? 4.199 -17.922 -21.656 1 97.62 91 GLY B CA 1
ATOM 2920 C C . GLY B 1 91 ? 2.984 -17.547 -22.484 1 97.62 91 GLY B C 1
ATOM 2921 O O . GLY B 1 91 ? 3.006 -17.672 -23.719 1 97.62 91 GLY B O 1
ATOM 2922 N N . VAL B 1 92 ? 1.929 -17.125 -21.828 1 97 92 VAL B N 1
ATOM 2923 C CA . VAL B 1 92 ? 0.709 -16.719 -22.516 1 97 92 VAL B CA 1
ATOM 2924 C C . VAL B 1 92 ? 0.573 -15.195 -22.453 1 97 92 VAL B C 1
ATOM 2926 O O . VAL B 1 92 ? 0.542 -14.609 -21.375 1 97 92 VAL B O 1
ATOM 2929 N N . GLU B 1 93 ? 0.519 -14.602 -23.594 1 95.94 93 GLU B N 1
ATOM 2930 C CA . GLU B 1 93 ? 0.512 -13.148 -23.719 1 95.94 93 GLU B CA 1
ATOM 2931 C C . GLU B 1 93 ? -0.317 -12.695 -24.906 1 95.94 93 GLU B C 1
ATOM 2933 O O . GLU B 1 93 ? -0.291 -13.328 -25.969 1 95.94 93 GLU B O 1
ATOM 2938 N N . THR B 1 94 ? -1.062 -11.531 -24.672 1 94.5 94 THR B N 1
ATOM 2939 C CA . THR B 1 94 ? -1.966 -11.062 -25.719 1 94.5 94 THR B CA 1
ATOM 2940 C C . THR B 1 94 ? -1.241 -10.133 -26.688 1 94.5 94 THR B C 1
ATOM 2942 O O . THR B 1 94 ? -1.695 -9.922 -27.812 1 94.5 94 THR B O 1
ATOM 2945 N N . ARG B 1 95 ? -0.178 -9.523 -26.359 1 94.75 95 ARG B N 1
ATOM 2946 C CA . ARG B 1 95 ? 0.569 -8.625 -27.234 1 94.75 95 ARG B CA 1
ATOM 2947 C C . ARG B 1 95 ? 1.589 -9.383 -28.062 1 94.75 95 ARG B C 1
ATOM 2949 O O . ARG B 1 95 ? 2.59 -9.875 -27.547 1 94.75 95 ARG B O 1
ATOM 2956 N N . GLN B 1 96 ? 1.394 -9.406 -29.281 1 96.69 96 GLN B N 1
ATOM 2957 C CA . GLN B 1 96 ? 2.205 -10.172 -30.219 1 96.69 96 GLN B CA 1
ATOM 2958 C C . GLN B 1 96 ? 3.672 -9.758 -30.141 1 96.69 96 GLN B C 1
ATOM 2960 O O . GLN B 1 96 ? 4.562 -10.609 -30.203 1 96.69 96 GLN B O 1
ATOM 2965 N N . GLU B 1 97 ? 3.877 -8.5 -30.062 1 97.62 97 GLU B N 1
ATOM 2966 C CA . GLU B 1 97 ? 5.246 -7.992 -30.031 1 97.62 97 GLU B CA 1
ATOM 2967 C C . GLU B 1 97 ? 6.035 -8.602 -28.875 1 97.62 97 GLU B C 1
ATOM 2969 O O . GLU B 1 97 ? 7.207 -8.953 -29.031 1 97.62 97 GLU B O 1
ATOM 2974 N N . LEU B 1 98 ? 5.406 -8.734 -27.734 1 96.94 98 LEU B N 1
ATOM 2975 C CA . LEU B 1 98 ? 6.062 -9.305 -26.562 1 96.94 98 LEU B CA 1
ATOM 2976 C C . LEU B 1 98 ? 6.293 -10.805 -26.75 1 96.94 98 LEU B C 1
ATOM 2978 O O . LEU B 1 98 ? 7.328 -11.328 -26.328 1 96.94 98 LEU B O 1
ATOM 2982 N N . VAL B 1 99 ? 5.41 -11.469 -27.359 1 97.69 99 VAL B N 1
ATOM 2983 C CA . VAL B 1 99 ? 5.539 -12.891 -27.656 1 97.69 99 VAL B CA 1
ATOM 2984 C C . VAL B 1 99 ? 6.738 -13.125 -28.578 1 97.69 99 VAL B C 1
ATOM 2986 O O . VAL B 1 99 ? 7.566 -14 -28.328 1 97.69 99 VAL B O 1
ATOM 2989 N N . ASP B 1 100 ? 6.84 -12.305 -29.594 1 98.19 100 ASP B N 1
ATOM 2990 C CA . ASP B 1 100 ? 7.926 -12.43 -30.562 1 98.19 100 ASP B CA 1
ATOM 2991 C C . ASP B 1 100 ? 9.281 -12.211 -29.891 1 98.19 100 ASP B C 1
ATOM 2993 O O . ASP B 1 100 ? 10.242 -12.938 -30.156 1 98.19 100 ASP B O 1
ATOM 2997 N N . LYS B 1 101 ? 9.312 -11.242 -29.078 1 97.44 101 LYS B N 1
ATOM 2998 C CA . LYS B 1 101 ? 10.555 -10.953 -28.359 1 97.44 101 LYS B CA 1
ATOM 2999 C C . LYS B 1 101 ? 10.961 -12.125 -27.469 1 97.44 101 LYS B C 1
ATOM 3001 O O . LYS B 1 101 ? 12.141 -12.453 -27.375 1 97.44 101 LYS B O 1
ATOM 3006 N N . SER B 1 102 ? 9.977 -12.688 -26.828 1 97.75 102 SER B N 1
ATOM 3007 C CA . SER B 1 102 ? 10.25 -13.828 -25.969 1 97.75 102 SER B CA 1
ATOM 3008 C C . SER B 1 102 ? 10.727 -15.031 -26.781 1 97.75 102 SER B C 1
ATOM 3010 O O . SER B 1 102 ? 11.656 -15.734 -26.375 1 97.75 102 SER B O 1
ATOM 3012 N N . ARG B 1 103 ? 10.141 -15.273 -27.938 1 98.06 103 ARG B N 1
ATOM 3013 C CA . ARG B 1 103 ? 10.555 -16.359 -28.812 1 98.06 103 ARG B CA 1
ATOM 3014 C C . ARG B 1 103 ? 11.992 -16.156 -29.281 1 98.06 103 ARG B C 1
ATOM 3016 O O . ARG B 1 103 ? 12.797 -17.094 -29.25 1 98.06 103 ARG B O 1
ATOM 3023 N N . GLU B 1 104 ? 12.273 -14.984 -29.656 1 97.94 104 GLU B N 1
ATOM 3024 C CA . GLU B 1 104 ? 13.617 -14.656 -30.109 1 97.94 104 GLU B CA 1
ATOM 3025 C C . GLU B 1 104 ? 14.648 -14.875 -29.016 1 97.94 104 GLU B C 1
ATOM 3027 O O . GLU B 1 104 ? 15.719 -15.43 -29.25 1 97.94 104 GLU B O 1
ATOM 3032 N N . LEU B 1 105 ? 14.312 -14.43 -27.875 1 97.44 105 LEU B N 1
ATOM 3033 C CA . LEU B 1 105 ? 15.234 -14.57 -26.75 1 97.44 105 LEU B CA 1
ATOM 3034 C C . LEU B 1 105 ? 15.469 -16.047 -26.422 1 97.44 105 LEU B C 1
ATOM 3036 O O . LEU B 1 105 ? 16.609 -16.453 -26.188 1 97.44 105 LEU B O 1
ATOM 3040 N N . ALA B 1 106 ? 14.406 -16.828 -26.375 1 98 106 ALA B N 1
ATOM 3041 C CA . ALA B 1 106 ? 14.531 -18.266 -26.094 1 98 106 ALA B CA 1
ATOM 3042 C C . ALA B 1 106 ? 15.414 -18.953 -27.125 1 98 106 ALA B C 1
ATOM 3044 O O . ALA B 1 106 ? 16.25 -19.781 -26.781 1 98 106 ALA B O 1
ATOM 3045 N N . GLU B 1 107 ? 15.227 -18.547 -28.328 1 97.69 107 GLU B N 1
ATOM 3046 C CA . GLU B 1 107 ? 16.031 -19.094 -29.422 1 97.69 107 GLU B CA 1
ATOM 3047 C C . GLU B 1 107 ? 17.5 -18.719 -29.25 1 97.69 107 GLU B C 1
ATOM 3049 O O . GLU B 1 107 ? 18.391 -19.578 -29.359 1 97.69 107 GLU B O 1
ATOM 3054 N N . ARG B 1 108 ? 17.734 -17.531 -28.953 1 97 108 ARG B N 1
ATOM 3055 C CA . ARG B 1 108 ? 19.094 -17.047 -28.781 1 97 108 ARG B CA 1
ATOM 3056 C C . ARG B 1 108 ? 19.797 -17.75 -27.625 1 97 108 ARG B C 1
ATOM 3058 O O . ARG B 1 108 ? 21 -18.016 -27.672 1 97 108 ARG B O 1
ATOM 3065 N N . LEU B 1 109 ? 19.031 -18.094 -26.625 1 97 109 LEU B N 1
ATOM 3066 C CA . LEU B 1 109 ? 19.594 -18.672 -25.406 1 97 109 LEU B CA 1
ATOM 3067 C C . LEU B 1 109 ? 19.609 -20.203 -25.5 1 97 109 LEU B C 1
ATOM 3069 O O . LEU B 1 109 ? 20.188 -20.875 -24.625 1 97 109 LEU B O 1
ATOM 3073 N N . GLY B 1 110 ? 18.906 -20.75 -26.469 1 96.69 110 GLY B N 1
ATOM 3074 C CA . GLY B 1 110 ? 18.797 -22.203 -26.609 1 96.69 110 GLY B CA 1
ATOM 3075 C C . GLY B 1 110 ? 17.828 -22.828 -25.625 1 96.69 110 GLY B C 1
ATOM 3076 O O . GLY B 1 110 ? 18.047 -23.953 -25.156 1 96.69 110 GLY B O 1
ATOM 3077 N N . PHE B 1 111 ? 16.906 -22.062 -25.156 1 97.5 111 PHE B N 1
ATOM 3078 C CA . PHE B 1 111 ? 15.891 -22.578 -24.25 1 97.5 111 PHE B CA 1
ATOM 3079 C C . PHE B 1 111 ? 14.781 -23.281 -25.031 1 97.5 111 PHE B C 1
ATOM 3081 O O . PHE B 1 111 ? 13.719 -22.703 -25.266 1 97.5 111 PHE B O 1
ATOM 3088 N N . GLU B 1 112 ? 14.922 -24.531 -25.297 1 95.94 112 GLU B N 1
ATOM 3089 C CA . GLU B 1 112 ? 14.125 -25.266 -26.281 1 95.94 112 GLU B CA 1
ATOM 3090 C C . GLU B 1 112 ? 12.789 -25.703 -25.688 1 95.94 112 GLU B C 1
ATOM 3092 O O . GLU B 1 112 ? 11.844 -26 -26.422 1 95.94 112 GLU B O 1
ATOM 3097 N N . ARG B 1 113 ? 12.727 -25.812 -24.406 1 97.62 113 ARG B N 1
ATOM 3098 C CA . ARG B 1 113 ? 11.492 -26.312 -23.812 1 97.62 113 ARG B CA 1
ATOM 3099 C C . ARG B 1 113 ? 10.664 -25.172 -23.234 1 97.62 113 ARG B C 1
ATOM 3101 O O . ARG B 1 113 ? 10.07 -25.297 -22.172 1 97.62 113 ARG B O 1
ATOM 3108 N N . MET B 1 114 ? 10.734 -24.047 -23.891 1 97.94 114 MET B N 1
ATOM 3109 C CA . MET B 1 114 ? 9.844 -22.906 -23.609 1 97.94 114 MET B CA 1
ATOM 3110 C C . MET B 1 114 ? 8.969 -22.609 -24.828 1 97.94 114 MET B C 1
ATOM 3112 O O . MET B 1 114 ? 9.43 -22.688 -25.969 1 97.94 114 MET B O 1
ATOM 3116 N N . GLY B 1 115 ? 7.777 -22.328 -24.594 1 97.75 115 GLY B N 1
ATOM 3117 C CA . GLY B 1 115 ? 6.844 -21.906 -25.625 1 97.75 115 GLY B CA 1
ATOM 3118 C C . GLY B 1 115 ? 6.121 -20.625 -25.281 1 97.75 115 GLY B C 1
ATOM 3119 O O . GLY B 1 115 ? 5.809 -20.375 -24.109 1 97.75 115 GLY B O 1
ATOM 3120 N N . PHE B 1 116 ? 5.867 -19.828 -26.281 1 98.19 116 PHE B N 1
ATOM 3121 C CA . PHE B 1 116 ? 5.199 -18.547 -26.109 1 98.19 116 PHE B CA 1
ATOM 3122 C C . PHE B 1 116 ? 3.988 -18.422 -27.016 1 98.19 116 PHE B C 1
ATOM 3124 O O . PHE B 1 116 ? 4.117 -18.562 -28.25 1 98.19 116 PHE B O 1
ATOM 3131 N N . LEU B 1 117 ? 2.887 -18.219 -26.406 1 97.81 117 LEU B N 1
ATOM 3132 C CA . LEU B 1 117 ? 1.629 -18.281 -27.156 1 97.81 117 LEU B CA 1
ATOM 3133 C C . LEU B 1 117 ? 0.906 -16.938 -27.094 1 97.81 117 LEU B C 1
ATOM 3135 O O . LEU B 1 117 ? 0.761 -16.344 -26.031 1 97.81 117 LEU B O 1
ATOM 3139 N N . ASN B 1 118 ? 0.499 -16.453 -28.25 1 97.5 118 ASN B N 1
ATOM 3140 C CA . ASN B 1 118 ? -0.328 -15.258 -28.359 1 97.5 118 ASN B CA 1
ATOM 3141 C C . ASN B 1 118 ? -1.813 -15.594 -28.266 1 97.5 118 ASN B C 1
ATOM 3143 O O . ASN B 1 118 ? -2.482 -15.781 -29.281 1 97.5 118 ASN B O 1
ATOM 3147 N N . LEU B 1 119 ? -2.307 -15.641 -27.031 1 95.56 119 LEU B N 1
ATOM 3148 C CA . LEU B 1 119 ? -3.684 -16.047 -26.781 1 95.56 119 LEU B CA 1
ATOM 3149 C C . LEU B 1 119 ? -4.324 -15.172 -25.703 1 95.56 119 LEU B C 1
ATOM 3151 O O . LEU B 1 119 ? -3.646 -14.727 -24.766 1 95.56 119 LEU B O 1
ATOM 3155 N N . THR B 1 120 ? -5.617 -14.906 -25.828 1 92.06 120 THR B N 1
ATOM 3156 C CA . THR B 1 120 ? -6.414 -14.383 -24.734 1 92.06 120 THR B CA 1
ATOM 3157 C C . THR B 1 120 ? -6.699 -15.477 -23.703 1 92.06 120 THR B C 1
ATOM 3159 O O . THR B 1 120 ? -6.406 -16.656 -23.938 1 92.06 120 THR B O 1
ATOM 3162 N N . VAL B 1 121 ? -7.172 -15.055 -22.547 1 86.56 121 VAL B N 1
ATOM 3163 C CA . VAL B 1 121 ? -7.52 -16.031 -21.516 1 86.56 121 VAL B CA 1
ATOM 3164 C C . VAL B 1 121 ? -8.523 -17.031 -22.078 1 86.56 121 VAL B C 1
ATOM 3166 O O . VAL B 1 121 ? -8.359 -18.234 -21.891 1 86.56 121 VAL B O 1
ATOM 3169 N N . GLU B 1 122 ? -9.539 -16.516 -22.719 1 88.62 122 GLU B N 1
ATOM 3170 C CA . GLU B 1 122 ? -10.578 -17.391 -23.281 1 88.62 122 GLU B CA 1
ATOM 3171 C C . GLU B 1 122 ? -9.984 -18.375 -24.266 1 88.62 122 GLU B C 1
ATOM 3173 O O . GLU B 1 122 ? -10.328 -19.562 -24.25 1 88.62 122 GLU B O 1
ATOM 3178 N N . GLN B 1 123 ? -9.125 -17.906 -25.062 1 94.19 123 GLN B N 1
ATOM 3179 C CA . GLN B 1 123 ? -8.492 -18.75 -26.062 1 94.19 123 GLN B CA 1
ATOM 3180 C C . GLN B 1 123 ? -7.57 -19.781 -25.406 1 94.19 123 GLN B C 1
ATOM 3182 O O . GLN B 1 123 ? -7.488 -20.922 -25.844 1 94.19 123 GLN B O 1
ATOM 3187 N N . SER B 1 124 ? -6.895 -19.328 -24.391 1 93.62 124 SER B N 1
ATOM 3188 C CA . SER B 1 124 ? -5.91 -20.188 -23.734 1 93.62 124 SER B CA 1
ATOM 3189 C C . SER B 1 124 ? -6.586 -21.359 -23.047 1 93.62 124 SER B C 1
ATOM 3191 O O . SER B 1 124 ? -6 -22.438 -22.922 1 93.62 124 SER B O 1
ATOM 3193 N N . ILE B 1 125 ? -7.754 -21.172 -22.578 1 93.75 125 ILE B N 1
ATOM 3194 C CA . ILE B 1 125 ? -8.508 -22.203 -21.859 1 93.75 125 ILE B CA 1
ATOM 3195 C C . ILE B 1 125 ? -8.828 -23.344 -22.812 1 93.75 125 ILE B C 1
ATOM 3197 O O . ILE B 1 125 ? -8.766 -24.516 -22.422 1 93.75 125 ILE B O 1
ATOM 3201 N N . THR B 1 126 ? -9.008 -23.047 -24.109 1 93.5 126 THR B N 1
ATOM 3202 C CA . THR B 1 126 ? -9.469 -24.078 -25.031 1 93.5 126 THR B CA 1
ATOM 3203 C C . THR B 1 126 ? -8.375 -24.422 -26.047 1 93.5 126 THR B C 1
ATOM 3205 O O . THR B 1 126 ? -8.531 -25.359 -26.828 1 93.5 126 THR B O 1
ATOM 3208 N N . SER B 1 127 ? -7.34 -23.75 -25.984 1 93.94 127 SER B N 1
ATOM 3209 C CA . SER B 1 127 ? -6.297 -23.922 -26.984 1 93.94 127 SER B CA 1
ATOM 3210 C C . SER B 1 127 ? -5.668 -25.312 -26.891 1 93.94 127 SER B C 1
ATOM 3212 O O . SER B 1 127 ? -5.402 -25.797 -25.781 1 93.94 127 SER B O 1
ATOM 3214 N N . THR B 1 128 ? -5.27 -25.875 -28.078 1 94.62 128 THR B N 1
ATOM 3215 C CA . THR B 1 128 ? -4.586 -27.156 -28.125 1 94.62 128 THR B CA 1
ATOM 3216 C C . THR B 1 128 ? -3.072 -26.969 -28.094 1 94.62 128 THR B C 1
ATOM 3218 O O . THR B 1 128 ? -2.322 -27.953 -27.984 1 94.62 128 THR B O 1
ATOM 3221 N N . ALA B 1 129 ? -2.664 -25.766 -28.094 1 94.75 129 ALA B N 1
ATOM 3222 C CA . ALA B 1 129 ? -1.237 -25.469 -28 1 94.75 129 ALA B CA 1
ATOM 3223 C C . ALA B 1 129 ? -0.734 -25.641 -26.562 1 94.75 129 ALA B C 1
ATOM 3225 O O . ALA B 1 129 ? 0.474 -25.703 -26.328 1 94.75 129 ALA B O 1
ATOM 3226 N N . LEU B 1 130 ? -1.638 -25.672 -25.641 1 95.56 130 LEU B N 1
ATOM 3227 C CA . LEU B 1 130 ? -1.349 -25.953 -24.234 1 95.56 130 LEU B CA 1
ATOM 3228 C C . LEU B 1 130 ? -1.897 -27.328 -23.844 1 95.56 130 LEU B C 1
ATOM 3230 O O . LEU B 1 130 ? -2.881 -27.797 -24.422 1 95.56 130 LEU B O 1
ATOM 3234 N N . PRO B 1 131 ? -1.214 -27.953 -22.969 1 95.56 131 PRO B N 1
ATOM 3235 C CA . PRO B 1 131 ? -1.801 -29.188 -22.469 1 95.56 131 PRO B CA 1
ATOM 3236 C C . PRO B 1 131 ? -3.152 -28.969 -21.781 1 95.56 131 PRO B C 1
ATOM 3238 O O . PRO B 1 131 ? -3.459 -27.859 -21.344 1 95.56 131 PRO B O 1
ATOM 3241 N N . GLU B 1 132 ? -3.893 -30.062 -21.75 1 95.5 132 GLU B N 1
ATOM 3242 C CA . GLU B 1 132 ? -5.199 -30 -21.094 1 95.5 132 GLU B CA 1
ATOM 3243 C C . GLU B 1 132 ? -5.062 -29.641 -19.609 1 95.5 132 GLU B C 1
ATOM 3245 O O . GLU B 1 132 ? -5.898 -28.922 -19.078 1 95.5 132 GLU B O 1
ATOM 3250 N N . GLN B 1 133 ? -4.035 -30.203 -19.062 1 96.62 133 GLN B N 1
ATOM 3251 C CA . GLN B 1 133 ? -3.707 -29.891 -17.672 1 96.62 133 GLN B CA 1
ATOM 3252 C C . GLN B 1 133 ? -2.332 -29.234 -17.562 1 96.62 133 GLN B C 1
ATOM 3254 O O . GLN B 1 133 ? -1.394 -29.641 -18.25 1 96.62 133 GLN B O 1
ATOM 3259 N N . VAL B 1 134 ? -2.275 -28.203 -16.781 1 97.94 134 VAL B N 1
ATOM 3260 C CA . VAL B 1 134 ? -1.009 -27.531 -16.484 1 97.94 134 VAL B CA 1
ATOM 3261 C C . VAL B 1 134 ? -0.707 -27.641 -14.992 1 97.94 134 VAL B C 1
ATOM 3263 O O . VAL B 1 134 ? -1.565 -27.344 -14.156 1 97.94 134 VAL B O 1
ATOM 3266 N N . ASP B 1 135 ? 0.501 -27.969 -14.609 1 98.69 135 ASP B N 1
ATOM 3267 C CA . ASP B 1 135 ? 0.827 -28.297 -13.219 1 98.69 135 ASP B CA 1
ATOM 3268 C C . ASP B 1 135 ? 0.902 -27.031 -12.375 1 98.69 135 ASP B C 1
ATOM 3270 O O . ASP B 1 135 ? 0.39 -26.984 -11.25 1 98.69 135 ASP B O 1
ATOM 3274 N N . ILE B 1 136 ? 1.614 -26.031 -12.852 1 98.75 136 ILE B N 1
ATOM 3275 C CA . ILE B 1 136 ? 1.83 -24.797 -12.102 1 98.75 136 ILE B CA 1
ATOM 3276 C C . ILE B 1 136 ? 1.445 -23.594 -12.961 1 98.75 136 ILE B C 1
ATOM 3278 O O . ILE B 1 136 ? 1.87 -23.484 -14.117 1 98.75 136 ILE B O 1
ATOM 3282 N N . ILE B 1 137 ? 0.633 -22.75 -12.461 1 98.56 137 ILE B N 1
ATOM 3283 C CA . ILE B 1 137 ? 0.285 -21.5 -13.141 1 98.56 137 ILE B CA 1
ATOM 3284 C C . ILE B 1 137 ? 0.773 -20.312 -12.32 1 98.56 137 ILE B C 1
ATOM 3286 O O . ILE B 1 137 ? 0.568 -20.266 -11.102 1 98.56 137 ILE B O 1
ATOM 3290 N N . THR B 1 138 ? 1.441 -19.406 -12.969 1 97.94 138 THR B N 1
ATOM 3291 C CA . THR B 1 138 ? 1.934 -18.203 -12.32 1 97.94 138 THR B CA 1
ATOM 3292 C C . THR B 1 138 ? 1.352 -16.953 -12.977 1 97.94 138 THR B C 1
ATOM 3294 O O . THR B 1 138 ? 1.055 -16.969 -14.18 1 97.94 138 THR B O 1
ATOM 3297 N N . ALA B 1 139 ? 1.104 -15.969 -12.25 1 96 139 ALA B N 1
ATOM 3298 C CA . ALA B 1 139 ? 0.74 -14.633 -12.727 1 96 139 ALA B CA 1
ATOM 3299 C C . ALA B 1 139 ? 1.366 -13.555 -11.852 1 96 139 ALA B C 1
ATOM 3301 O O . ALA B 1 139 ? 0.942 -13.344 -10.711 1 96 139 ALA B O 1
ATOM 3302 N N . LEU B 1 140 ? 2.309 -12.898 -12.438 1 91.81 140 LEU B N 1
ATOM 3303 C CA . LEU B 1 140 ? 3.053 -11.883 -11.695 1 91.81 140 LEU B CA 1
ATOM 3304 C C . LEU B 1 140 ? 2.684 -10.484 -12.18 1 91.81 140 LEU B C 1
ATOM 3306 O O . LEU B 1 140 ? 2.854 -10.164 -13.359 1 91.81 140 LEU B O 1
ATOM 3310 N N . HIS B 1 141 ? 2.182 -9.695 -11.219 1 87.81 141 HIS B N 1
ATOM 3311 C CA . HIS B 1 141 ? 1.819 -8.312 -11.484 1 87.81 141 HIS B CA 1
ATOM 3312 C C . HIS B 1 141 ? 0.839 -8.211 -12.648 1 87.81 141 HIS B C 1
ATOM 3314 O O . HIS B 1 141 ? 1.006 -7.375 -13.539 1 87.81 141 HIS B O 1
ATOM 3320 N N . ALA B 1 142 ? 0.03 -9.164 -12.688 1 87.12 142 ALA B N 1
ATOM 3321 C CA . ALA B 1 142 ? -1.062 -9.086 -13.656 1 87.12 142 ALA B CA 1
ATOM 3322 C C . ALA B 1 142 ? -2.109 -8.07 -13.227 1 87.12 142 ALA B C 1
ATOM 3324 O O . ALA B 1 142 ? -2.791 -8.258 -12.211 1 87.12 142 ALA B O 1
ATOM 3325 N N . CYS B 1 143 ? -2.279 -7.039 -13.938 1 81.62 143 CYS B N 1
ATOM 3326 C CA . CYS B 1 143 ? -3.02 -5.863 -13.492 1 81.62 143 CYS B CA 1
ATOM 3327 C C . CYS B 1 143 ? -4.516 -6.047 -13.719 1 81.62 143 CYS B C 1
ATOM 3329 O O . CYS B 1 143 ? -4.934 -6.938 -14.461 1 81.62 143 CYS B O 1
ATOM 3331 N N . ASN B 1 144 ? -5.285 -5.297 -12.977 1 84.75 144 ASN B N 1
ATOM 3332 C CA . ASN B 1 144 ? -6.738 -5.207 -13.062 1 84.75 144 ASN B CA 1
ATOM 3333 C C . ASN B 1 144 ? -7.391 -6.59 -13.031 1 84.75 144 ASN B C 1
ATOM 3335 O O . ASN B 1 144 ? -7.309 -7.297 -12.031 1 84.75 144 ASN B O 1
ATOM 3339 N N . THR B 1 145 ? -7.922 -7.062 -14.219 1 88.69 145 THR B N 1
ATOM 3340 C CA . THR B 1 145 ? -8.68 -8.312 -14.211 1 88.69 145 THR B CA 1
ATOM 3341 C C . THR B 1 145 ? -7.812 -9.469 -14.688 1 88.69 145 THR B C 1
ATOM 3343 O O . THR B 1 145 ? -8.258 -10.625 -14.695 1 88.69 145 THR B O 1
ATOM 3346 N N . ALA B 1 146 ? -6.594 -9.156 -14.992 1 91 146 ALA B N 1
ATOM 3347 C CA . ALA B 1 146 ? -5.723 -10.18 -15.555 1 91 146 ALA B CA 1
ATOM 3348 C C . ALA B 1 146 ? -5.457 -11.289 -14.539 1 91 146 ALA B C 1
ATOM 3350 O O . ALA B 1 146 ? -5.332 -12.461 -14.914 1 91 146 ALA B O 1
ATOM 3351 N N . THR B 1 147 ? -5.289 -10.93 -13.258 1 94.31 147 THR B N 1
ATOM 3352 C CA . THR B 1 147 ? -5.125 -11.945 -12.227 1 94.31 147 THR B CA 1
ATOM 3353 C C . THR B 1 147 ? -6.359 -12.836 -12.141 1 94.31 147 THR B C 1
ATOM 3355 O O . THR B 1 147 ? -6.246 -14.055 -11.992 1 94.31 147 THR B O 1
ATOM 3358 N N . ASP B 1 148 ? -7.508 -12.266 -12.266 1 95.06 148 ASP B N 1
ATOM 3359 C CA . ASP B 1 148 ? -8.742 -13.047 -12.273 1 95.06 148 ASP B CA 1
ATOM 3360 C C . ASP B 1 148 ? -8.797 -13.992 -13.469 1 95.06 148 ASP B C 1
ATOM 3362 O O . ASP B 1 148 ? -9.25 -15.133 -13.352 1 95.06 148 ASP B O 1
ATOM 3366 N N . ASP B 1 149 ? -8.352 -13.492 -14.539 1 94.62 149 ASP B N 1
ATOM 3367 C CA . ASP B 1 149 ? -8.266 -14.32 -15.742 1 94.62 149 ASP B CA 1
ATOM 3368 C C . ASP B 1 149 ? -7.301 -15.492 -15.539 1 94.62 149 ASP B C 1
ATOM 3370 O O . ASP B 1 149 ? -7.574 -16.609 -15.977 1 94.62 149 ASP B O 1
ATOM 3374 N N . ALA B 1 150 ? -6.219 -15.164 -14.922 1 96.25 150 ALA B N 1
ATOM 3375 C CA . ALA B 1 150 ? -5.254 -16.219 -14.633 1 96.25 150 ALA B CA 1
ATOM 3376 C C . ALA B 1 150 ? -5.863 -17.297 -13.734 1 96.25 150 ALA B C 1
ATOM 3378 O O . ALA B 1 150 ? -5.605 -18.484 -13.914 1 96.25 150 ALA B O 1
ATOM 3379 N N . ILE B 1 151 ? -6.633 -16.859 -12.766 1 97.5 151 ILE B N 1
ATOM 3380 C CA . ILE B 1 151 ? -7.297 -17.797 -11.867 1 97.5 151 ILE B CA 1
ATOM 3381 C C . ILE B 1 151 ? -8.266 -18.672 -12.664 1 97.5 151 ILE B C 1
ATOM 3383 O O . ILE B 1 151 ? -8.273 -19.891 -12.508 1 97.5 151 ILE B O 1
ATOM 3387 N N . ARG B 1 152 ? -9.055 -18.062 -13.531 1 96.56 152 ARG B N 1
ATOM 3388 C CA . ARG B 1 152 ? -9.977 -18.812 -14.375 1 96.56 152 ARG B CA 1
ATOM 3389 C C . ARG B 1 152 ? -9.242 -19.844 -15.227 1 96.56 152 ARG B C 1
ATOM 3391 O O . ARG B 1 152 ? -9.664 -21 -15.328 1 96.56 152 ARG B O 1
ATOM 3398 N N . PHE B 1 153 ? -8.18 -19.406 -15.789 1 96.94 153 PHE B N 1
ATOM 3399 C CA . PHE B 1 153 ? -7.336 -20.281 -16.594 1 96.94 153 PHE B CA 1
ATOM 3400 C C . PHE B 1 153 ? -6.797 -21.438 -15.773 1 96.94 153 PHE B C 1
ATOM 3402 O O . PHE B 1 153 ? -6.848 -22.594 -16.203 1 96.94 153 PHE B O 1
ATOM 3409 N N . ALA B 1 154 ? -6.293 -21.125 -14.617 1 98 154 ALA B N 1
ATOM 3410 C CA . ALA B 1 154 ? -5.719 -22.141 -13.742 1 98 154 ALA B CA 1
ATOM 3411 C C . ALA B 1 154 ? -6.758 -23.203 -13.359 1 98 154 ALA B C 1
ATOM 3413 O O . ALA B 1 154 ? -6.461 -24.391 -13.352 1 98 154 ALA B O 1
ATOM 3414 N N . LEU B 1 155 ? -7.953 -22.719 -13.062 1 97.25 155 LEU B N 1
ATOM 3415 C CA . LEU B 1 155 ? -9.031 -23.625 -12.703 1 97.25 155 LEU B CA 1
ATOM 3416 C C . LEU B 1 155 ? -9.43 -24.5 -13.891 1 97.25 155 LEU B C 1
ATOM 3418 O O . LEU B 1 155 ? -9.625 -25.703 -13.742 1 97.25 155 LEU B O 1
ATOM 3422 N N . ALA B 1 156 ? -9.477 -23.906 -15.055 1 96.69 156 ALA B N 1
ATOM 3423 C CA . ALA B 1 156 ? -9.844 -24.641 -16.266 1 96.69 156 ALA B CA 1
ATOM 3424 C C . ALA B 1 156 ? -8.789 -25.703 -16.594 1 96.69 156 ALA B C 1
ATOM 3426 O O . ALA B 1 156 ? -9.125 -26.781 -17.094 1 96.69 156 ALA B O 1
ATOM 3427 N N . LYS B 1 157 ? -7.562 -25.406 -16.297 1 97.5 157 LYS B N 1
ATOM 3428 C CA . LYS B 1 157 ? -6.465 -26.312 -16.625 1 97.5 157 LYS B CA 1
ATOM 3429 C C . LYS B 1 157 ? -6.145 -27.234 -15.461 1 97.5 157 LYS B C 1
ATOM 3431 O O . LYS B 1 157 ? -5.156 -27.984 -15.508 1 97.5 157 LYS B O 1
ATOM 3436 N N . ASP B 1 158 ? -6.91 -27.156 -14.461 1 97 158 ASP B N 1
ATOM 3437 C CA . ASP B 1 158 ? -6.805 -28.047 -13.305 1 97 158 ASP B CA 1
ATOM 3438 C C . ASP B 1 158 ? -5.395 -28.016 -12.719 1 97 158 ASP B C 1
ATOM 3440 O O . ASP B 1 158 ? -4.785 -29.062 -12.516 1 97 158 ASP B O 1
ATOM 3444 N N . ALA B 1 159 ? -4.91 -26.844 -12.477 1 98.31 159 ALA B N 1
ATOM 3445 C CA . ALA B 1 159 ? -3.547 -26.656 -11.992 1 98.31 159 ALA B CA 1
ATOM 3446 C C . ALA B 1 159 ? -3.373 -27.25 -10.594 1 98.31 159 ALA B C 1
ATOM 3448 O O . ALA B 1 159 ? -4.266 -27.141 -9.75 1 98.31 159 ALA B O 1
ATOM 3449 N N . GLN B 1 160 ? -2.209 -27.812 -10.352 1 98.31 160 GLN B N 1
ATOM 3450 C CA . GLN B 1 160 ? -1.867 -28.312 -9.023 1 98.31 160 GLN B CA 1
ATOM 3451 C C . GLN B 1 160 ? -1.465 -27.156 -8.102 1 98.31 160 GLN B C 1
ATOM 3453 O O . GLN B 1 160 ? -1.811 -27.156 -6.918 1 98.31 160 GLN B O 1
ATOM 3458 N N . TYR B 1 161 ? -0.707 -26.281 -8.633 1 98.69 161 TYR B N 1
ATOM 3459 C CA . TYR B 1 161 ? -0.28 -25.109 -7.895 1 98.69 161 TYR B CA 1
ATOM 3460 C C . TYR B 1 161 ? -0.577 -23.828 -8.68 1 98.69 161 TYR B C 1
ATOM 3462 O O . TYR B 1 161 ? -0.449 -23.812 -9.906 1 98.69 161 TYR B O 1
ATOM 3470 N N . ILE B 1 162 ? -0.973 -22.781 -7.98 1 98.69 162 ILE B N 1
ATOM 3471 C CA . ILE B 1 162 ? -1.177 -21.453 -8.531 1 98.69 162 ILE B CA 1
ATOM 3472 C C . ILE B 1 162 ? -0.38 -20.438 -7.719 1 98.69 162 ILE B C 1
ATOM 3474 O O . ILE B 1 162 ? -0.448 -20.422 -6.488 1 98.69 162 ILE B O 1
ATOM 3478 N N . VAL B 1 163 ? 0.456 -19.641 -8.359 1 98.06 163 VAL B N 1
ATOM 3479 C CA . VAL B 1 163 ? 1.262 -18.609 -7.707 1 98.06 163 VAL B CA 1
ATOM 3480 C C . VAL B 1 163 ? 0.906 -17.234 -8.273 1 98.06 163 VAL B C 1
ATOM 3482 O O . VAL B 1 163 ? 1.135 -16.969 -9.453 1 98.06 163 VAL B O 1
ATOM 3485 N N . LEU B 1 164 ? 0.365 -16.391 -7.422 1 96.25 164 LEU B N 1
ATOM 3486 C CA . LEU B 1 164 ? -0.104 -15.078 -7.863 1 96.25 164 LEU B CA 1
ATOM 3487 C C . LEU B 1 164 ? 0.599 -13.961 -7.098 1 96.25 164 LEU B C 1
ATOM 3489 O O . LEU B 1 164 ? 0.801 -14.07 -5.887 1 96.25 164 LEU B O 1
ATOM 3493 N N . VAL B 1 165 ? 1.019 -12.992 -7.809 1 93.12 165 VAL B N 1
ATOM 3494 C CA . VAL B 1 165 ? 1.458 -11.727 -7.234 1 93.12 165 VAL B CA 1
ATOM 3495 C C . VAL B 1 165 ? 0.632 -10.586 -7.812 1 93.12 165 VAL B C 1
ATOM 3497 O O . VAL B 1 165 ? 1.065 -9.906 -8.75 1 93.12 165 VAL B O 1
ATOM 3500 N N . PRO B 1 166 ? -0.535 -10.336 -7.133 1 90.88 166 PRO B N 1
ATOM 3501 C CA . PRO B 1 166 ? -1.424 -9.312 -7.691 1 90.88 166 PRO B CA 1
ATOM 3502 C C . PRO B 1 166 ? -0.884 -7.895 -7.508 1 90.88 166 PRO B C 1
ATOM 3504 O O . PRO B 1 166 ? -0.014 -7.668 -6.664 1 90.88 166 PRO B O 1
ATOM 3507 N N . CYS B 1 167 ? -1.266 -6.891 -8.289 1 81.75 167 CYS B N 1
ATOM 3508 C CA . CYS B 1 167 ? -0.84 -5.504 -8.148 1 81.75 167 CYS B CA 1
ATOM 3509 C C . CYS B 1 167 ? -2.041 -4.566 -8.117 1 81.75 167 CYS B C 1
ATOM 3511 O O . CYS B 1 167 ? -2.887 -4.668 -7.223 1 81.75 167 CYS B O 1
ATOM 3513 N N . CYS B 1 168 ? -2.291 -3.873 -9.219 1 76.44 168 CYS B N 1
ATOM 3514 C CA . CYS B 1 168 ? -3.336 -2.855 -9.203 1 76.44 168 CYS B CA 1
ATOM 3515 C C . CYS B 1 168 ? -4.664 -3.428 -9.688 1 76.44 168 CYS B C 1
ATOM 3517 O O . CYS B 1 168 ? -4.688 -4.285 -10.578 1 76.44 168 CYS B O 1
ATOM 3519 N N . GLN B 1 169 ? -5.691 -3.115 -9.016 1 79.81 169 GLN B N 1
ATOM 3520 C CA . GLN B 1 169 ? -7.055 -3.471 -9.398 1 79.81 169 GLN B CA 1
ATOM 3521 C C . GLN B 1 169 ? -8.016 -2.314 -9.141 1 79.81 169 GLN B C 1
ATOM 3523 O O . GLN B 1 169 ? -7.984 -1.695 -8.078 1 79.81 169 GLN B O 1
ATOM 3528 N N . ALA B 1 170 ? -8.875 -2.18 -10.234 1 85.94 170 ALA B N 1
ATOM 3529 C CA . ALA B 1 170 ? -9.711 -0.987 -10.109 1 85.94 170 ALA B CA 1
ATOM 3530 C C . ALA B 1 170 ? -11.195 -1.339 -10.227 1 85.94 170 ALA B C 1
ATOM 3532 O O . ALA B 1 170 ? -12.055 -0.506 -9.945 1 85.94 170 ALA B O 1
ATOM 3533 N N . GLU B 1 171 ? -11.484 -2.557 -10.547 1 90.19 171 GLU B N 1
ATOM 3534 C CA . GLU B 1 171 ? -12.875 -2.887 -10.859 1 90.19 171 GLU B CA 1
ATOM 3535 C C . GLU B 1 171 ? -13.75 -2.805 -9.609 1 90.19 171 GLU B C 1
ATOM 3537 O O . GLU B 1 171 ? -14.812 -2.182 -9.633 1 90.19 171 GLU B O 1
ATOM 3542 N N . VAL B 1 172 ? -13.328 -3.443 -8.57 1 93.25 172 VAL B N 1
ATOM 3543 C CA . VAL B 1 172 ? -14.102 -3.439 -7.336 1 93.25 172 VAL B CA 1
ATOM 3544 C C . VAL B 1 172 ? -14.25 -2.01 -6.82 1 93.25 172 VAL B C 1
ATOM 3546 O O . VAL B 1 172 ? -15.344 -1.583 -6.457 1 93.25 172 VAL B O 1
ATOM 3549 N N . ALA B 1 173 ? -13.18 -1.288 -6.84 1 92.25 173 ALA B N 1
ATOM 3550 C CA . ALA B 1 173 ? -13.219 0.107 -6.41 1 92.25 173 ALA B CA 1
ATOM 3551 C C . ALA B 1 173 ? -14.203 0.913 -7.25 1 92.25 173 ALA B C 1
ATOM 3553 O O . ALA B 1 173 ? -14.93 1.759 -6.727 1 92.25 173 ALA B O 1
ATOM 3554 N N . SER B 1 174 ? -14.188 0.646 -8.523 1 93.81 174 SER B N 1
ATOM 3555 C CA . SER B 1 174 ? -15.078 1.355 -9.43 1 93.81 174 SER B CA 1
ATOM 3556 C C . SER B 1 174 ? -16.547 1.096 -9.086 1 93.81 174 SER B C 1
ATOM 3558 O O . SER B 1 174 ? -17.359 2.023 -9.062 1 93.81 174 SER B O 1
ATOM 3560 N N . VAL B 1 175 ? -16.891 -0.057 -8.797 1 93.75 175 VAL B N 1
ATOM 3561 C CA . VAL B 1 175 ? -18.266 -0.403 -8.469 1 93.75 175 VAL B CA 1
ATOM 3562 C C . VAL B 1 175 ? -18.641 0.21 -7.117 1 93.75 175 VAL B C 1
ATOM 3564 O O . VAL B 1 175 ? -19.75 0.721 -6.949 1 93.75 175 VAL B O 1
ATOM 3567 N N . LEU B 1 176 ? -17.734 0.133 -6.172 1 93.31 176 LEU B N 1
ATOM 3568 C CA . LEU B 1 176 ? -17.969 0.756 -4.875 1 93.31 176 LEU B CA 1
ATOM 3569 C C . LEU B 1 176 ? -18.281 2.24 -5.039 1 93.31 176 LEU B C 1
ATOM 3571 O O . LEU B 1 176 ? -19.203 2.76 -4.402 1 93.31 176 LEU B O 1
ATOM 3575 N N . ARG B 1 177 ? -17.531 2.902 -5.879 1 91.44 177 ARG B N 1
ATOM 3576 C CA . ARG B 1 177 ? -17.719 4.332 -6.117 1 91.44 177 ARG B CA 1
ATOM 3577 C C . ARG B 1 177 ? -19.078 4.605 -6.766 1 91.44 177 ARG B C 1
ATOM 3579 O O . ARG B 1 177 ? -19.766 5.559 -6.395 1 91.44 177 ARG B O 1
ATOM 3586 N N . GLN B 1 178 ? -19.406 3.793 -7.715 1 91.75 178 GLN B N 1
ATOM 3587 C CA . GLN B 1 178 ? -20.656 3.963 -8.453 1 91.75 178 GLN B CA 1
ATOM 3588 C C . GLN B 1 178 ? -21.859 3.795 -7.535 1 91.75 178 GLN B C 1
ATOM 3590 O O . GLN B 1 178 ? -22.875 4.484 -7.695 1 91.75 178 GLN B O 1
ATOM 3595 N N . LYS B 1 179 ? -21.734 2.984 -6.566 1 91.56 179 LYS B N 1
ATOM 3596 C CA . LYS B 1 179 ? -22.891 2.66 -5.727 1 91.56 179 LYS B CA 1
ATOM 3597 C C . LYS B 1 179 ? -22.797 3.359 -4.371 1 91.56 179 LYS B C 1
ATOM 3599 O O . LYS B 1 179 ? -23.484 2.977 -3.422 1 91.56 179 LYS B O 1
ATOM 3604 N N . LYS B 1 180 ? -21.891 4.215 -4.301 1 86.81 180 LYS B N 1
ATOM 3605 C CA . LYS B 1 180 ? -21.609 4.895 -3.041 1 86.81 180 LYS B CA 1
ATOM 3606 C C . LYS B 1 180 ? -22.875 5.477 -2.422 1 86.81 180 LYS B C 1
ATOM 3608 O O . LYS B 1 180 ? -23.141 5.258 -1.241 1 86.81 180 LYS B O 1
ATOM 3613 N N . ASN B 1 181 ? -23.688 6.176 -3.156 1 84.38 181 ASN B N 1
ATOM 3614 C CA . ASN B 1 181 ? -24.875 6.852 -2.656 1 84.38 181 ASN B CA 1
ATOM 3615 C C . ASN B 1 181 ? -25.922 5.852 -2.162 1 84.38 181 ASN B C 1
ATOM 3617 O O . ASN B 1 181 ? -26.625 6.117 -1.191 1 84.38 181 ASN B O 1
ATOM 3621 N N . GLU B 1 182 ? -25.922 4.711 -2.838 1 86.06 182 GLU B N 1
ATOM 3622 C CA . GLU B 1 182 ? -26.859 3.668 -2.455 1 86.06 182 GLU B CA 1
ATOM 3623 C C . GLU B 1 182 ? -26.438 2.982 -1.16 1 86.06 182 GLU B C 1
ATOM 3625 O O . GLU B 1 182 ? -27.266 2.506 -0.396 1 86.06 182 GLU B O 1
ATOM 3630 N N . THR B 1 183 ? -25.172 3.061 -0.954 1 82.06 183 THR B N 1
ATOM 3631 C CA . THR B 1 183 ? -24.641 2.254 0.14 1 82.06 183 THR B CA 1
ATOM 3632 C C . THR B 1 183 ? -24.422 3.109 1.383 1 82.06 183 THR B C 1
ATOM 3634 O O . THR B 1 183 ? -24.438 2.6 2.506 1 82.06 183 THR B O 1
ATOM 3637 N N . PHE B 1 184 ? -24.297 4.418 0.928 1 74.81 184 PHE B N 1
ATOM 3638 C CA . PHE B 1 184 ? -24.016 5.316 2.043 1 74.81 184 PHE B CA 1
ATOM 3639 C C . PHE B 1 184 ? -25.203 5.379 3 1 74.81 184 PHE B C 1
ATOM 3641 O O . PHE B 1 184 ? -26.359 5.426 2.566 1 74.81 184 PHE B O 1
ATOM 3648 N N . GLY B 1 185 ? -25.281 5.039 4.062 1 76 185 GLY B N 1
ATOM 3649 C CA . GLY B 1 185 ? -26.328 5.043 5.066 1 76 185 GLY B CA 1
ATOM 3650 C C . GLY B 1 185 ? -26.781 3.652 5.473 1 76 185 GLY B C 1
ATOM 3651 O O . GLY B 1 185 ? -27.438 3.48 6.5 1 76 185 GLY B O 1
ATOM 3652 N N . LYS B 1 186 ? -26.391 2.742 4.57 1 80.38 186 LYS B N 1
ATOM 3653 C CA . LYS B 1 186 ? -26.828 1.385 4.875 1 80.38 186 LYS B CA 1
ATOM 3654 C C . LYS B 1 186 ? -25.875 0.7 5.848 1 80.38 186 LYS B C 1
ATOM 3656 O O . LYS B 1 186 ? -26.281 -0.213 6.574 1 80.38 186 LYS B O 1
ATOM 3661 N N . THR B 1 187 ? -24.734 1.188 5.785 1 85.81 187 THR B N 1
ATOM 3662 C CA . THR B 1 187 ? -23.75 0.575 6.68 1 85.81 187 THR B CA 1
ATOM 3663 C C . THR B 1 187 ? -22.688 1.586 7.094 1 85.81 187 THR B C 1
ATOM 3665 O O . THR B 1 187 ? -22.219 2.371 6.27 1 85.81 187 THR B O 1
ATOM 3668 N N . PRO B 1 188 ? -22.344 1.558 8.359 1 88.25 188 PRO B N 1
ATOM 3669 C CA . PRO B 1 188 ?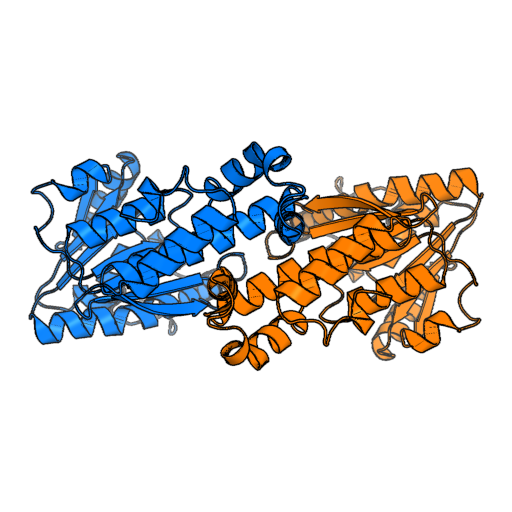 -21.25 2.439 8.789 1 88.25 188 PRO B CA 1
ATOM 3670 C C . PRO B 1 188 ? -19.922 2.102 8.117 1 88.25 188 PRO B C 1
ATOM 3672 O O . PRO B 1 188 ? -19.031 2.945 8.062 1 88.25 188 PRO B O 1
ATOM 3675 N N . LEU B 1 189 ? -19.812 0.938 7.562 1 90.44 189 LEU B N 1
ATOM 3676 C CA . LEU B 1 189 ? -18.578 0.488 6.949 1 90.44 189 LEU B CA 1
ATOM 3677 C C . LEU B 1 189 ? -18.344 1.188 5.617 1 90.44 189 LEU B C 1
ATOM 3679 O O . LEU B 1 189 ? -17.234 1.132 5.066 1 90.44 189 LEU B O 1
ATOM 3683 N N . SER B 1 190 ? -19.344 1.947 5.184 1 91.06 190 SER B N 1
ATOM 3684 C CA . SER B 1 190 ? -19.188 2.705 3.945 1 91.06 190 SER B CA 1
ATOM 3685 C C . SER B 1 190 ? -18.125 3.783 4.094 1 91.06 190 SER B C 1
ATOM 3687 O O . SER B 1 190 ? -17.594 4.293 3.098 1 91.06 190 SER B O 1
ATOM 3689 N N . GLU B 1 191 ? -17.75 4.082 5.324 1 92.19 191 GLU B N 1
ATOM 3690 C CA . GLU B 1 191 ? -16.688 5.043 5.586 1 92.19 191 GLU B CA 1
ATOM 3691 C C . GLU B 1 191 ? -15.352 4.543 5.051 1 92.19 191 GLU B C 1
ATOM 3693 O O . GLU B 1 191 ? -14.453 5.336 4.773 1 92.19 191 GLU B O 1
ATOM 3698 N N . LEU B 1 192 ? -15.25 3.234 4.887 1 93 192 LEU B N 1
ATOM 3699 C CA . LEU B 1 192 ? -14.016 2.619 4.414 1 93 192 LEU B CA 1
ATOM 3700 C C . LEU B 1 192 ? -13.734 2.996 2.963 1 93 192 LEU B C 1
ATOM 3702 O O . LEU B 1 192 ? -12.609 2.852 2.482 1 93 192 LEU B O 1
ATOM 3706 N N . TRP B 1 193 ? -14.742 3.443 2.281 1 93.25 193 TRP B N 1
ATOM 3707 C CA . TRP B 1 193 ? -14.531 3.82 0.889 1 93.25 193 TRP B CA 1
ATOM 3708 C C . TRP B 1 193 ? -15.219 5.141 0.57 1 93.25 193 TRP B C 1
ATOM 3710 O O . TRP B 1 193 ? -15.758 5.316 -0.525 1 93.25 193 TRP B O 1
ATOM 3720 N N . ARG B 1 194 ? -15.305 6.039 1.504 1 91.62 194 ARG B N 1
ATOM 3721 C CA . ARG B 1 194 ? -15.898 7.355 1.327 1 91.62 194 ARG B CA 1
ATOM 3722 C C . ARG B 1 194 ? -14.992 8.258 0.497 1 91.62 194 ARG B C 1
ATOM 3724 O O . ARG B 1 194 ? -15.461 8.945 -0.415 1 91.62 194 ARG B O 1
ATOM 3731 N N . HIS B 1 195 ? -13.742 8.273 0.854 1 92.12 195 HIS B N 1
ATOM 3732 C CA . HIS B 1 195 ? -12.773 9.078 0.122 1 92.12 195 HIS B CA 1
ATOM 3733 C C . HIS B 1 195 ? -12.156 8.297 -1.029 1 92.12 195 HIS B C 1
ATOM 3735 O O . HIS B 1 195 ? -11.945 7.086 -0.919 1 92.12 195 HIS B O 1
ATOM 3741 N N . PRO B 1 196 ? -11.852 8.969 -2.133 1 89.69 196 PRO B N 1
ATOM 3742 C CA . PRO B 1 196 ? -11.367 8.273 -3.324 1 89.69 196 PRO B CA 1
ATOM 3743 C C . PRO B 1 196 ? -10.141 7.402 -3.041 1 89.69 196 PRO B C 1
ATOM 3745 O O . PRO B 1 196 ? -10.078 6.258 -3.5 1 89.69 196 PRO B O 1
ATOM 3748 N N . ILE B 1 197 ? -9.203 7.867 -2.314 1 89.62 197 ILE B N 1
ATOM 3749 C CA . ILE B 1 197 ? -7.996 7.09 -2.027 1 89.62 197 ILE B CA 1
ATOM 3750 C C . ILE B 1 197 ? -8.359 5.867 -1.193 1 89.62 197 ILE B C 1
ATOM 3752 O O . ILE B 1 197 ? -7.809 4.781 -1.4 1 89.62 197 ILE B O 1
ATOM 3756 N N . HIS B 1 198 ? -9.289 6.004 -0.215 1 91.81 198 HIS B N 1
ATOM 3757 C CA . HIS B 1 198 ? -9.727 4.879 0.602 1 91.81 198 HIS B CA 1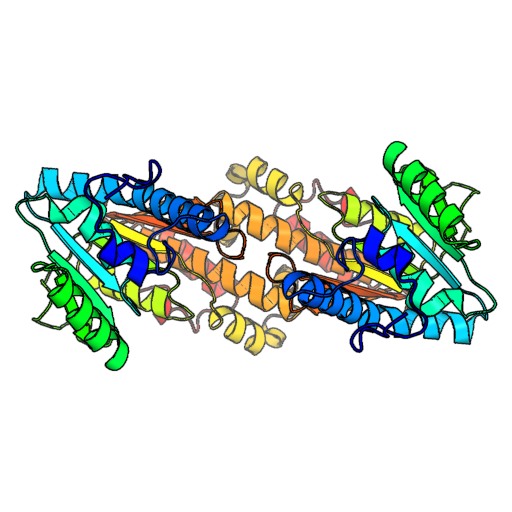
ATOM 3758 C C . HIS B 1 198 ? -10.484 3.85 -0.234 1 91.81 198 HIS B C 1
ATOM 3760 O O . HIS B 1 198 ? -10.352 2.645 -0.014 1 91.81 198 HIS B O 1
ATOM 3766 N N . THR B 1 199 ? -11.234 4.387 -1.193 1 92.5 199 THR B N 1
ATOM 3767 C CA . THR B 1 199 ? -11.977 3.496 -2.08 1 92.5 199 THR B CA 1
ATOM 3768 C C . THR B 1 199 ? -11.031 2.611 -2.879 1 92.5 199 THR B C 1
ATOM 3770 O O . THR B 1 199 ? -11.242 1.402 -2.992 1 92.5 199 THR B O 1
ATOM 3773 N N . ARG B 1 200 ? -10.055 3.213 -3.395 1 90.88 200 ARG B N 1
ATOM 3774 C CA . ARG B 1 200 ? -9.086 2.475 -4.191 1 90.88 200 ARG B CA 1
ATOM 3775 C C . ARG B 1 200 ? -8.352 1.439 -3.34 1 90.88 200 ARG B C 1
ATOM 3777 O O . ARG B 1 200 ? -8.188 0.29 -3.756 1 90.88 200 ARG B O 1
ATOM 3784 N N . GLU B 1 201 ? -7.914 1.852 -2.162 1 88.62 201 GLU B N 1
ATOM 3785 C CA . GLU B 1 201 ? -7.195 0.951 -1.265 1 88.62 201 GLU B CA 1
ATOM 3786 C C . GLU B 1 201 ? -8.086 -0.208 -0.82 1 88.62 201 GLU B C 1
ATOM 3788 O O . GLU B 1 201 ? -7.668 -1.367 -0.858 1 88.62 201 GLU B O 1
ATOM 3793 N N . PHE B 1 202 ? -9.242 0.118 -0.44 1 93.12 202 PHE B N 1
ATOM 3794 C CA . PHE B 1 202 ? -10.172 -0.907 0.015 1 93.12 202 PHE B CA 1
ATOM 3795 C C . PHE B 1 202 ? -10.539 -1.85 -1.125 1 93.12 202 PHE B C 1
ATOM 3797 O O . PHE B 1 202 ? -10.594 -3.068 -0.939 1 93.12 202 PHE B O 1
ATOM 3804 N N . GLY B 1 203 ? -10.883 -1.263 -2.232 1 93.81 203 GLY B N 1
ATOM 3805 C CA . GLY B 1 203 ? -11.203 -2.074 -3.395 1 93.81 203 GLY B CA 1
ATOM 3806 C C . GLY B 1 203 ? -10.117 -3.07 -3.752 1 93.81 203 GLY B C 1
ATOM 3807 O O . GLY B 1 203 ? -10.406 -4.223 -4.074 1 93.81 203 GLY B O 1
ATOM 3808 N N . SER B 1 204 ? -8.945 -2.627 -3.709 1 91.38 204 SER B N 1
ATOM 3809 C CA . SER B 1 204 ? -7.82 -3.5 -4.02 1 91.38 204 SER B CA 1
ATOM 3810 C C . SER B 1 204 ? -7.703 -4.633 -3.008 1 91.38 204 SER B C 1
ATOM 3812 O O . SER B 1 204 ? -7.531 -5.797 -3.387 1 91.38 204 SER B O 1
ATOM 3814 N N . GLN B 1 205 ? -7.727 -4.289 -1.754 1 91.69 205 GLN B N 1
ATOM 3815 C CA . GLN B 1 205 ? -7.641 -5.285 -0.693 1 91.69 205 GLN B CA 1
ATOM 3816 C C . GLN B 1 205 ? -8.773 -6.305 -0.805 1 91.69 205 GLN B C 1
ATOM 3818 O O . GLN B 1 205 ? -8.539 -7.512 -0.709 1 91.69 205 GLN B O 1
ATOM 3823 N N . LEU B 1 206 ? -9.945 -5.805 -0.965 1 94.75 206 LEU B N 1
ATOM 3824 C CA . LEU B 1 206 ? -11.117 -6.66 -1.076 1 94.75 206 LEU B CA 1
ATOM 3825 C C . LEU B 1 206 ? -10.984 -7.613 -2.26 1 94.75 206 LEU B C 1
ATOM 3827 O O . LEU B 1 206 ? -11.367 -8.781 -2.168 1 94.75 206 LEU B O 1
ATOM 3831 N N . THR B 1 207 ? -10.477 -7.125 -3.34 1 95.31 207 THR B N 1
ATOM 3832 C CA . THR B 1 207 ? -10.289 -7.961 -4.52 1 95.31 207 THR B CA 1
ATOM 3833 C C . THR B 1 207 ? -9.422 -9.172 -4.191 1 95.31 207 THR B C 1
ATOM 3835 O O . THR B 1 207 ? -9.758 -10.305 -4.547 1 95.31 207 THR B O 1
ATOM 3838 N N . ASN B 1 208 ? -8.328 -8.93 -3.535 1 94.25 208 ASN B N 1
ATOM 3839 C CA . ASN B 1 208 ? -7.434 -10.023 -3.174 1 94.25 208 ASN B CA 1
ATOM 3840 C C . ASN B 1 208 ? -8.117 -11.016 -2.242 1 94.25 208 ASN B C 1
ATOM 3842 O O . ASN B 1 208 ? -7.91 -12.227 -2.355 1 94.25 208 ASN B O 1
ATOM 3846 N N . VAL B 1 209 ? -8.898 -10.531 -1.325 1 95.62 209 VAL B N 1
ATOM 3847 C CA . VAL B 1 209 ? -9.648 -11.383 -0.41 1 95.62 209 VAL B CA 1
ATOM 3848 C C . VAL B 1 209 ? -10.617 -12.258 -1.198 1 95.62 209 VAL B C 1
ATOM 3850 O O . VAL B 1 209 ? -10.719 -13.461 -0.957 1 95.62 209 VAL B O 1
ATOM 3853 N N . LEU B 1 210 ? -11.312 -11.617 -2.131 1 96.81 210 LEU B N 1
ATOM 3854 C CA . LEU B 1 210 ? -12.273 -12.359 -2.947 1 96.81 210 LEU B CA 1
ATOM 3855 C C . LEU B 1 210 ? -11.562 -13.414 -3.795 1 96.81 210 LEU B C 1
ATOM 3857 O O . LEU B 1 210 ? -12.078 -14.516 -3.977 1 96.81 210 LEU B O 1
ATOM 3861 N N . ARG B 1 211 ? -10.414 -13.086 -4.312 1 96.62 211 ARG B N 1
ATOM 3862 C CA . ARG B 1 211 ? -9.609 -14.039 -5.07 1 96.62 211 ARG B CA 1
ATOM 3863 C C . ARG B 1 211 ? -9.227 -15.242 -4.211 1 96.62 211 ARG B C 1
ATOM 3865 O O . ARG B 1 211 ? -9.32 -16.391 -4.66 1 96.62 211 ARG B O 1
ATOM 3872 N N . CYS B 1 212 ? -8.82 -14.945 -2.979 1 97.12 212 CYS B N 1
ATOM 3873 C CA . CYS B 1 212 ? -8.469 -16.016 -2.051 1 97.12 212 CYS B CA 1
ATOM 3874 C C . CYS B 1 212 ? -9.672 -16.922 -1.792 1 97.12 212 CYS B C 1
ATOM 3876 O O . CYS B 1 212 ? -9.555 -18.141 -1.86 1 97.12 212 CYS B O 1
ATOM 3878 N N . LEU B 1 213 ? -10.797 -16.344 -1.535 1 97.5 213 LEU B N 1
ATOM 3879 C CA . LEU B 1 213 ? -12 -17.109 -1.254 1 97.5 213 LEU B CA 1
ATOM 3880 C C . LEU B 1 213 ? -12.414 -17.938 -2.467 1 97.5 213 LEU B C 1
ATOM 3882 O O . LEU B 1 213 ? -12.883 -19.078 -2.32 1 97.5 213 LEU B O 1
ATOM 3886 N N . GLN B 1 214 ? -12.266 -17.359 -3.662 1 97.75 214 GLN B N 1
ATOM 3887 C CA . GLN B 1 214 ? -12.578 -18.109 -4.879 1 97.75 214 GLN B CA 1
ATOM 3888 C C . GLN B 1 214 ? -11.734 -19.375 -4.988 1 97.75 214 GLN B C 1
ATOM 3890 O O . GLN B 1 214 ? -12.242 -20.453 -5.301 1 97.75 214 GLN B O 1
ATOM 3895 N N . LEU B 1 215 ? -10.477 -19.234 -4.746 1 98.12 215 LEU B N 1
ATOM 3896 C CA . LEU B 1 215 ? -9.562 -20.375 -4.824 1 98.12 215 LEU B CA 1
ATOM 3897 C C . LEU B 1 215 ? -9.906 -21.422 -3.771 1 98.12 215 LEU B C 1
ATOM 3899 O O . LEU B 1 215 ? -9.938 -22.609 -4.062 1 98.12 215 LEU B O 1
ATOM 3903 N N . GLU B 1 216 ? -10.234 -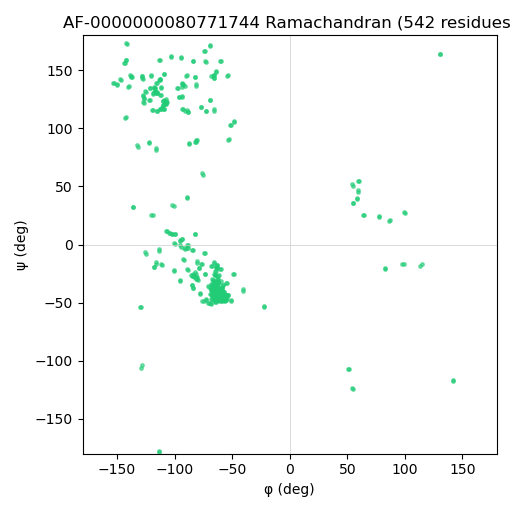20.969 -2.551 1 97.56 216 GLU B N 1
ATOM 3904 C CA . GLU B 1 216 ? -10.633 -21.891 -1.501 1 97.56 216 GLU B CA 1
ATOM 3905 C C . GLU B 1 216 ? -11.93 -22.609 -1.865 1 97.56 216 GLU B C 1
ATOM 3907 O O . GLU B 1 216 ? -12.047 -23.828 -1.664 1 97.56 216 GLU B O 1
ATOM 3912 N N . ALA B 1 217 ? -12.82 -21.844 -2.385 1 97.69 217 ALA B N 1
ATOM 3913 C CA . ALA B 1 217 ? -14.102 -22.422 -2.785 1 97.69 217 ALA B CA 1
ATOM 3914 C C . ALA B 1 217 ? -13.922 -23.453 -3.887 1 97.69 217 ALA B C 1
ATOM 3916 O O . ALA B 1 217 ? -14.781 -24.328 -4.082 1 97.69 217 ALA B O 1
ATOM 3917 N N . ARG B 1 218 ? -12.828 -23.406 -4.57 1 97.81 218 ARG B N 1
ATOM 3918 C CA . ARG B 1 218 ? -12.594 -24.312 -5.695 1 97.81 218 ARG B CA 1
ATOM 3919 C C . ARG B 1 218 ? -11.578 -25.391 -5.332 1 97.81 218 ARG B C 1
ATOM 3921 O O . ARG B 1 218 ? -11.039 -26.062 -6.211 1 97.81 218 ARG B O 1
ATOM 3928 N N . GLY B 1 219 ? -11.258 -25.5 -4.09 1 97.69 219 GLY B N 1
ATOM 3929 C CA . GLY B 1 219 ? -10.547 -26.688 -3.607 1 97.69 219 GLY B CA 1
ATOM 3930 C C . GLY B 1 219 ? -9.055 -26.453 -3.451 1 97.69 219 GLY B C 1
ATOM 3931 O O . GLY B 1 219 ? -8.273 -27.406 -3.535 1 97.69 219 GLY B O 1
ATOM 3932 N N . TYR B 1 220 ? -8.68 -25.25 -3.211 1 98.44 220 TYR B N 1
ATOM 3933 C CA . TYR B 1 220 ? -7.266 -24.953 -3.012 1 98.44 220 TYR B CA 1
ATOM 3934 C C . TYR B 1 220 ? -6.996 -24.516 -1.577 1 98.44 220 TYR B C 1
ATOM 3936 O O . TYR B 1 220 ? -7.816 -23.828 -0.967 1 98.44 220 TYR B O 1
ATOM 3944 N N . GLN B 1 221 ? -5.848 -24.938 -1.056 1 97.75 221 GLN B N 1
ATOM 3945 C CA . GLN B 1 221 ? -5.293 -24.406 0.189 1 97.75 221 GLN B CA 1
ATOM 3946 C C . GLN B 1 221 ? -4.34 -23.25 -0.079 1 97.75 221 GLN B C 1
ATOM 3948 O O . GLN B 1 221 ? -3.525 -23.312 -1.003 1 97.75 221 GLN B O 1
ATOM 3953 N N . LEU B 1 222 ? -4.504 -22.234 0.786 1 97.12 222 LEU B N 1
ATOM 3954 C CA . LEU B 1 222 ? -3.793 -21.016 0.433 1 97.12 222 LEU B CA 1
ATOM 3955 C C . LEU B 1 222 ? -2.688 -20.719 1.44 1 97.12 222 LEU B C 1
ATOM 3957 O O . LEU B 1 222 ? -2.848 -20.969 2.637 1 97.12 222 LEU B O 1
ATOM 3961 N N . THR B 1 223 ? -1.586 -20.234 0.926 1 96 223 THR B N 1
ATOM 3962 C CA . THR B 1 223 ? -0.573 -19.5 1.668 1 96 223 THR B CA 1
ATOM 3963 C C . THR B 1 223 ? -0.474 -18.062 1.162 1 96 223 THR B C 1
ATOM 3965 O O . THR B 1 223 ? -0.194 -17.828 -0.016 1 96 223 THR B O 1
ATOM 3968 N N . VAL B 1 224 ? -0.822 -17.125 2.02 1 94.81 224 VAL B N 1
ATOM 3969 C CA . VAL B 1 224 ? -0.792 -15.711 1.663 1 94.81 224 VAL B CA 1
ATOM 3970 C C . VAL B 1 224 ? 0.293 -15 2.467 1 94.81 224 VAL B C 1
ATOM 3972 O O . VAL B 1 224 ? 0.232 -14.953 3.697 1 94.81 224 VAL B O 1
ATOM 3975 N N . THR B 1 225 ? 1.312 -14.461 1.743 1 90.62 225 THR B N 1
ATOM 3976 C CA . THR B 1 225 ? 2.439 -13.852 2.443 1 90.62 225 THR B CA 1
ATOM 3977 C C . THR B 1 225 ? 2.922 -12.602 1.711 1 90.62 225 THR B C 1
ATOM 3979 O O . THR B 1 225 ? 2.338 -12.203 0.701 1 90.62 225 THR B O 1
ATOM 3982 N N . GLU B 1 226 ? 3.82 -11.953 2.363 1 85.94 226 GLU B N 1
ATOM 3983 C CA . GLU B 1 226 ? 4.414 -10.75 1.775 1 85.94 226 GLU B CA 1
ATOM 3984 C C . GLU B 1 226 ? 5.73 -11.078 1.074 1 85.94 226 GLU B C 1
ATOM 3986 O O . GLU B 1 226 ? 6.547 -11.836 1.6 1 85.94 226 GLU B O 1
ATOM 3991 N N . LEU B 1 227 ? 5.785 -10.664 -0.14 1 75.88 227 LEU B N 1
ATOM 3992 C CA . LEU B 1 227 ? 7.062 -10.742 -0.842 1 75.88 227 LEU B CA 1
ATOM 3993 C C . LEU B 1 227 ? 7.957 -9.562 -0.477 1 75.88 227 LEU B C 1
ATOM 3995 O O . LEU B 1 227 ? 7.684 -8.422 -0.876 1 75.88 227 LEU B O 1
ATOM 3999 N N . VAL B 1 228 ? 8.828 -9.719 0.628 1 61.59 228 VAL B N 1
ATOM 4000 C CA . VAL B 1 228 ? 9.664 -8.664 1.206 1 61.59 228 VAL B CA 1
ATOM 4001 C C . VAL B 1 228 ? 10.695 -8.203 0.183 1 61.59 228 VAL B C 1
ATOM 4003 O O . VAL B 1 228 ? 11.172 -9 -0.627 1 61.59 228 VAL B O 1
ATOM 4006 N N . GLY B 1 229 ? 11.125 -6.805 0.261 1 53.62 229 GLY B N 1
ATOM 4007 C CA . GLY B 1 229 ? 12.211 -6.254 -0.528 1 53.62 229 GLY B CA 1
ATOM 4008 C C . GLY B 1 229 ? 11.742 -5.539 -1.778 1 53.62 229 GLY B C 1
ATOM 4009 O O . GLY B 1 229 ? 12.555 -5.02 -2.547 1 53.62 229 GLY B O 1
ATOM 4010 N N . TRP B 1 230 ? 10.539 -5.887 -2.023 1 45.56 230 TRP B N 1
ATOM 4011 C CA . TRP B 1 230 ? 10.102 -5.184 -3.223 1 45.56 230 TRP B CA 1
ATOM 4012 C C . TRP B 1 230 ? 9.797 -3.721 -2.914 1 45.56 230 TRP B C 1
ATOM 4014 O O . TRP B 1 230 ? 8.844 -3.42 -2.188 1 45.56 230 TRP B O 1
ATOM 4024 N N . GLU B 1 231 ? 10.82 -3.109 -2.449 1 43.34 231 GLU B N 1
ATOM 4025 C CA . GLU B 1 231 ? 10.828 -1.74 -1.946 1 43.34 231 GLU B CA 1
ATOM 4026 C C . GLU B 1 231 ? 9.664 -0.936 -2.521 1 43.34 231 GLU B C 1
ATOM 4028 O O . GLU B 1 231 ? 9.086 -0.097 -1.831 1 43.34 231 GLU B O 1
ATOM 4033 N N . HIS B 1 232 ? 9.625 -1.008 -3.877 1 42.34 232 HIS B N 1
ATOM 4034 C CA . HIS B 1 232 ? 8.82 0.011 -4.551 1 42.34 232 HIS B CA 1
ATOM 4035 C C . HIS B 1 232 ? 7.367 -0.431 -4.688 1 42.34 232 HIS B C 1
ATOM 4037 O O . HIS B 1 232 ? 6.578 0.229 -5.363 1 42.34 232 HIS B O 1
ATOM 4043 N N . SER B 1 233 ? 7.102 -1.595 -4.273 1 44.03 233 SER B N 1
ATOM 4044 C CA . SER B 1 233 ? 5.758 -1.951 -4.711 1 44.03 233 SER B CA 1
ATOM 4045 C C . SER B 1 233 ? 4.797 -2.033 -3.527 1 44.03 233 SER B C 1
ATOM 4047 O O . SER B 1 233 ? 5.176 -2.48 -2.443 1 44.03 233 SER B O 1
ATOM 4049 N N . MET B 1 234 ? 3.785 -1.225 -3.488 1 43.84 234 MET B N 1
ATOM 4050 C CA . MET B 1 234 ? 2.627 -1.22 -2.598 1 43.84 234 MET B CA 1
ATOM 4051 C C . MET B 1 234 ? 2.123 -2.639 -2.352 1 43.84 234 MET B C 1
ATOM 4053 O O . MET B 1 234 ? 1.464 -2.902 -1.345 1 43.84 234 MET B O 1
ATOM 4057 N N . LYS B 1 235 ? 2.162 -3.352 -3.43 1 57.09 235 LYS B N 1
ATOM 4058 C CA . LYS B 1 235 ? 1.392 -4.574 -3.211 1 57.09 235 LYS B CA 1
ATOM 4059 C C . LYS B 1 235 ? 2.285 -5.809 -3.297 1 57.09 235 LYS B C 1
ATOM 4061 O O . LYS B 1 235 ? 2.842 -6.105 -4.355 1 57.09 235 LYS B O 1
ATOM 4066 N N . ASN B 1 236 ? 2.947 -6.102 -2.152 1 72.94 236 ASN B N 1
ATOM 4067 C CA . ASN B 1 236 ? 3.869 -7.223 -2.004 1 72.94 236 ASN B CA 1
ATOM 4068 C C . ASN B 1 236 ? 3.146 -8.484 -1.546 1 72.94 236 ASN B C 1
ATOM 4070 O O . ASN B 1 236 ? 3.682 -9.258 -0.75 1 72.94 236 ASN B O 1
ATOM 4074 N N . GLU B 1 237 ? 1.987 -8.648 -2.133 1 89 237 GLU B N 1
ATOM 4075 C CA . GLU B 1 237 ? 1.262 -9.844 -1.694 1 89 237 GLU B CA 1
ATOM 4076 C C . GLU B 1 237 ? 1.552 -11.031 -2.604 1 89 237 GLU B C 1
ATOM 4078 O O . GLU B 1 237 ? 1.578 -10.891 -3.828 1 89 237 GLU B O 1
ATOM 4083 N N . LEU B 1 238 ? 1.957 -12.172 -2.025 1 93.69 238 LEU B N 1
ATOM 4084 C CA . LEU B 1 238 ? 2.145 -13.453 -2.701 1 93.69 238 LEU B CA 1
ATOM 4085 C C . LEU B 1 238 ? 1.084 -14.461 -2.266 1 93.69 238 LEU B C 1
ATOM 4087 O O . LEU B 1 238 ? 0.939 -14.734 -1.073 1 93.69 238 LEU B O 1
ATOM 4091 N N . ILE B 1 239 ? 0.284 -14.961 -3.199 1 96.5 239 ILE B N 1
ATOM 4092 C CA . ILE B 1 239 ? -0.716 -15.992 -2.945 1 96.5 239 ILE B CA 1
ATOM 4093 C C . ILE B 1 239 ? -0.278 -17.312 -3.588 1 96.5 239 ILE B C 1
ATOM 4095 O O . ILE B 1 239 ? -0.095 -17.375 -4.805 1 96.5 239 ILE B O 1
ATOM 4099 N N . ILE B 1 240 ? -0.049 -18.281 -2.805 1 98.12 240 ILE B N 1
ATOM 4100 C CA . ILE B 1 240 ? 0.247 -19.625 -3.287 1 98.12 240 ILE B CA 1
ATOM 4101 C C . ILE B 1 240 ? -0.921 -20.547 -2.971 1 98.12 240 ILE B C 1
ATOM 4103 O O . ILE B 1 240 ? -1.325 -20.672 -1.813 1 98.12 240 ILE B O 1
ATOM 4107 N N . ALA B 1 241 ? -1.432 -21.156 -4.008 1 98.56 241 ALA B N 1
ATOM 4108 C CA . ALA B 1 241 ? -2.557 -22.078 -3.861 1 98.56 241 ALA B CA 1
ATOM 4109 C C . ALA B 1 241 ? -2.156 -23.5 -4.246 1 98.56 241 ALA B C 1
ATOM 4111 O O . ALA B 1 241 ? -1.543 -23.719 -5.293 1 98.56 241 ALA B O 1
ATOM 4112 N N . LYS B 1 242 ? -2.443 -24.422 -3.438 1 98.5 242 LYS B N 1
ATOM 4113 C CA . LYS B 1 242 ? -2.223 -25.844 -3.682 1 98.5 242 LYS B CA 1
ATOM 4114 C C . LYS B 1 242 ? -3.545 -26.594 -3.75 1 98.5 242 LYS B C 1
ATOM 4116 O O . LYS B 1 242 ? -4.367 -26.5 -2.838 1 98.5 242 LYS B O 1
ATOM 4121 N N . LYS B 1 243 ? -3.699 -27.375 -4.77 1 97.88 243 LYS B N 1
ATOM 4122 C CA . LYS B 1 243 ? -4.934 -28.141 -4.926 1 97.88 243 LYS B CA 1
ATOM 4123 C C . LYS B 1 243 ? -5.031 -29.234 -3.873 1 97.88 243 LYS B C 1
ATOM 4125 O O . LYS B 1 243 ? -4.105 -30.031 -3.711 1 97.88 243 LYS B O 1
ATOM 4130 N N . THR B 1 244 ? -6.016 -29.297 -3.129 1 93.06 244 THR B N 1
ATOM 4131 C CA . THR B 1 244 ? -6.207 -30.312 -2.09 1 93.06 244 THR B CA 1
ATOM 4132 C C . THR B 1 244 ? -7.441 -31.156 -2.381 1 93.06 244 THR B C 1
ATOM 4134 O O . THR B 1 244 ? -7.598 -32.25 -1.82 1 93.06 244 THR B O 1
ATOM 4137 N N . GLY B 1 245 ? -8.297 -30.688 -3.176 1 86.31 245 GLY B N 1
ATOM 4138 C CA . GLY B 1 245 ? -9.438 -31.531 -3.488 1 86.31 245 GLY B CA 1
ATOM 4139 C C . GLY B 1 245 ? -10.742 -30.766 -3.615 1 86.31 245 GLY B C 1
ATOM 4140 O O . GLY B 1 245 ? -10.812 -29.781 -4.352 1 86.31 245 GLY B O 1
ATOM 4141 N N . LYS B 1 246 ? -11.672 -31.156 -2.621 1 86.75 246 LYS B N 1
ATOM 4142 C CA . LYS B 1 246 ? -13.039 -30.656 -2.801 1 86.75 246 LYS B CA 1
ATOM 4143 C C . LYS B 1 246 ? -13.164 -29.234 -2.301 1 86.75 246 LYS B C 1
ATOM 4145 O O . LYS B 1 246 ? -12.625 -28.875 -1.247 1 86.75 246 LYS B O 1
ATOM 4150 N N . GLY B 1 247 ? -13.812 -28.469 -3.059 1 91.38 247 GLY B N 1
ATOM 4151 C CA . GLY B 1 247 ? -14.125 -27.094 -2.729 1 91.38 247 GLY B CA 1
ATOM 4152 C C . GLY B 1 247 ? -14.812 -26.938 -1.389 1 91.38 247 GLY B C 1
ATOM 4153 O O . GLY B 1 247 ? -15.602 -27.797 -0.988 1 91.38 247 GLY B O 1
ATOM 4154 N N . LYS B 1 248 ? -14.516 -25.844 -0.704 1 91.56 248 LYS B N 1
ATOM 4155 C CA . LYS B 1 248 ? -15.148 -25.531 0.569 1 91.56 248 LYS B CA 1
ATOM 4156 C C . LYS B 1 248 ? -16.406 -24.688 0.358 1 91.56 248 LYS B C 1
ATOM 4158 O O . LYS B 1 248 ? -16.328 -23.516 -0.037 1 91.56 248 LYS B O 1
ATOM 4163 N N . ASN B 1 249 ? -17.516 -25.219 0.687 1 94.44 249 ASN B N 1
ATOM 4164 C CA . ASN B 1 249 ? -18.781 -24.5 0.569 1 94.44 249 ASN B CA 1
ATOM 4165 C C . ASN B 1 249 ? -18.797 -23.266 1.476 1 94.44 249 ASN B C 1
ATOM 4167 O O . ASN B 1 249 ? -19.391 -22.25 1.124 1 94.44 249 ASN B O 1
ATOM 4171 N N . SER B 1 250 ? -18.188 -23.469 2.604 1 93.88 250 SER B N 1
ATOM 4172 C CA . SER B 1 250 ? -18.141 -22.359 3.551 1 93.88 250 SER B CA 1
ATOM 4173 C C . SER B 1 250 ? -17.453 -21.141 2.941 1 93.88 250 SER B C 1
ATOM 4175 O O . SER B 1 250 ? -17.859 -20 3.189 1 93.88 250 SER B O 1
ATOM 4177 N N . ALA B 1 251 ? -16.438 -21.375 2.145 1 94.81 251 ALA B N 1
ATOM 4178 C CA . ALA B 1 251 ? -15.742 -20.266 1.486 1 94.81 251 ALA B CA 1
ATOM 4179 C C . ALA B 1 251 ? -16.656 -19.578 0.48 1 94.81 251 ALA B C 1
ATOM 4181 O O . ALA B 1 251 ? -16.672 -18.344 0.406 1 94.81 251 ALA B O 1
ATOM 4182 N N . ARG B 1 252 ? -17.438 -20.312 -0.268 1 96.75 252 ARG B N 1
ATOM 4183 C CA . ARG B 1 252 ? -18.391 -19.75 -1.219 1 96.75 252 ARG B CA 1
ATOM 4184 C C . ARG B 1 252 ? -19.453 -18.938 -0.503 1 96.75 252 ARG B C 1
ATOM 4186 O O . ARG B 1 252 ? -19.812 -17.844 -0.948 1 96.75 252 ARG B O 1
ATOM 4193 N N . GLU B 1 253 ? -19.906 -19.453 0.568 1 96.25 253 GLU B N 1
ATOM 4194 C CA . GLU B 1 253 ? -20.938 -18.75 1.343 1 96.25 253 GLU B CA 1
ATOM 4195 C C . GLU B 1 253 ? -20.406 -17.406 1.858 1 96.25 253 GLU B C 1
ATOM 4197 O O . GLU B 1 253 ? -21.109 -16.391 1.776 1 96.25 253 GLU B O 1
ATOM 4202 N N . ARG B 1 254 ? -19.219 -17.453 2.371 1 94.88 254 ARG B N 1
ATOM 4203 C CA . ARG B 1 254 ? -18.625 -16.219 2.865 1 94.88 254 ARG B CA 1
ATOM 4204 C C . ARG B 1 254 ? -18.391 -15.227 1.729 1 94.88 254 ARG B C 1
ATOM 4206 O O . ARG B 1 254 ? -18.609 -14.023 1.893 1 94.88 254 ARG B O 1
ATOM 4213 N N . GLN B 1 255 ? -17.922 -15.742 0.654 1 96.38 255 GLN B N 1
ATOM 4214 C CA . GLN B 1 255 ? -17.703 -14.93 -0.538 1 96.38 255 GLN B CA 1
ATOM 4215 C C . GLN B 1 255 ? -18.969 -14.211 -0.966 1 96.38 255 GLN B C 1
ATOM 4217 O O . GLN B 1 255 ? -18.969 -13 -1.184 1 96.38 255 GLN B O 1
ATOM 4222 N N . LEU B 1 256 ? -20.047 -14.898 -1.031 1 97.12 256 LEU B N 1
ATOM 4223 C CA . LEU B 1 256 ? -21.344 -14.344 -1.434 1 97.12 256 LEU B CA 1
ATOM 4224 C C . LEU B 1 256 ? -21.859 -13.375 -0.379 1 97.12 256 LEU B C 1
ATOM 4226 O O . LEU B 1 256 ? -22.453 -12.344 -0.714 1 97.12 256 LEU B O 1
ATOM 4230 N N . ALA B 1 257 ? -21.656 -13.688 0.86 1 95.69 257 ALA B N 1
ATOM 4231 C CA . ALA B 1 257 ? -22.094 -12.82 1.952 1 95.69 257 ALA B CA 1
ATOM 4232 C C . ALA B 1 257 ? -21.375 -11.469 1.892 1 95.69 257 ALA B C 1
ATOM 4234 O O . ALA B 1 257 ? -21.984 -10.422 2.111 1 95.69 257 ALA B O 1
ATOM 4235 N N . ILE B 1 258 ? -20.094 -11.516 1.585 1 94.88 258 ILE B N 1
ATOM 4236 C CA . ILE B 1 258 ? -19.312 -10.289 1.474 1 94.88 258 ILE B CA 1
ATOM 4237 C C . ILE B 1 258 ? -19.828 -9.445 0.313 1 94.88 258 ILE B C 1
ATOM 4239 O O . ILE B 1 258 ? -20.062 -8.242 0.464 1 94.88 258 ILE B O 1
ATOM 4243 N N . LEU B 1 259 ? -20.047 -10.062 -0.84 1 96 259 LEU B N 1
ATOM 4244 C CA . LEU B 1 259 ? -20.562 -9.352 -2.01 1 96 259 LEU B CA 1
ATOM 4245 C C . LEU B 1 259 ? -21.906 -8.719 -1.72 1 96 259 LEU B C 1
ATOM 4247 O O . LEU B 1 259 ? -22.172 -7.578 -2.115 1 96 259 LEU B O 1
ATOM 4251 N N . ASP B 1 260 ? -22.688 -9.406 -0.985 1 93.81 260 ASP B N 1
ATOM 4252 C CA . ASP B 1 260 ? -24.016 -8.906 -0.64 1 93.81 260 ASP B CA 1
ATOM 4253 C C . ASP B 1 260 ? -23.922 -7.738 0.341 1 93.81 260 ASP B C 1
ATOM 4255 O O . ASP B 1 260 ? -24.5 -6.676 0.104 1 93.81 260 ASP B O 1
ATOM 4259 N N . GLU B 1 261 ? -23.188 -7.91 1.39 1 90.75 261 GLU B N 1
ATOM 4260 C CA . GLU B 1 261 ? -23.062 -6.918 2.453 1 90.75 261 GLU B CA 1
ATOM 4261 C C . GLU B 1 261 ? -22.5 -5.609 1.925 1 90.75 261 GLU B C 1
ATOM 4263 O O . GLU B 1 261 ? -22.844 -4.531 2.402 1 90.75 261 GLU B O 1
ATOM 4268 N N . LEU B 1 262 ? -21.688 -5.73 0.941 1 92 262 LEU B N 1
ATOM 4269 C CA . LEU B 1 262 ? -21.031 -4.535 0.432 1 92 262 LEU B CA 1
ATOM 4270 C C . LEU B 1 262 ? -21.688 -4.055 -0.854 1 92 262 LEU B C 1
ATOM 4272 O O . LEU B 1 262 ? -21.156 -3.188 -1.548 1 92 262 LEU B O 1
ATOM 4276 N N . ASN B 1 263 ? -22.828 -4.637 -1.211 1 92 263 ASN B N 1
ATOM 4277 C CA . ASN B 1 263 ? -23.594 -4.27 -2.391 1 92 263 ASN B CA 1
ATOM 4278 C C . ASN B 1 263 ? -22.781 -4.426 -3.67 1 92 263 ASN B C 1
ATOM 4280 O O . ASN B 1 263 ? -22.719 -3.506 -4.488 1 92 263 ASN B O 1
ATOM 4284 N N . LEU B 1 264 ? -22.094 -5.543 -3.775 1 94.38 264 LEU B N 1
ATOM 4285 C CA . LEU B 1 264 ? -21.219 -5.809 -4.91 1 94.38 264 LEU B CA 1
ATOM 4286 C C . LEU B 1 264 ? -21.688 -7.051 -5.668 1 94.38 264 LEU B C 1
ATOM 4288 O O . LEU B 1 264 ? -20.875 -7.719 -6.32 1 94.38 264 LEU B O 1
ATOM 4292 N N . MET B 1 265 ? -22.953 -7.406 -5.602 1 94.56 265 MET B N 1
ATOM 4293 C CA . MET B 1 265 ? -23.469 -8.625 -6.227 1 94.56 265 MET B CA 1
ATOM 4294 C C . MET B 1 265 ? -23.328 -8.555 -7.746 1 94.56 265 MET B C 1
ATOM 4296 O O . MET B 1 265 ? -23.312 -9.586 -8.422 1 94.56 265 MET B O 1
ATOM 4300 N N . ASP B 1 266 ? -23.172 -7.371 -8.281 1 93.88 266 ASP B N 1
ATOM 4301 C CA . ASP B 1 266 ? -22.906 -7.199 -9.703 1 93.88 266 ASP B CA 1
ATOM 4302 C C . ASP B 1 266 ? -21.609 -7.898 -10.117 1 93.88 266 ASP B C 1
ATOM 4304 O O . ASP B 1 266 ? -21.422 -8.211 -11.289 1 93.88 266 ASP B O 1
ATOM 4308 N N . LEU B 1 267 ? -20.719 -8.156 -9.172 1 94.69 267 LEU B N 1
ATOM 4309 C CA . LEU B 1 267 ? -19.422 -8.75 -9.469 1 94.69 267 LEU B CA 1
ATOM 4310 C C . LEU B 1 267 ? -19.438 -10.25 -9.18 1 94.69 267 LEU B C 1
ATOM 4312 O O . LEU B 1 267 ? -18.391 -10.906 -9.242 1 94.69 267 LEU B O 1
ATOM 4316 N N . ARG B 1 268 ? -20.547 -10.828 -8.906 1 96.25 268 ARG B N 1
ATOM 4317 C CA . ARG B 1 268 ? -20.672 -12.227 -8.523 1 96.25 268 ARG B CA 1
ATOM 4318 C C . ARG B 1 268 ? -20.094 -13.148 -9.594 1 96.25 268 ARG B C 1
ATOM 4320 O O . ARG B 1 268 ? -19.359 -14.094 -9.281 1 96.25 268 ARG B O 1
ATOM 4327 N N . GLU B 1 269 ? -20.359 -12.898 -10.852 1 93.62 269 GLU B N 1
ATOM 4328 C CA . GLU B 1 269 ? -19.922 -13.766 -11.938 1 93.62 269 GLU B CA 1
ATOM 4329 C C . GLU B 1 269 ? -18.406 -13.773 -12.055 1 93.62 269 GLU B C 1
A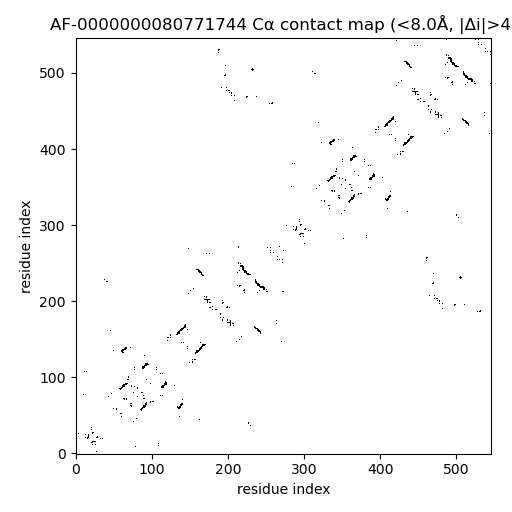TOM 4331 O O . GLU B 1 269 ? -17.812 -14.773 -12.477 1 93.62 269 GLU B O 1
ATOM 4336 N N . ARG B 1 270 ? -17.844 -12.789 -11.641 1 91.56 270 ARG B N 1
ATOM 4337 C CA . ARG B 1 270 ? -16.391 -12.672 -11.75 1 91.56 270 ARG B CA 1
ATOM 4338 C C . ARG B 1 270 ? -15.695 -13.375 -10.586 1 91.56 270 ARG B C 1
ATOM 4340 O O . ARG B 1 270 ? -14.648 -14 -10.766 1 91.56 270 ARG B O 1
ATOM 4347 N N . PHE B 1 271 ? -16.297 -13.266 -9.406 1 93.81 271 PHE B N 1
ATOM 4348 C CA . PHE B 1 271 ? -15.523 -13.656 -8.227 1 93.81 271 PHE B CA 1
ATOM 4349 C C . PHE B 1 271 ? -16.094 -14.922 -7.602 1 93.81 271 PHE B C 1
ATOM 4351 O O . PHE B 1 271 ? -15.445 -15.562 -6.777 1 93.81 271 PHE B O 1
ATOM 4358 N N . ALA B 1 272 ? -17.328 -15.273 -7.949 1 95.12 272 ALA B N 1
ATOM 4359 C CA . ALA B 1 272 ? -17.953 -16.422 -7.305 1 95.12 272 ALA B CA 1
ATOM 4360 C C . ALA B 1 272 ? -18.594 -17.344 -8.336 1 95.12 272 ALA B C 1
ATOM 4362 O O . ALA B 1 272 ? -19.797 -17.281 -8.57 1 95.12 272 ALA B O 1
ATOM 4363 N N . TYR B 1 273 ? -17.875 -18.234 -8.898 1 93.56 273 TYR B N 1
ATOM 4364 C CA . TYR B 1 273 ? -18.344 -19.203 -9.883 1 93.56 273 TYR B CA 1
ATOM 4365 C C . TYR B 1 273 ? -17.828 -20.594 -9.555 1 93.56 273 TYR B C 1
ATOM 4367 O O . TYR B 1 273 ? -16.828 -20.75 -8.852 1 93.56 273 TYR B O 1
#

Nearest PDB structures (foldseek):
  7mx7-assembly1_A  TM=5.485E-01  e=1.813E-05  Homo sapiens
  6v0p-assembly1_A  TM=5.841E-01  e=4.128E-05  Homo sapiens
  6uxx-assembly1_A  TM=5.958E-01  e=5.874E-05  Homo sapiens
  6uxy-assembly1_A  TM=5.537E-01  e=7.006E-05  Homo sapiens
  6ugh-assembly1_A  TM=6.044E-01  e=2.707E-04  Homo sapiens

Secondary structure (DSSP, 8-state):
----TTS-TTS-HHHHHHTTSS-TTS---HHHHHHHHHHHHHHHHHHHHHHHHHHHHSS-EEEEET-TTTHHHHHHHHHTGGGSSS-EEEEEES-HHHHHHHHHHHHHHT-TTEEEEE--HHHHHH-TTS-SS-SEEEEES-TTTHHHHHHHHHHHTT-SEEEEE-----HHHHHHHHTHHHHTTT-GGGGGGSSHHHHHHHHHHHHHHHHHHHHHHTTEEEEEEE-TT-TT-S--EEEEEEE-SS--HHHHHHHHHHHHHTT-GGGHHHH--/----TTS-TTS-HHHHHHTTSS-TTS---HHHHHHHHHHHHHHHHHHHHHHHHHHHHSS-EEEEET-TTTHHHHHHHHHTGGGSSS-EEEEEES-HHHHHHHHHHHHHHT-TTEEEEE--HHHHHH-TTS-SS-SEEEEES-TTTHHHHHHHHHHHTT-SEEEEE-----HHHHHHHHTHHHHTTT-GGGGGGSSHHHHHHHHHHHHHHHHHHHHHHTTEEEEEEE-TT-TT-S--EEEEEEE-SS--HHHHHHHHHHHHHTT-GGGHHHH--

InterPro domains:
  IPR025714 Methyltransferase domain [PF13679] (34-173)
  IPR029063 S-adenosyl-L-methionine-dependent methyltransferase superfamily [G3DSA:3.40.50.150] (20-222)
  IPR029063 S-adenosyl-L-methionine-dependent methyltransferase superfamily [SSF53335] (34-171)

Sequence (546 aa):
MSLIPEIKPQQSLELLKELHILTRDGKINQDTRRKLKQVYHLYQFIEPLMADVLEKKGAMTLADHGAGKSYLGFILYDLFLKEKAAGHVYGVETRQELVDKSRELAERLGFERMGFLNLTVEQSITSTALPEQVDIITALHACNTATDDAIRFALAKDAQYIVLVPCCQAEVASVLRQKKNETFGKTPLSELWRHPIHTREFGSQLTNVLRCLQLEARGYQLTVTELVGWEHSMKNELIIAKKTGKGKNSARERQLAILDELNLMDLRERFAYMSLIPEIKPQQSLELLKELHILTRDGKINQDTRRKLKQVYHLYQFIEPLMADVLEKKGAMTLADHGAGKSYLGFILYDLFLKEKAAGHVYGVETRQELVDKSRELAERLGFERMGFLNLTVEQSITSTALPEQVDIITALHACNTATDDAIRFALAKDAQYIVLVPCCQAEVASVLRQKKNETFGKTPLSELWRHPIHTREFGSQLTNVLRCLQLEARGYQLTVTELVGWEHSMKNELIIAKKTGKGKNSARERQLAILDELNLMDLRERFAY

pLDDT: mean 91.22, std 10.19, range [39.75, 98.75]

Radius of gyration: 26.8 Å; Cα contacts (8 Å, |Δi|>4): 908; chains: 2; bounding box: 62×77×59 Å

Solvent-accessible surface area (backbone atoms only — not comparable to full-atom values): 28706 Å² total; per-residue (Å²): 129,87,76,53,84,89,53,63,86,76,48,53,63,68,55,35,31,73,69,56,36,23,38,92,84,68,46,76,51,74,68,25,47,54,49,44,51,47,53,51,54,54,44,63,67,47,48,60,55,53,52,50,41,30,71,75,65,64,40,39,37,36,38,30,36,60,25,58,70,30,59,67,58,52,50,51,35,44,73,53,47,66,83,44,94,49,50,39,41,35,31,31,21,72,52,57,69,37,33,51,52,38,50,51,49,30,59,75,71,64,46,80,53,54,46,63,41,73,36,50,60,74,49,52,62,69,37,80,89,45,69,74,60,34,43,31,30,36,30,63,58,20,46,51,62,46,43,57,40,41,50,52,36,32,60,69,20,61,31,45,31,39,41,36,25,52,56,56,39,51,65,58,20,49,52,50,60,74,43,36,78,76,40,51,82,73,38,56,67,43,58,52,45,66,45,69,61,39,19,44,53,44,22,32,52,49,48,53,43,40,51,51,30,37,42,28,29,64,8,28,47,77,47,68,43,68,51,78,80,54,63,59,47,72,52,36,45,33,40,38,32,37,58,74,54,79,46,36,63,67,35,44,51,35,48,52,47,40,28,52,77,66,71,39,59,88,48,35,79,79,50,63,122,128,86,76,54,85,89,55,63,86,78,49,55,64,68,55,35,31,74,70,56,38,24,38,92,85,70,46,77,50,75,66,24,48,53,47,45,51,46,52,52,53,55,44,63,68,46,48,62,56,54,50,51,41,30,71,75,64,64,39,40,37,35,36,27,36,60,25,59,69,30,61,64,58,52,50,50,33,44,73,52,47,66,82,44,95,48,51,38,40,37,31,32,20,71,52,57,70,36,34,52,51,40,49,51,50,31,59,74,70,63,46,79,54,53,45,64,41,74,37,49,60,74,49,54,63,71,37,82,90,45,68,74,60,33,42,32,32,36,28,62,58,20,46,50,62,46,43,58,41,39,50,52,38,33,61,69,22,60,32,45,32,39,41,36,27,53,54,57,40,50,64,57,21,49,51,51,60,74,42,35,78,77,40,50,82,74,39,56,66,43,58,54,45,66,44,68,60,38,20,43,53,46,21,32,53,48,50,54,43,41,51,51,29,38,43,28,30,65,9,29,48,77,46,69,43,71,52,77,81,52,63,61,46,72,52,37,45,34,40,38,32,36,57,75,52,78,46,36,64,67,34,45,52,35,48,52,46,40,27,52,76,66,71,38,59,90,47,35,80,80,50,61,123

Organism: Chromobacterium violaceum (strain ATCC 12472 / DSM 30191 / JCM 1249 / CCUG 213 / NBRC 12614 / NCIMB 9131 / NCTC 9757 / MK) (NCBI:txid243365)

Foldseek 3Di:
DPPPVLDDPQADLVLCCVVVLAPVVSHHDPVSSLVSVLLVLVCVVCVVLLVVCCVVPVEAEEEEFQCQLVSNQSSNCRVPVVPGPHYAYEYEHQDVVSQVNNVVVCVVVVVPRYHYDNDDLVCLLPPPVDDLAHAEYEYEQLEACRQLSSLVSNLSRVYQKYKYQYAFHCPQLVVLVVCLVVCVPVDPCSVCNPDPVSSRVVSVVVVVLLQVLLLQQAAWDWDWDASPSPVPGPGRIMIMIGHHDHGDVVSLVVSCVVCVNSVNVVCCVRRRD/DPPPVLDDPQADLVLCCVVVLAPVVSHHDPVSSLVSVLLVLVCVVCVVLLVVCCVVPVEAEEEEFQCQLVSNQSSNCRVPVVPGPHYAYEYEHQDVVSQVNNVVVCVVVVVPRYYYDNDDLVCLLPPPVDDLAHAEYEYEQLEACRQLSSLVSNLSRVYQKYKYQYAFHCPQLVVLVVCLVVCVPVDPCSVCNPDPVSSRVVSVVVVVLLQVLLLQQAAWDWDWDASPSPVPGPGRIMIMIGHHDHGDVVSLVVSCVVCVNSVNVVCCVRRHD